Protein AF-0000000084999413 (afdb_homodimer)

Foldseek 3Di:
DDDDVVCQPPDDDDDQAWDAQQAVQWIDGLRHTLVCCLPPHFLQQLLCCRQVSDRDDPVRSVVLQLLLLVQQDDDVVLLVVLLPDALPDFLLVQLLVSLLCVCVPLPDLPPVDPVSLSNVLSNCLRHLLQSSLQSLQSSVVHGFDDFDSVDGDQQRSLCRNPVDRDDPLLSSLLRSLLSLLQDDPCDPLLVQLLLVLLVVGGNSNSLSSSSVRCPDCVHLVLLLVLVVLLVVQPALVSLVVSVVVCVVVVHDNRQKDDSRHLEENVLLVVLLVSLVVLCVVQNDDRSVSNLVSNQVVCCVPCSVVSIHGHNSNRQSSSCVSSVHDSSCSSSSSSSSHSSNSSSSSSVCVVPHDNDDDDDDDDDDDDDDDDDPVRD/DDDDVVCQPPDDDDDQAWDAQQAVQWIDGLRHTLVCCLPPHFLQQLLCCRQVSDRDDPVRSVVLQLLLLVQQDDDVVLLVVLLPDALPDFLLVQLLVSLLVVCVPLPDLPPVDPVSLSNVLSNCLRHLLQSSLQSLQSSVPHGFDDFDSVDGDQQRSLCRNPVDRDDPLLSSLLRSLLSLLQADPCDPLLVQLLLVLLVVGGNSNSLSSSSVRCPDCVHLVLLLVLVVLLVVQPALVSLVVSVVVCVVVVHDNRQKDDSRHLEENVLLVVLLVSLVVLCVVQNDDRSVSNLVSNQVVCCVVCSVVSIHGHNSNRQSSSCVSSVHDSSCSSSSSSSSHSSNSSSSSSVCVVPHDNDDDDDDDDDDDDDDDDDPVRD

Structure (mmCIF, N/CA/C/O backbone):
data_AF-0000000084999413-model_v1
#
loop_
_entity.id
_entity.type
_entity.pdbx_description
1 polymer 'Citrate synthase'
#
loop_
_atom_site.group_PDB
_atom_site.id
_atom_site.type_symbol
_atom_site.label_atom_id
_atom_site.label_alt_id
_atom_site.label_comp_id
_atom_site.label_asym_id
_atom_site.label_entity_id
_atom_site.label_seq_id
_atom_site.pdbx_PDB_ins_code
_atom_site.Cartn_x
_atom_site.Cartn_y
_atom_site.Cartn_z
_atom_site.occupancy
_atom_site.B_iso_or_equiv
_atom_site.auth_seq_id
_atom_site.auth_comp_id
_atom_site.auth_asym_id
_atom_site.auth_atom_id
_atom_site.pdbx_PDB_model_num
ATOM 1 N N . MET A 1 1 ? 4.551 -6.797 27.391 1 70.38 1 MET A N 1
ATOM 2 C CA . MET A 1 1 ? 4.578 -7.852 26.375 1 70.38 1 MET A CA 1
ATOM 3 C C . MET A 1 1 ? 5.93 -7.895 25.672 1 70.38 1 MET A C 1
ATOM 5 O O . MET A 1 1 ? 6.598 -6.863 25.531 1 70.38 1 MET A O 1
ATOM 9 N N . VAL A 1 2 ? 6.363 -9.078 25.406 1 86 2 VAL A N 1
ATOM 10 C CA . VAL A 1 2 ? 7.672 -9.305 24.812 1 86 2 VAL A CA 1
ATOM 11 C C . VAL A 1 2 ? 7.598 -9.07 23.312 1 86 2 VAL A C 1
ATOM 13 O O . VAL A 1 2 ? 6.629 -9.477 22.656 1 86 2 VAL A O 1
ATOM 16 N N . LEU A 1 3 ? 8.469 -8.25 22.797 1 93.75 3 LEU A N 1
ATOM 17 C CA . LEU A 1 3 ? 8.578 -7.977 21.375 1 93.75 3 LEU A CA 1
ATOM 18 C C . LEU A 1 3 ? 9.008 -9.227 20.609 1 93.75 3 LEU A C 1
ATOM 20 O O . LEU A 1 3 ? 9.992 -9.875 20.984 1 93.75 3 LEU A O 1
ATOM 24 N N . LYS A 1 4 ? 8.258 -9.648 19.656 1 93.88 4 LYS A N 1
ATOM 25 C CA . LYS A 1 4 ? 8.602 -10.727 18.734 1 93.88 4 LYS A CA 1
ATOM 26 C C . LYS A 1 4 ? 8.875 -10.18 17.328 1 93.88 4 LYS A C 1
ATOM 28 O O . LYS A 1 4 ? 7.953 -9.797 16.609 1 93.88 4 LYS A O 1
ATOM 33 N N . PRO A 1 5 ? 10.125 -10.203 16.891 1 93.88 5 PRO A N 1
ATOM 34 C CA . PRO A 1 5 ? 10.469 -9.633 15.586 1 93.88 5 PRO A CA 1
ATOM 35 C C . PRO A 1 5 ? 9.641 -10.227 14.453 1 93.88 5 PRO A C 1
ATOM 37 O O . PRO A 1 5 ? 9.422 -11.445 14.406 1 93.88 5 PRO A O 1
ATOM 40 N N . GLY A 1 6 ? 9.109 -9.312 13.609 1 96.25 6 GLY A N 1
ATOM 41 C CA . GLY A 1 6 ? 8.312 -9.758 12.484 1 96.25 6 GLY A CA 1
ATOM 42 C C . GLY A 1 6 ? 6.977 -10.352 12.891 1 96.25 6 GLY A C 1
ATOM 43 O O . GLY A 1 6 ? 6.254 -10.906 12.062 1 96.25 6 GLY A O 1
ATOM 44 N N . LEU A 1 7 ? 6.66 -10.297 14.211 1 96.75 7 LEU A N 1
ATOM 45 C CA . LEU A 1 7 ? 5.434 -10.836 14.789 1 96.75 7 LEU A CA 1
ATOM 46 C C . LEU A 1 7 ? 5.363 -12.352 14.609 1 96.75 7 LEU A C 1
ATOM 48 O O . LEU A 1 7 ? 4.277 -12.906 14.43 1 96.75 7 LEU A O 1
ATOM 52 N N . GLU A 1 8 ? 6.492 -12.945 14.578 1 93.38 8 GLU A N 1
ATOM 53 C CA . GLU A 1 8 ? 6.562 -14.398 14.438 1 93.38 8 GLU A CA 1
ATOM 54 C C . GLU A 1 8 ? 5.754 -15.102 15.531 1 93.38 8 GLU A C 1
ATOM 5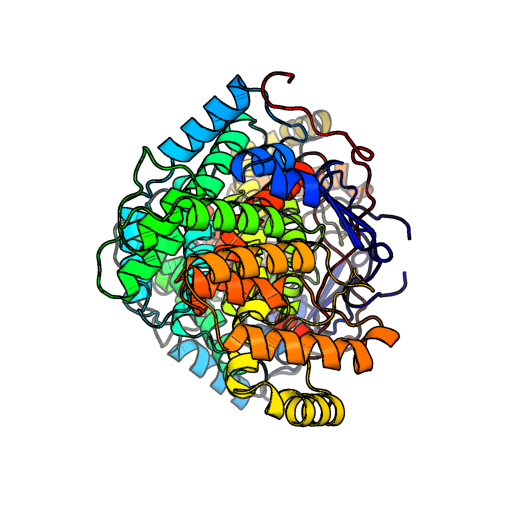6 O O . GLU A 1 8 ? 5.977 -14.867 16.719 1 93.38 8 GLU A O 1
ATOM 61 N N . GLY A 1 9 ? 4.812 -15.867 15.133 1 91.31 9 GLY A N 1
ATOM 62 C CA . GLY A 1 9 ? 4.023 -16.672 16.047 1 91.31 9 GLY A CA 1
ATOM 63 C C . GLY A 1 9 ? 2.957 -15.867 16.781 1 91.31 9 GLY A C 1
ATOM 64 O O . GLY A 1 9 ? 2.213 -16.422 17.594 1 91.31 9 GLY A O 1
ATOM 65 N N . VAL A 1 10 ? 2.826 -14.609 16.516 1 95.12 10 VAL A N 1
ATOM 66 C CA . VAL A 1 10 ? 1.852 -13.766 17.203 1 95.12 10 VAL A CA 1
ATOM 67 C C . VAL A 1 10 ? 0.54 -13.758 16.406 1 95.12 10 VAL A C 1
ATOM 69 O O . VAL A 1 10 ? 0.505 -13.344 15.25 1 95.12 10 VAL A O 1
ATOM 72 N N . PRO A 1 11 ? -0.516 -14.297 16.969 1 95.94 11 PRO A N 1
ATOM 73 C CA . PRO A 1 11 ? -1.803 -14.211 16.266 1 95.94 11 PRO A CA 1
ATOM 74 C C . PRO A 1 11 ? -2.348 -12.789 16.219 1 95.94 11 PRO A C 1
ATOM 76 O O . PRO A 1 11 ? -2.4 -12.102 17.234 1 95.94 11 PRO A O 1
ATOM 79 N N . VAL A 1 12 ? -2.805 -12.352 15.055 1 97.06 12 VAL A N 1
ATOM 80 C CA . VAL A 1 12 ? -3.225 -10.961 14.945 1 97.06 12 VAL A CA 1
ATOM 81 C C . VAL A 1 12 ? -4.695 -10.898 14.531 1 97.06 12 VAL A C 1
ATOM 83 O O . VAL A 1 12 ? -5.305 -9.82 14.555 1 97.06 12 VAL A O 1
ATOM 86 N N . THR A 1 13 ? -5.25 -12.055 14.172 1 96.81 13 THR A N 1
ATOM 87 C CA . THR A 1 13 ? -6.652 -12.102 13.773 1 96.81 13 THR A CA 1
ATOM 88 C C . THR A 1 13 ? -7.188 -13.531 13.844 1 96.81 13 THR A C 1
ATOM 90 O O . THR A 1 13 ? -6.41 -14.484 13.898 1 96.81 13 THR A O 1
ATOM 93 N N . ASN A 1 14 ? -8.453 -13.625 13.984 1 96.5 14 ASN A N 1
ATOM 94 C CA . ASN A 1 14 ? -9.156 -14.852 13.648 1 96.5 14 ASN A CA 1
ATOM 95 C C . ASN A 1 14 ? -9.492 -14.922 12.156 1 96.5 14 ASN A C 1
ATOM 97 O O . ASN A 1 14 ? -9.844 -13.906 11.555 1 96.5 14 ASN A O 1
ATOM 101 N N . SER A 1 15 ? -9.297 -16.094 11.609 1 97.69 15 SER A N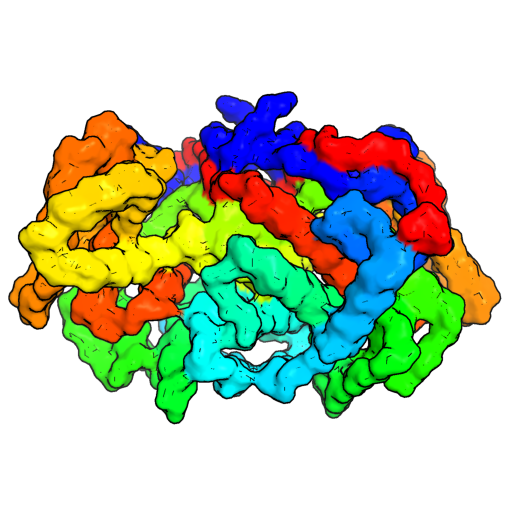 1
ATOM 102 C CA . SER A 1 15 ? -9.594 -16.203 10.18 1 97.69 15 SER A CA 1
ATOM 103 C C . SER A 1 15 ? -10.164 -17.578 9.844 1 97.69 15 SER A C 1
ATOM 105 O O . SER A 1 15 ? -9.797 -18.578 10.461 1 97.69 15 SER A O 1
ATOM 107 N N . GLY A 1 16 ? -11.086 -17.578 8.945 1 97.81 16 GLY A N 1
ATOM 108 C CA . GLY A 1 16 ? -11.641 -18.828 8.453 1 97.81 16 GLY A CA 1
ATOM 109 C C . GLY A 1 16 ? -11.25 -19.125 7.016 1 97.81 16 GLY A C 1
ATOM 110 O O . GLY A 1 16 ? -11.891 -19.938 6.348 1 97.81 16 GLY A O 1
ATOM 111 N N . ILE A 1 17 ? -10.164 -18.578 6.492 1 98.44 17 ILE A N 1
ATOM 112 C CA . ILE A 1 17 ? -9.906 -18.562 5.059 1 98.44 17 ILE A CA 1
ATOM 113 C C . ILE A 1 17 ? -8.953 -19.703 4.691 1 98.44 17 ILE A C 1
ATOM 115 O O . ILE A 1 17 ? -9.203 -20.438 3.744 1 98.44 17 ILE A O 1
ATOM 119 N N . CYS A 1 18 ? -7.875 -19.781 5.434 1 97.31 18 CYS A N 1
ATOM 120 C CA . CYS A 1 18 ? -6.801 -20.688 5.051 1 97.31 18 CYS A CA 1
ATOM 121 C C . CYS A 1 18 ? -6.168 -21.328 6.281 1 97.31 18 CYS A C 1
ATOM 123 O O . CYS A 1 18 ? -5.91 -20.656 7.277 1 97.31 18 CYS A O 1
ATOM 125 N N . GLU A 1 19 ? -5.977 -22.609 6.277 1 96.75 19 GLU A N 1
ATOM 126 C CA . GLU A 1 19 ? -5.27 -23.328 7.336 1 96.75 19 GLU A CA 1
ATOM 127 C C . GLU A 1 19 ? -4.016 -24.016 6.801 1 96.75 19 GLU A C 1
ATOM 129 O O . GLU A 1 19 ? -4.066 -24.688 5.77 1 96.75 19 GLU A O 1
ATOM 134 N N . ILE A 1 20 ? -2.926 -23.781 7.465 1 95.81 20 ILE A N 1
ATOM 135 C CA . ILE A 1 20 ? -1.643 -24.375 7.102 1 95.81 20 ILE A CA 1
ATOM 136 C C . ILE A 1 20 ? -1.142 -25.266 8.242 1 95.81 20 ILE A C 1
ATOM 138 O O . ILE A 1 20 ? -1.071 -24.828 9.391 1 95.81 20 ILE A O 1
ATOM 142 N N . ASN A 1 21 ? -0.918 -26.484 8.016 1 93.81 21 ASN A N 1
ATOM 143 C CA . ASN A 1 21 ? -0.162 -27.359 8.898 1 93.81 21 ASN A CA 1
ATOM 144 C C . ASN A 1 21 ? 1.259 -27.594 8.391 1 93.81 21 ASN A C 1
ATOM 146 O O . ASN A 1 21 ? 1.498 -28.484 7.57 1 93.81 21 ASN A O 1
ATOM 150 N N . GLY A 1 22 ? 2.145 -26.859 8.891 1 90.94 22 GLY A N 1
ATOM 151 C CA . GLY A 1 22 ? 3.512 -26.797 8.398 1 90.94 22 GLY A CA 1
ATOM 152 C C . GLY A 1 22 ? 4.293 -28.078 8.625 1 90.94 22 GLY A C 1
ATOM 153 O O . GLY A 1 22 ? 5.191 -28.406 7.855 1 90.94 22 GLY A O 1
ATOM 154 N N . THR A 1 23 ? 3.938 -28.797 9.625 1 91 23 THR A N 1
ATOM 155 C CA . THR A 1 23 ? 4.652 -30.031 9.961 1 91 23 THR A CA 1
ATOM 156 C C . THR A 1 23 ? 4.242 -31.172 9.039 1 91 23 THR A C 1
ATOM 158 O O . THR A 1 23 ? 5.074 -32 8.664 1 91 23 THR A O 1
ATOM 161 N N . GLU A 1 24 ? 2.984 -31.094 8.602 1 91.94 24 GLU A N 1
ATOM 162 C CA . GLU A 1 24 ? 2.477 -32.188 7.758 1 91.94 24 GLU A CA 1
ATOM 163 C C . GLU A 1 24 ? 2.467 -31.766 6.285 1 91.94 24 GLU A C 1
ATOM 165 O O . GLU A 1 24 ? 2.174 -32.594 5.41 1 91.94 24 GLU A O 1
ATOM 170 N N . GLY A 1 25 ? 2.738 -30.562 6.078 1 92.69 25 GLY A N 1
ATOM 171 C CA . GLY A 1 25 ? 2.701 -30.078 4.707 1 92.69 25 GLY A CA 1
ATOM 172 C C . GLY A 1 25 ? 1.302 -30.047 4.121 1 92.69 25 GLY A C 1
ATOM 173 O O . GLY A 1 25 ? 1.079 -30.531 3.01 1 92.69 25 GLY A O 1
ATOM 174 N N . ARG A 1 26 ? 0.4 -29.578 4.91 1 94.25 26 ARG A N 1
ATOM 175 C CA . ARG A 1 26 ? -0.988 -29.5 4.469 1 94.25 26 ARG A CA 1
ATOM 176 C C . ARG A 1 26 ? -1.455 -28.062 4.359 1 94.25 26 ARG A C 1
ATOM 178 O O . ARG A 1 26 ? -1.12 -27.234 5.203 1 94.25 26 ARG A O 1
ATOM 185 N N . LEU A 1 27 ? -2.158 -27.781 3.322 1 97 27 LEU A N 1
ATOM 186 C CA . LEU A 1 27 ? -2.775 -26.484 3.043 1 97 27 LEU A CA 1
ATOM 187 C C . LEU A 1 27 ? -4.234 -26.656 2.645 1 97 27 LEU A C 1
ATOM 189 O O . LEU A 1 27 ? -4.559 -27.5 1.807 1 97 27 LEU A O 1
ATOM 193 N N . SER A 1 28 ? -5.094 -25.938 3.277 1 97.75 28 SER A N 1
ATOM 194 C CA . SER A 1 28 ? -6.504 -25.984 2.908 1 97.75 28 SER A CA 1
ATOM 195 C C . SER A 1 28 ? -7.09 -24.578 2.768 1 97.75 28 SER A C 1
ATOM 197 O O . SER A 1 28 ? -6.73 -23.672 3.52 1 97.75 28 SER A O 1
ATOM 199 N N . TYR A 1 29 ? -7.895 -24.406 1.757 1 98.38 29 TYR A N 1
ATOM 200 C CA . TYR A 1 29 ? -8.734 -23.219 1.588 1 98.38 29 TYR A CA 1
ATOM 201 C C . TYR A 1 29 ? -10.156 -23.484 2.057 1 98.38 29 TYR A C 1
ATOM 203 O O . TYR A 1 29 ? -10.859 -24.328 1.487 1 98.38 29 TYR A O 1
ATOM 211 N N . ARG A 1 30 ? -10.578 -22.734 3.051 1 98.19 30 ARG A N 1
ATOM 212 C CA . ARG A 1 30 ? -11.938 -22.875 3.576 1 98.19 30 ARG A CA 1
ATOM 213 C C . ARG A 1 30 ? -12.258 -24.344 3.863 1 98.19 30 ARG A C 1
ATOM 215 O O . ARG A 1 30 ? -13.367 -24.797 3.594 1 98.19 30 ARG A O 1
ATOM 222 N N . GLY A 1 31 ? -11.25 -25.078 4.27 1 97.5 31 GLY A N 1
ATOM 223 C CA . GLY A 1 31 ? -11.469 -26.453 4.672 1 97.5 31 GLY A CA 1
ATOM 224 C C . GLY A 1 31 ? -11.227 -27.453 3.547 1 97.5 31 GLY A C 1
ATOM 225 O O . GLY A 1 31 ? -11.234 -28.656 3.77 1 97.5 31 GLY A O 1
ATOM 226 N N . TYR A 1 32 ? -11 -27.047 2.342 1 98 32 TYR A N 1
ATOM 227 C CA . TYR A 1 32 ? -10.742 -27.938 1.224 1 98 32 TYR A CA 1
ATOM 228 C C . TYR A 1 32 ? -9.25 -28.078 0.969 1 98 32 TYR A C 1
ATOM 230 O O . TYR A 1 32 ? -8.547 -27.078 0.794 1 98 32 TYR A O 1
ATOM 238 N N . PRO A 1 33 ? -8.773 -29.312 0.905 1 96.88 33 PRO A N 1
ATOM 239 C CA . PRO A 1 33 ? -7.344 -29.5 0.636 1 96.88 33 PRO A CA 1
ATOM 240 C C . PRO A 1 33 ? -6.91 -28.891 -0.698 1 96.88 33 PRO A C 1
ATOM 242 O O . PRO A 1 33 ? -7.629 -29.016 -1.695 1 96.88 33 PRO A O 1
ATOM 245 N N . ILE A 1 34 ? -5.785 -28.328 -0.708 1 96.94 34 ILE A N 1
ATOM 246 C CA . ILE A 1 34 ? -5.281 -27.625 -1.882 1 96.94 34 ILE A CA 1
ATOM 247 C C . ILE A 1 34 ? -5.137 -28.594 -3.047 1 96.94 34 ILE A C 1
ATOM 249 O O . ILE A 1 34 ? -5.336 -28.219 -4.207 1 96.94 34 ILE A O 1
ATOM 253 N N . SER A 1 35 ? -4.773 -29.844 -2.764 1 95.25 35 SER A N 1
ATOM 254 C CA . SER A 1 35 ? -4.605 -30.859 -3.805 1 95.25 35 SER A CA 1
ATOM 255 C C . SER A 1 35 ? -5.922 -31.141 -4.52 1 95.25 35 SER A C 1
ATOM 257 O O . SER A 1 35 ? -5.949 -31.297 -5.742 1 95.25 35 SER A O 1
ATOM 259 N N . GLU A 1 36 ? -6.969 -31.125 -3.762 1 96.12 36 GLU A N 1
ATOM 260 C CA . GLU A 1 36 ? -8.289 -31.375 -4.344 1 96.12 36 GLU A CA 1
ATOM 261 C C . GLU A 1 36 ? -8.742 -30.172 -5.184 1 96.12 36 GLU A C 1
ATOM 263 O O . GLU A 1 36 ? -9.312 -30.359 -6.262 1 96.12 36 GLU A O 1
ATOM 268 N N . LEU A 1 37 ? -8.531 -29.016 -4.648 1 97.25 37 LEU A N 1
ATOM 269 C CA . LEU A 1 37 ? -8.906 -27.812 -5.387 1 97.25 37 LEU A CA 1
ATOM 270 C C . LEU A 1 37 ? -8.117 -27.703 -6.688 1 97.25 37 LEU A C 1
ATOM 272 O O . LEU A 1 37 ? -8.68 -27.375 -7.734 1 97.25 37 LEU A O 1
ATOM 276 N N . ALA A 1 38 ? -6.816 -28 -6.625 1 96.44 38 ALA A N 1
ATOM 277 C CA . ALA A 1 38 ? -5.957 -27.906 -7.801 1 96.44 38 ALA A CA 1
ATOM 278 C C . ALA A 1 38 ? -6.406 -28.906 -8.875 1 96.44 38 ALA A C 1
ATOM 280 O O . ALA A 1 38 ? -6.266 -28.625 -10.07 1 96.44 38 ALA A O 1
ATOM 281 N N . GLN A 1 39 ? -6.977 -29.984 -8.469 1 94.31 39 GLN A N 1
ATOM 282 C CA . GLN A 1 39 ? -7.355 -31.047 -9.398 1 94.31 39 GLN A CA 1
ATOM 283 C C . GLN A 1 39 ? -8.766 -30.812 -9.938 1 94.31 39 GLN A C 1
ATOM 285 O O . GLN A 1 39 ? -9.047 -31.109 -11.102 1 94.31 39 GLN A O 1
ATOM 290 N N . LYS A 1 40 ? -9.641 -30.312 -9.117 1 96.12 40 LYS A N 1
ATOM 291 C CA . LYS A 1 40 ? -11.055 -30.422 -9.453 1 96.12 40 LYS A CA 1
ATOM 292 C C . LYS A 1 40 ? -11.68 -29.062 -9.68 1 96.12 40 LYS A C 1
ATOM 294 O O . LYS A 1 40 ? -12.758 -28.953 -10.273 1 96.12 40 LYS A O 1
ATOM 299 N N . SER A 1 41 ? -11.086 -28.062 -9.227 1 97.38 41 SER A N 1
ATOM 300 C CA . SER A 1 41 ? -11.688 -26.734 -9.281 1 97.38 41 SER A CA 1
ATOM 301 C C . SER A 1 41 ? -11.062 -25.891 -10.391 1 97.38 41 SER A C 1
ATOM 303 O O . SER A 1 41 ? -10.156 -26.359 -11.086 1 97.38 41 SER A O 1
ATOM 305 N N . SER A 1 42 ? -11.617 -24.734 -10.664 1 98.06 42 SER A N 1
ATOM 306 C CA . SER A 1 42 ? -11.023 -23.672 -11.461 1 98.06 42 SER A CA 1
ATOM 307 C C . SER A 1 42 ? -10.609 -22.5 -10.57 1 98.06 42 SER A C 1
ATOM 309 O O . SER A 1 42 ? -11 -22.422 -9.406 1 98.06 42 SER A O 1
ATOM 311 N N . PHE A 1 43 ? -9.852 -21.641 -11.117 1 98.81 43 PHE A N 1
ATOM 312 C CA . PHE A 1 43 ? -9.398 -20.5 -10.328 1 98.81 43 PHE A CA 1
ATOM 313 C C . PHE A 1 43 ? -10.578 -19.656 -9.875 1 98.81 43 PHE A C 1
ATOM 315 O O . PHE A 1 43 ? -10.656 -19.266 -8.711 1 98.81 43 PHE A O 1
ATOM 322 N N . LEU A 1 44 ? -11.516 -19.312 -10.758 1 98.88 44 LEU A N 1
ATOM 323 C CA . LEU A 1 44 ? -12.625 -18.453 -10.391 1 98.88 44 LEU A CA 1
ATOM 324 C C . LEU A 1 44 ? -13.516 -19.125 -9.352 1 98.88 44 LEU A C 1
ATOM 326 O O . LEU A 1 44 ? -14.039 -18.469 -8.453 1 98.88 44 LEU A O 1
ATOM 330 N N . GLU A 1 45 ? -13.695 -20.453 -9.508 1 98.75 45 GLU A N 1
ATOM 331 C CA . GLU A 1 45 ? -14.445 -21.188 -8.492 1 98.75 45 GLU A CA 1
ATOM 332 C C . GLU A 1 45 ? -13.75 -21.141 -7.141 1 98.75 45 GLU A C 1
ATOM 334 O O . GLU A 1 45 ? -14.391 -20.938 -6.109 1 98.75 45 GLU A O 1
ATOM 339 N N . THR A 1 46 ? -12.469 -21.344 -7.129 1 98.75 46 THR A N 1
ATOM 340 C CA . THR A 1 46 ? -11.664 -21.281 -5.914 1 98.75 46 THR A CA 1
ATOM 341 C C . THR A 1 46 ? -11.68 -19.859 -5.336 1 98.75 46 THR A C 1
ATOM 343 O O . THR A 1 46 ? -11.766 -19.688 -4.117 1 98.75 46 THR A O 1
ATOM 346 N N . ALA A 1 47 ? -11.57 -18.812 -6.234 1 98.94 47 ALA A N 1
ATOM 347 C CA . ALA A 1 47 ? -11.641 -17.438 -5.781 1 98.94 47 ALA A CA 1
ATOM 348 C C . ALA A 1 47 ? -12.969 -17.141 -5.09 1 98.94 47 ALA A C 1
ATOM 350 O O . ALA A 1 47 ? -13 -16.5 -4.031 1 98.94 47 ALA A O 1
ATOM 351 N N . PHE A 1 48 ? -14.031 -17.609 -5.691 1 98.88 48 PHE A N 1
ATOM 352 C CA . PHE A 1 48 ? -15.352 -17.453 -5.09 1 98.88 48 PHE A CA 1
ATOM 353 C C . PHE A 1 48 ? -15.398 -18.094 -3.711 1 98.88 48 PHE A C 1
ATOM 355 O O . PHE A 1 48 ? -15.898 -17.5 -2.756 1 98.88 48 PHE A O 1
ATOM 362 N N . LEU A 1 49 ? -14.898 -19.328 -3.639 1 98.69 49 LEU A N 1
ATOM 363 C CA . LEU A 1 49 ? -14.828 -20.062 -2.377 1 98.69 49 LEU A CA 1
ATOM 364 C C . LEU A 1 49 ? -14.078 -19.25 -1.321 1 98.69 49 LEU A C 1
ATOM 366 O O . LEU A 1 49 ? -14.555 -19.094 -0.197 1 98.69 49 LEU A O 1
ATOM 370 N N . LEU A 1 50 ? -12.938 -18.75 -1.685 1 98.81 50 LEU A N 1
ATOM 371 C CA . LEU A 1 50 ? -12.109 -17.984 -0.751 1 98.81 50 LEU A CA 1
ATOM 372 C C . LEU A 1 50 ? -12.852 -16.75 -0.259 1 98.81 50 LEU A C 1
ATOM 374 O O . LEU A 1 50 ? -12.891 -16.484 0.944 1 98.81 50 LEU A O 1
ATOM 378 N N . ILE A 1 51 ? -13.453 -16 -1.139 1 98.75 51 ILE A N 1
ATOM 379 C CA . ILE A 1 51 ? -13.969 -14.672 -0.854 1 98.75 51 ILE A CA 1
ATOM 380 C C . ILE A 1 51 ? -15.32 -14.781 -0.146 1 98.75 51 ILE A C 1
ATOM 382 O O . ILE A 1 51 ? -15.609 -14.016 0.771 1 98.75 51 ILE A O 1
ATOM 386 N N . TRP A 1 52 ? -16.109 -15.797 -0.52 1 98.06 52 TRP A N 1
ATOM 387 C CA . TRP A 1 52 ? -17.469 -15.836 0.009 1 98.06 52 TRP A CA 1
ATOM 388 C C . TRP A 1 52 ? -17.641 -17 0.982 1 98.06 52 TRP A C 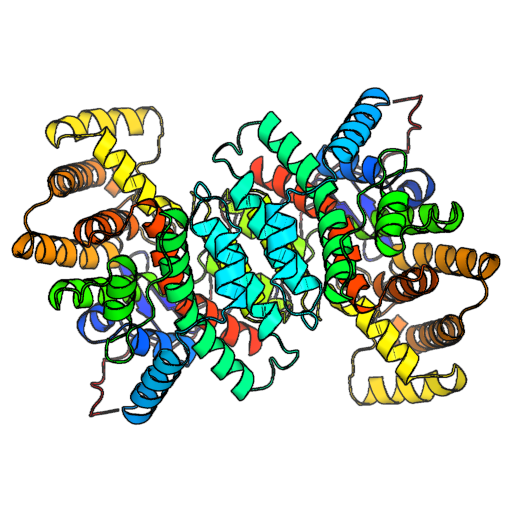1
ATOM 390 O O . TRP A 1 52 ? -18.688 -17.125 1.627 1 98.06 52 TRP A O 1
ATOM 400 N N . GLY A 1 53 ? -16.672 -17.938 1.048 1 97.31 53 GLY A N 1
ATOM 401 C CA . GLY A 1 53 ? -16.641 -18.875 2.15 1 97.31 53 GLY A CA 1
ATOM 402 C C . GLY A 1 53 ? -17.203 -20.234 1.78 1 97.31 53 GLY A C 1
ATOM 403 O O . GLY A 1 53 ? -16.938 -21.234 2.473 1 97.31 53 GLY A O 1
ATOM 404 N N . GLU A 1 54 ? -17.953 -20.297 0.686 1 97.25 54 GLU A N 1
ATOM 405 C CA . GLU A 1 54 ? -18.578 -21.547 0.243 1 97.25 54 GLU A CA 1
ATOM 406 C C . GLU A 1 54 ? -18.344 -21.781 -1.248 1 97.25 54 GLU A C 1
ATOM 408 O O . GLU A 1 54 ? -18.188 -20.828 -2.014 1 97.25 54 GLU A O 1
ATOM 413 N N . LEU A 1 55 ? -18.297 -23.078 -1.608 1 97.75 55 LEU A N 1
ATOM 414 C CA . LEU A 1 55 ? -18.297 -23.375 -3.037 1 97.75 55 LEU A CA 1
ATOM 415 C C . LEU A 1 55 ? -19.578 -22.844 -3.693 1 97.75 55 LEU A C 1
ATOM 417 O O . LEU A 1 55 ? -20.672 -23 -3.146 1 97.75 55 LEU A O 1
ATOM 421 N N . PRO A 1 56 ? -19.453 -22.188 -4.793 1 98.19 56 PRO A N 1
ATOM 422 C CA . PRO A 1 56 ? -20.656 -21.656 -5.453 1 98.19 56 PRO A CA 1
ATOM 423 C C . PRO A 1 56 ? -21.547 -22.75 -6.027 1 98.19 56 PRO A C 1
ATOM 425 O O . PRO A 1 56 ? -21.047 -23.812 -6.418 1 98.19 56 PRO A O 1
ATOM 428 N N . THR A 1 57 ? -22.812 -22.453 -6.055 1 97.81 57 THR A N 1
ATOM 429 C CA . THR A 1 57 ? -23.734 -23.25 -6.879 1 97.81 57 THR A CA 1
ATOM 430 C C . THR A 1 57 ? -23.438 -23.031 -8.359 1 97.81 57 THR A C 1
ATOM 432 O O . THR A 1 57 ? -22.656 -22.141 -8.719 1 97.81 57 THR A O 1
ATOM 435 N N . GLU A 1 58 ? -24.062 -23.875 -9.148 1 97.38 58 GLU A N 1
ATOM 436 C CA . GLU A 1 58 ? -23.891 -23.734 -10.594 1 97.38 58 GLU A CA 1
ATOM 437 C C . GLU A 1 58 ? -24.266 -22.344 -11.062 1 97.38 58 GLU A C 1
ATOM 439 O O . GLU A 1 58 ? -23.531 -21.719 -11.836 1 97.38 58 GLU A O 1
ATOM 444 N N . ASN A 1 59 ? -25.391 -21.844 -10.555 1 97.88 59 ASN A N 1
ATOM 445 C CA . ASN A 1 59 ? -25.859 -20.516 -10.945 1 97.88 59 ASN A CA 1
ATOM 446 C C . ASN A 1 59 ? -24.938 -19.406 -10.438 1 97.88 59 ASN A C 1
ATOM 448 O O . ASN A 1 59 ? -24.688 -18.438 -11.141 1 97.88 59 ASN A O 1
ATOM 452 N N . GLU A 1 60 ? -24.5 -19.562 -9.203 1 98.19 60 GLU A N 1
ATOM 453 C CA . GLU A 1 60 ? -23.594 -18.578 -8.625 1 98.19 60 GLU A CA 1
ATOM 454 C C . GLU A 1 60 ? -22.281 -18.516 -9.406 1 98.19 60 GLU A C 1
ATOM 456 O O . GLU A 1 60 ? -21.75 -17.438 -9.672 1 98.19 60 GLU A O 1
ATOM 461 N N . LEU A 1 61 ? -21.75 -19.672 -9.75 1 98.31 61 LEU A N 1
ATOM 462 C CA . LEU A 1 61 ? -20.5 -19.734 -10.484 1 98.31 61 LEU A CA 1
ATOM 463 C C . LEU A 1 61 ? -20.656 -19.141 -11.883 1 98.31 61 LEU A C 1
ATOM 465 O O . LEU A 1 61 ? -19.797 -18.375 -12.336 1 98.31 61 LEU A O 1
ATOM 469 N N . GLU A 1 62 ? -21.734 -19.531 -12.539 1 98 62 GLU A N 1
ATOM 470 C CA . GLU A 1 62 ? -22 -19 -13.867 1 98 62 GLU A CA 1
ATOM 471 C C . GLU A 1 62 ? -22.109 -17.484 -13.844 1 98 62 GLU A C 1
ATOM 473 O O . GLU A 1 62 ? -21.547 -16.797 -14.703 1 98 62 GLU A O 1
ATOM 478 N N . LYS A 1 63 ? -22.859 -16.984 -12.875 1 98.5 63 LYS A N 1
ATOM 479 C CA . LYS A 1 63 ? -23.016 -15.531 -12.734 1 98.5 63 LYS A CA 1
ATOM 480 C C . LYS A 1 63 ? -21.672 -14.852 -12.453 1 98.5 63 LYS A C 1
ATOM 482 O O . LYS A 1 63 ? -21.375 -13.812 -13.039 1 98.5 63 LYS A O 1
ATOM 487 N N . PHE A 1 64 ? -20.953 -15.398 -11.562 1 98.56 64 PHE A N 1
ATOM 488 C CA . PHE A 1 64 ? -19.656 -14.828 -11.195 1 98.56 64 PHE A CA 1
ATOM 489 C C . PHE A 1 64 ? -18.719 -14.82 -12.391 1 98.56 64 PHE A C 1
ATOM 491 O O . PHE A 1 64 ? -18.062 -13.805 -12.664 1 98.56 64 PHE A O 1
ATOM 498 N N . GLU A 1 65 ? -18.609 -15.93 -13.109 1 98.5 65 GLU A N 1
ATOM 499 C CA . GLU A 1 65 ? -17.766 -16.016 -14.297 1 98.5 65 GLU A CA 1
ATOM 500 C C . GLU A 1 65 ? -18.188 -15 -15.352 1 98.5 65 GLU A C 1
ATOM 502 O O . GLU A 1 65 ? -17.328 -14.344 -15.961 1 98.5 65 GLU A O 1
ATOM 507 N N . LYS A 1 66 ? -19.484 -14.875 -15.547 1 98.38 66 LYS A N 1
ATOM 508 C CA . LYS A 1 66 ? -20 -13.914 -16.516 1 98.38 66 LYS A CA 1
ATOM 509 C C . LYS A 1 66 ? -19.672 -12.484 -16.094 1 98.38 66 LYS A C 1
ATOM 511 O O . LYS A 1 66 ? -19.266 -11.664 -16.922 1 98.38 66 LYS A O 1
ATOM 516 N N . ASP A 1 67 ? -19.906 -12.188 -14.812 1 98.56 67 ASP A N 1
ATOM 517 C CA . ASP A 1 67 ? -19.609 -10.852 -14.305 1 98.56 67 ASP A CA 1
ATOM 518 C C . ASP A 1 67 ? -18.125 -10.508 -14.461 1 98.56 67 ASP A C 1
ATOM 520 O O . ASP A 1 67 ? -17.781 -9.398 -14.875 1 98.56 67 ASP A O 1
ATOM 524 N N . VAL A 1 68 ? -17.219 -11.445 -14.141 1 98.62 68 VAL A N 1
ATOM 525 C CA . VAL A 1 68 ? -15.789 -11.219 -14.297 1 98.62 68 VAL A CA 1
ATOM 526 C C . VAL A 1 68 ? -15.461 -11.016 -15.773 1 98.62 68 VAL A C 1
ATOM 528 O O . VAL A 1 68 ? -14.727 -10.086 -16.125 1 98.62 68 VAL A O 1
ATOM 531 N N . GLN A 1 69 ? -16.016 -11.875 -16.609 1 97.88 69 GLN A N 1
ATOM 532 C CA . GLN A 1 69 ? -15.781 -11.797 -18.047 1 97.88 69 GLN A CA 1
ATOM 533 C C . GLN A 1 69 ? -16.172 -10.43 -18.594 1 97.88 69 GLN A C 1
ATOM 535 O O . GLN A 1 69 ? -15.453 -9.844 -19.391 1 97.88 69 GLN A O 1
ATOM 540 N N . MET A 1 70 ? -17.281 -9.875 -18.156 1 97.06 70 MET A N 1
ATOM 541 C CA . MET A 1 70 ? -17.844 -8.641 -18.688 1 97.06 70 MET A CA 1
ATOM 542 C C . MET A 1 70 ? -17.109 -7.422 -18.141 1 97.06 70 MET A C 1
ATOM 544 O O . MET A 1 70 ? -17.281 -6.309 -18.641 1 97.06 70 MET A O 1
ATOM 548 N N . HIS A 1 71 ? -16.234 -7.641 -17.172 1 97.69 71 HIS A N 1
ATOM 549 C CA . HIS A 1 71 ? -15.555 -6.512 -16.562 1 97.69 71 HIS A CA 1
ATOM 550 C C . HIS A 1 71 ? -14.055 -6.551 -16.844 1 97.69 71 HIS A C 1
ATOM 552 O O . HIS A 1 71 ? -13.281 -5.797 -16.25 1 97.69 71 HIS A O 1
ATOM 558 N N . ARG A 1 72 ? -13.617 -7.383 -17.781 1 98 72 ARG A N 1
ATOM 559 C CA . ARG A 1 72 ? -12.203 -7.582 -18.047 1 98 72 ARG A CA 1
ATOM 560 C C . ARG A 1 72 ? -11.602 -6.363 -18.75 1 98 72 ARG A C 1
ATOM 562 O O . ARG A 1 72 ? -10.414 -6.062 -18.578 1 98 72 ARG A O 1
ATOM 569 N N . ARG A 1 73 ? -12.359 -5.641 -19.516 1 96.19 73 ARG A N 1
ATOM 570 C CA . ARG A 1 73 ? -11.844 -4.492 -20.25 1 96.19 73 ARG A CA 1
ATOM 571 C C . ARG A 1 73 ? -11.57 -3.322 -19.312 1 96.19 73 ARG A C 1
ATOM 573 O O . ARG A 1 73 ? -12.281 -3.127 -18.328 1 96.19 73 ARG A O 1
ATOM 580 N N . VAL A 1 74 ? -10.547 -2.584 -19.562 1 94.94 74 VAL A N 1
ATOM 581 C CA . VAL A 1 74 ? -10.211 -1.396 -18.797 1 94.94 74 VAL A CA 1
ATOM 582 C C . VAL A 1 74 ? -10.555 -0.141 -19.594 1 94.94 74 VAL A C 1
ATOM 584 O O . VAL A 1 74 ? -10.609 -0.179 -20.828 1 94.94 74 VAL A O 1
ATOM 587 N N . SER A 1 75 ? -10.805 0.93 -18.922 1 94.25 75 SER A N 1
ATOM 588 C CA . SER A 1 75 ? -11.102 2.211 -19.562 1 94.25 75 SER A CA 1
ATOM 589 C C . SER A 1 75 ? -9.93 2.682 -20.422 1 94.25 75 SER A C 1
ATOM 591 O O . SER A 1 75 ? -8.781 2.332 -20.156 1 94.25 75 SER A O 1
ATOM 593 N N . PHE A 1 76 ? -10.242 3.477 -21.453 1 95.5 76 PHE A N 1
ATOM 594 C CA . PHE A 1 76 ? -9.188 4.031 -22.297 1 95.5 76 PHE A CA 1
ATOM 595 C C . PHE A 1 76 ? -8.273 4.938 -21.484 1 95.5 76 PHE A C 1
ATOM 597 O O . PHE A 1 76 ? -7.082 5.059 -21.781 1 95.5 76 PHE A O 1
ATOM 604 N N . ARG A 1 77 ? -8.766 5.559 -20.391 1 96.44 77 ARG A N 1
ATOM 605 C CA . ARG A 1 77 ? -7.945 6.41 -19.547 1 96.44 77 ARG A CA 1
ATOM 606 C C . ARG A 1 77 ? -6.859 5.602 -18.844 1 96.44 77 ARG A C 1
ATOM 608 O O . ARG A 1 77 ? -5.734 6.078 -18.672 1 96.44 77 ARG A O 1
ATOM 615 N N . ILE A 1 78 ? -7.234 4.422 -18.406 1 95.69 78 ILE A N 1
ATOM 616 C CA . ILE A 1 78 ? -6.262 3.541 -17.766 1 95.69 78 ILE A CA 1
ATOM 617 C C . ILE A 1 78 ? -5.219 3.102 -18.797 1 95.69 78 ILE A C 1
ATOM 619 O O . ILE A 1 78 ? -4.02 3.092 -18.5 1 95.69 78 ILE A O 1
ATOM 623 N N . ARG A 1 79 ? -5.684 2.707 -19.984 1 96.81 79 ARG A N 1
ATOM 624 C CA . ARG A 1 79 ? -4.762 2.344 -21.047 1 96.81 79 ARG A CA 1
ATOM 625 C C . ARG A 1 79 ? -3.801 3.486 -21.359 1 96.81 79 ARG A C 1
ATOM 627 O O . ARG A 1 79 ? -2.598 3.268 -21.516 1 96.81 79 ARG A O 1
ATOM 634 N N . ASP A 1 80 ? -4.297 4.703 -21.453 1 97.5 80 ASP A N 1
ATOM 635 C CA . ASP A 1 80 ? -3.477 5.871 -21.75 1 97.5 80 ASP A CA 1
ATOM 636 C C . ASP A 1 80 ? -2.484 6.152 -20.625 1 97.5 80 ASP A C 1
ATOM 638 O O . ASP A 1 80 ? -1.357 6.582 -20.875 1 97.5 80 ASP A O 1
ATOM 642 N N . MET A 1 81 ? -2.943 5.98 -19.422 1 98.06 81 MET A N 1
ATOM 643 C CA . MET A 1 81 ? -2.037 6.098 -18.281 1 98.06 81 MET A CA 1
ATOM 644 C C . MET A 1 81 ? -0.873 5.121 -18.406 1 98.06 81 MET A C 1
ATOM 646 O O . MET A 1 81 ? 0.285 5.5 -18.219 1 98.06 81 MET A O 1
ATOM 650 N N . LEU A 1 82 ? -1.17 3.867 -18.75 1 98.19 82 LEU A N 1
ATOM 651 C CA . LEU A 1 82 ? -0.147 2.834 -18.891 1 98.19 82 LEU A CA 1
ATOM 652 C C . LEU A 1 82 ? 0.866 3.209 -19.969 1 98.19 82 LEU A C 1
ATOM 654 O O . LEU A 1 82 ? 2.053 2.893 -19.844 1 98.19 82 LEU A O 1
ATOM 658 N N . LYS A 1 83 ? 0.455 3.877 -21 1 97.94 83 LYS A N 1
ATOM 659 C CA . LYS A 1 83 ? 1.33 4.293 -22.094 1 97.94 83 LYS A CA 1
ATOM 660 C C . LYS A 1 83 ? 2.344 5.328 -21.625 1 97.94 83 LYS A C 1
ATOM 662 O O . LYS A 1 83 ? 3.367 5.547 -22.266 1 97.94 83 LYS A O 1
ATOM 667 N N . CYS A 1 84 ? 2.043 5.984 -20.469 1 97.75 84 CYS A N 1
ATOM 668 C CA . CYS A 1 84 ? 2.943 7.004 -19.938 1 97.75 84 CYS A CA 1
ATOM 669 C C . CYS A 1 84 ? 4.07 6.367 -19.141 1 97.75 84 CYS A C 1
ATOM 671 O O . CYS A 1 84 ? 5.066 7.027 -18.844 1 97.75 84 CYS A O 1
ATOM 673 N N . PHE A 1 85 ? 3.939 5.078 -18.766 1 97.88 85 PHE A N 1
ATOM 674 C CA . PHE A 1 85 ? 4.98 4.379 -18.016 1 97.88 85 PHE A CA 1
ATOM 675 C C . PHE A 1 85 ? 6.195 4.117 -18.906 1 97.88 85 PHE A C 1
ATOM 677 O O . PHE A 1 85 ? 6.055 3.852 -20.094 1 97.88 85 PHE A O 1
ATOM 684 N N . PRO A 1 86 ? 7.395 4.273 -18.328 1 97.19 86 PRO A N 1
ATOM 685 C CA . PRO A 1 86 ? 8.578 3.941 -19.125 1 97.19 86 PRO A CA 1
ATOM 686 C C . PRO A 1 86 ? 8.656 2.457 -19.469 1 97.19 86 PRO A C 1
ATOM 688 O O . PRO A 1 86 ? 8.266 1.609 -18.672 1 97.19 86 PRO A O 1
ATOM 691 N N . GLU A 1 87 ? 9.242 2.127 -20.609 1 95.94 87 GLU A N 1
ATOM 692 C CA . GLU A 1 87 ? 9.375 0.753 -21.078 1 95.94 87 GLU A CA 1
ATOM 693 C C . GLU A 1 87 ? 10.219 -0.081 -20.125 1 95.94 87 GLU A C 1
ATOM 695 O O . GLU A 1 87 ? 10.016 -1.288 -19.984 1 95.94 87 GLU A O 1
ATOM 700 N N . SER A 1 88 ? 11.094 0.56 -19.469 1 95.31 88 SER A N 1
ATOM 701 C CA . SER A 1 88 ? 12.039 -0.13 -18.594 1 95.31 88 SER A CA 1
ATOM 702 C C . SER A 1 88 ? 11.438 -0.378 -17.219 1 95.31 88 SER A C 1
ATOM 704 O O . SER A 1 88 ? 12.039 -1.064 -16.391 1 95.31 88 SER A O 1
ATOM 706 N N . GLY A 1 89 ? 10.297 0.19 -16.953 1 95.69 89 GLY A N 1
ATOM 707 C CA . GLY A 1 89 ? 9.688 0.026 -15.641 1 95.69 89 GLY A CA 1
ATOM 708 C C . GLY A 1 89 ? 9.352 -1.418 -15.32 1 95.69 89 GLY A C 1
ATOM 709 O O . GLY A 1 89 ? 8.93 -2.176 -16.188 1 95.69 89 GLY A O 1
ATOM 710 N N . HIS A 1 90 ? 9.594 -1.826 -14.07 1 96.19 90 HIS A N 1
ATOM 711 C CA . HIS A 1 90 ? 9.258 -3.188 -13.672 1 96.19 90 HIS A CA 1
ATOM 712 C C . HIS A 1 90 ? 7.746 -3.387 -13.625 1 96.19 90 HIS A C 1
ATOM 714 O O . HIS A 1 90 ? 7.016 -2.518 -13.141 1 96.19 90 HIS A O 1
ATOM 720 N N . PRO A 1 91 ? 7.238 -4.543 -14.016 1 97.69 91 PRO A N 1
ATOM 721 C CA . PRO A 1 91 ? 5.797 -4.785 -14.102 1 97.69 91 PRO A CA 1
ATOM 722 C C . PRO A 1 91 ? 5.102 -4.691 -12.75 1 97.69 91 PRO A C 1
ATOM 724 O O . PRO A 1 91 ? 3.924 -4.328 -12.68 1 97.69 91 PRO A O 1
ATOM 727 N N . MET A 1 92 ? 5.816 -4.965 -11.672 1 98.06 92 MET A N 1
ATOM 728 C CA . MET A 1 92 ? 5.18 -4.883 -10.359 1 98.06 92 MET A CA 1
ATOM 729 C C . MET A 1 92 ? 4.891 -3.434 -9.984 1 98.06 92 MET A C 1
ATOM 731 O O . MET A 1 92 ? 3.891 -3.146 -9.32 1 98.06 92 MET A O 1
ATOM 735 N N . ASP A 1 93 ? 5.816 -2.504 -10.352 1 98.12 93 ASP A N 1
ATOM 736 C CA . ASP A 1 93 ? 5.562 -1.085 -10.125 1 98.12 93 ASP A CA 1
ATOM 737 C C . ASP A 1 93 ? 4.379 -0.602 -10.961 1 98.12 93 ASP A C 1
ATOM 739 O O . ASP A 1 93 ? 3.541 0.164 -10.477 1 98.12 93 ASP A O 1
ATOM 743 N N . ALA A 1 94 ? 4.375 -1.064 -12.211 1 98.69 94 ALA A N 1
ATOM 744 C CA . ALA A 1 94 ? 3.256 -0.726 -13.086 1 98.69 94 ALA A CA 1
ATOM 745 C C . ALA A 1 94 ? 1.935 -1.227 -12.508 1 98.69 94 ALA A C 1
ATOM 747 O O . ALA A 1 94 ? 0.929 -0.514 -12.531 1 98.69 94 ALA A O 1
ATOM 748 N N . LEU A 1 95 ? 1.992 -2.424 -12 1 98.81 95 LEU A N 1
ATOM 749 C CA . LEU A 1 95 ? 0.778 -3.027 -11.461 1 98.81 95 LEU A CA 1
ATOM 750 C C . LEU A 1 95 ? 0.312 -2.287 -10.211 1 98.81 95 LEU A C 1
ATOM 752 O O . LEU A 1 95 ? -0.887 -2.068 -10.031 1 98.81 95 LEU A O 1
ATOM 756 N N . GLN A 1 96 ? 1.226 -1.934 -9.312 1 98.81 96 GLN A N 1
ATOM 757 C CA . GLN A 1 96 ? 0.833 -1.205 -8.109 1 98.81 96 GLN A CA 1
ATOM 758 C C . GLN A 1 96 ? 0.176 0.126 -8.461 1 98.81 96 GLN A C 1
ATOM 760 O O . GLN A 1 96 ? -0.877 0.468 -7.918 1 98.81 96 GLN A O 1
ATOM 765 N N . ALA A 1 97 ? 0.813 0.873 -9.383 1 98.69 97 ALA A N 1
ATOM 766 C CA . ALA A 1 97 ? 0.266 2.154 -9.82 1 98.69 97 ALA A CA 1
ATOM 767 C C . ALA A 1 97 ? -1.104 1.976 -10.469 1 98.69 97 ALA A C 1
ATOM 769 O O . ALA A 1 97 ? -2.029 2.748 -10.203 1 98.69 97 ALA A O 1
ATOM 770 N N . SER A 1 98 ? -1.251 0.958 -11.25 1 98.44 98 SER A N 1
ATOM 771 C CA . SER A 1 98 ? -2.498 0.712 -11.969 1 98.44 98 SER A CA 1
ATOM 772 C C . SER A 1 98 ? -3.613 0.303 -11.016 1 98.44 98 SER A C 1
ATOM 774 O O . SER A 1 98 ? -4.75 0.766 -11.141 1 98.44 98 SER A O 1
ATOM 776 N N . ALA A 1 99 ? -3.26 -0.597 -10.125 1 98.62 99 ALA A N 1
ATOM 777 C CA . ALA A 1 99 ? -4.254 -1.014 -9.141 1 98.62 99 ALA A CA 1
ATOM 778 C C . ALA A 1 99 ? -4.754 0.177 -8.328 1 98.62 99 ALA A C 1
ATOM 780 O O . ALA A 1 99 ? -5.957 0.326 -8.109 1 98.62 99 ALA A O 1
ATOM 781 N N . ALA A 1 100 ? -3.844 1.035 -7.875 1 98.5 100 ALA A N 1
ATOM 782 C CA . ALA A 1 100 ? -4.207 2.236 -7.125 1 98.5 100 ALA A CA 1
ATOM 783 C C . ALA A 1 100 ? -5.094 3.154 -7.957 1 98.5 100 ALA A C 1
ATOM 785 O O . ALA A 1 100 ? -6.031 3.762 -7.438 1 98.5 100 ALA A O 1
ATOM 786 N N . SER A 1 101 ? -4.84 3.258 -9.234 1 98.31 101 SER A N 1
ATOM 787 C CA . SER A 1 101 ? -5.559 4.176 -10.117 1 98.31 101 SER A CA 1
ATOM 788 C C . SER A 1 101 ? -7.02 3.766 -10.266 1 98.31 101 SER A C 1
ATOM 790 O O . SER A 1 101 ? -7.875 4.598 -10.57 1 98.31 101 SER A O 1
ATOM 792 N N . LEU A 1 102 ? -7.344 2.465 -10.086 1 98.25 102 LEU A N 1
ATOM 793 C CA . LEU A 1 102 ? -8.727 2.016 -10.172 1 98.25 102 LEU A CA 1
ATOM 794 C C . LEU A 1 102 ? -9.602 2.758 -9.164 1 98.25 102 LEU A C 1
ATOM 796 O O . LEU A 1 102 ? -10.789 2.99 -9.422 1 98.25 102 LEU A O 1
ATOM 800 N N . GLY A 1 103 ? -8.977 3.152 -8.031 1 97.19 103 GLY A N 1
ATOM 801 C CA . GLY A 1 103 ? -9.711 3.893 -7.02 1 97.19 103 GLY A CA 1
ATOM 802 C C . GLY A 1 103 ? -10.25 5.219 -7.527 1 97.19 103 GLY A C 1
ATOM 803 O O . GLY A 1 103 ? -11.297 5.68 -7.078 1 97.19 103 GLY A O 1
ATOM 804 N N . LEU A 1 104 ? -9.602 5.828 -8.484 1 97.38 104 LEU A N 1
ATOM 805 C CA . LEU A 1 104 ? -10 7.113 -9.039 1 97.38 104 LEU A CA 1
ATOM 806 C C . LEU A 1 104 ? -11.32 6.988 -9.797 1 97.38 104 LEU A C 1
ATOM 808 O O . LEU A 1 104 ? -12.055 7.969 -9.938 1 97.38 104 LEU A O 1
ATOM 812 N N . PHE A 1 105 ? -11.594 5.805 -10.227 1 95.44 105 PHE A N 1
ATOM 813 C CA . PHE A 1 105 ? -12.75 5.59 -11.086 1 95.44 105 PHE A CA 1
ATOM 814 C C . PHE A 1 105 ? -13.883 4.938 -10.312 1 95.44 105 PHE A C 1
ATOM 816 O O . PHE A 1 105 ? -15.062 5.16 -10.617 1 95.44 105 PHE A O 1
ATOM 823 N N . TYR A 1 106 ? -13.539 4.145 -9.281 1 94.88 106 TYR A N 1
ATOM 824 C CA . TYR A 1 106 ? -14.57 3.227 -8.805 1 94.88 106 TYR A CA 1
ATOM 825 C C . TYR A 1 106 ? -14.734 3.334 -7.293 1 94.88 106 TYR A C 1
ATOM 827 O O . TYR A 1 106 ? -15.68 2.775 -6.727 1 94.88 106 TYR A O 1
ATOM 835 N N . SER A 1 107 ? -13.766 4.074 -6.672 1 93.62 107 SER A N 1
ATOM 836 C CA . SER A 1 107 ? -13.836 4.152 -5.215 1 93.62 107 SER A CA 1
ATOM 837 C C . SER A 1 107 ? -15.086 4.906 -4.766 1 93.62 107 SER A C 1
ATOM 839 O O . SER A 1 107 ? -15.484 5.895 -5.391 1 93.62 107 SER A O 1
ATOM 841 N N . ARG A 1 108 ? -15.727 4.398 -3.732 1 87.06 108 ARG A N 1
ATOM 842 C CA . ARG A 1 108 ? -16.859 5.016 -3.037 1 87.06 108 ARG A CA 1
ATOM 843 C C . ARG A 1 108 ? -16.766 4.781 -1.532 1 87.06 108 ARG A C 1
ATOM 845 O O . ARG A 1 108 ? -16.156 3.805 -1.088 1 87.06 108 ARG A O 1
ATOM 852 N N . ARG A 1 109 ? -17.312 5.738 -0.777 1 84.81 109 ARG A N 1
ATOM 853 C CA . ARG A 1 109 ? -17.453 5.531 0.66 1 84.81 109 ARG A CA 1
ATOM 854 C C . ARG A 1 109 ? -18.672 4.672 0.968 1 84.81 109 ARG A C 1
ATOM 856 O O . ARG A 1 109 ? -19.641 5.152 1.557 1 84.81 109 ARG A O 1
ATOM 863 N N . ALA A 1 110 ? -18.625 3.375 0.573 1 86.44 110 ALA A N 1
ATOM 864 C CA . ALA A 1 110 ? -19.781 2.492 0.667 1 86.44 110 ALA A CA 1
ATOM 865 C C . ALA A 1 110 ? -19.359 1.062 0.984 1 86.44 110 ALA A C 1
ATOM 867 O O . ALA A 1 110 ? -19.875 0.108 0.399 1 86.44 110 ALA A O 1
ATOM 868 N N . ILE A 1 111 ? -18.406 0.964 1.899 1 90.38 111 ILE A N 1
ATOM 869 C CA . ILE A 1 111 ? -17.859 -0.365 2.154 1 90.38 111 ILE A CA 1
ATOM 870 C C . ILE A 1 111 ? -18.828 -1.163 3.023 1 90.38 111 ILE A C 1
ATOM 872 O O . ILE A 1 111 ? -18.594 -2.338 3.309 1 90.38 111 ILE A O 1
ATOM 876 N N . ASP A 1 112 ? -19.969 -0.573 3.32 1 90.94 112 ASP A N 1
ATOM 877 C CA . ASP A 1 112 ? -21.031 -1.285 4.023 1 90.94 112 ASP A CA 1
ATOM 878 C C . ASP A 1 112 ? -22.094 -1.782 3.045 1 90.94 112 ASP A C 1
ATOM 880 O O . ASP A 1 112 ? -23 -2.52 3.434 1 90.94 112 ASP A O 1
ATOM 884 N N . ASP A 1 113 ? -21.938 -1.471 1.795 1 95.12 113 ASP A N 1
ATOM 885 C CA . ASP A 1 113 ? -22.859 -1.877 0.751 1 95.12 113 ASP A CA 1
ATOM 886 C C . ASP A 1 113 ? -22.422 -3.182 0.092 1 95.12 113 ASP A C 1
ATOM 888 O O . ASP A 1 113 ? -21.422 -3.209 -0.625 1 95.12 113 ASP A O 1
ATOM 892 N N . PRO A 1 114 ? -23.219 -4.242 0.266 1 96.44 114 PRO A N 1
ATOM 893 C CA . PRO A 1 114 ? -22.844 -5.535 -0.315 1 96.44 114 PRO A CA 1
ATOM 894 C C . PRO A 1 114 ? -22.688 -5.473 -1.832 1 96.44 114 PRO A C 1
ATOM 896 O O . PRO A 1 114 ? -21.844 -6.191 -2.396 1 96.44 114 PRO A O 1
ATOM 899 N N . LYS A 1 115 ? -23.5 -4.672 -2.455 1 97.56 115 LYS A N 1
ATOM 900 C CA . LYS A 1 115 ? -23.375 -4.547 -3.904 1 97.56 115 LYS A CA 1
ATOM 901 C C . LYS A 1 115 ? -22.047 -3.906 -4.289 1 97.56 115 LYS A C 1
ATOM 903 O O . LYS A 1 115 ? -21.391 -4.344 -5.238 1 97.56 115 LYS A O 1
ATOM 908 N N . TYR A 1 116 ? -21.641 -2.881 -3.582 1 97.38 116 TYR A N 1
ATOM 909 C CA . TYR A 1 116 ? -20.359 -2.246 -3.828 1 97.38 116 TYR A CA 1
ATOM 910 C C . TYR A 1 116 ? -19.219 -3.23 -3.611 1 97.38 116 TYR A C 1
ATOM 912 O O . TYR A 1 116 ? -18.266 -3.283 -4.406 1 97.38 116 TYR A O 1
ATOM 920 N N . ILE A 1 117 ? -19.359 -4.008 -2.564 1 97.88 117 ILE A N 1
ATOM 921 C CA . ILE A 1 117 ? -18.328 -4.992 -2.234 1 97.88 117 ILE A CA 1
ATOM 922 C C . ILE A 1 117 ? -18.219 -6.016 -3.361 1 97.88 117 ILE A C 1
ATOM 924 O O . ILE A 1 117 ? -17.125 -6.312 -3.834 1 97.88 117 ILE A O 1
ATOM 928 N N . TYR A 1 118 ? -19.312 -6.531 -3.818 1 98.38 118 TYR A N 1
ATOM 929 C CA . TYR A 1 118 ? -19.328 -7.512 -4.898 1 98.38 118 TYR A CA 1
ATOM 930 C C . TYR A 1 118 ? -18.734 -6.93 -6.172 1 98.38 118 TYR A C 1
ATOM 932 O O . TYR A 1 118 ? -17.906 -7.57 -6.828 1 98.38 118 TYR A O 1
ATOM 940 N N . ASP A 1 119 ? -19.141 -5.742 -6.504 1 98.31 119 ASP A N 1
ATOM 941 C CA . ASP A 1 119 ? -18.672 -5.102 -7.723 1 98.31 119 ASP A CA 1
ATOM 942 C C . ASP A 1 119 ? -17.156 -4.871 -7.668 1 98.31 119 ASP A C 1
ATOM 944 O O . ASP A 1 119 ? -16.469 -5.012 -8.68 1 98.31 119 ASP A O 1
ATOM 948 N N . ALA A 1 120 ? -16.703 -4.48 -6.504 1 98.44 120 ALA A N 1
ATOM 949 C CA . ALA A 1 120 ? -15.258 -4.262 -6.344 1 98.44 120 ALA A CA 1
ATOM 950 C C . ALA A 1 120 ? -14.484 -5.559 -6.527 1 98.44 120 ALA A C 1
ATOM 952 O O . ALA A 1 120 ? -13.43 -5.574 -7.168 1 98.44 120 ALA A O 1
ATOM 953 N N . VAL A 1 121 ? -14.977 -6.656 -5.961 1 98.75 121 VAL A N 1
ATOM 954 C CA . VAL A 1 121 ? -14.352 -7.965 -6.105 1 98.75 121 VAL A CA 1
ATOM 955 C C . VAL A 1 121 ? -14.281 -8.344 -7.586 1 98.75 121 VAL A C 1
ATOM 957 O O . VAL A 1 121 ? -13.219 -8.703 -8.086 1 98.75 121 VAL A O 1
ATOM 960 N N . VAL A 1 122 ? -15.383 -8.203 -8.258 1 98.81 122 VAL A N 1
ATOM 961 C CA . VAL A 1 122 ? -15.477 -8.57 -9.664 1 98.81 122 VAL A CA 1
ATOM 962 C C . VAL A 1 122 ? -14.5 -7.73 -10.484 1 98.81 122 VAL A C 1
ATOM 964 O O . VAL A 1 122 ? -13.766 -8.266 -11.32 1 98.81 122 VAL A O 1
ATOM 967 N N . ARG A 1 123 ? -14.438 -6.473 -10.258 1 98.62 123 ARG A N 1
ATOM 968 C CA . ARG A 1 123 ? -13.586 -5.562 -11.016 1 98.62 123 ARG A CA 1
ATOM 969 C C . ARG A 1 123 ? -12.109 -5.902 -10.812 1 98.62 123 ARG A C 1
ATOM 971 O O . ARG A 1 123 ? -11.344 -5.953 -11.781 1 98.62 123 ARG A O 1
ATOM 978 N N . LEU A 1 124 ? -11.734 -6.109 -9.586 1 98.88 124 LEU A N 1
ATOM 979 C CA . LEU A 1 124 ? -10.336 -6.355 -9.281 1 98.88 124 LEU A CA 1
ATOM 980 C C . LEU A 1 124 ? -9.883 -7.699 -9.844 1 98.88 124 LEU A C 1
ATOM 982 O O . LEU A 1 124 ? -8.805 -7.797 -10.445 1 98.88 124 LEU A O 1
ATOM 986 N N . ILE A 1 125 ? -10.688 -8.727 -9.672 1 98.88 125 ILE A N 1
ATOM 987 C CA . ILE A 1 125 ? -10.359 -10.039 -10.219 1 98.88 125 ILE A CA 1
ATOM 988 C C . ILE A 1 125 ? -10.266 -9.961 -11.742 1 98.88 125 ILE A C 1
ATOM 990 O O . ILE A 1 125 ? -9.398 -10.586 -12.352 1 98.88 125 ILE A O 1
ATOM 994 N N . ALA A 1 126 ? -11.102 -9.188 -12.344 1 98.75 126 ALA A N 1
ATOM 995 C CA . ALA A 1 126 ? -11.219 -9.117 -13.797 1 98.75 126 ALA A CA 1
ATOM 996 C C . ALA A 1 126 ? -10.117 -8.258 -14.398 1 98.75 126 ALA A C 1
ATOM 998 O O . ALA A 1 126 ? -9.531 -8.609 -15.422 1 98.75 126 ALA A O 1
ATOM 999 N N . LYS A 1 127 ? -9.82 -7.148 -13.773 1 98.69 127 LYS A N 1
ATOM 1000 C CA . LYS A 1 127 ? -9.055 -6.109 -14.445 1 98.69 127 LYS A CA 1
ATOM 1001 C C . LYS A 1 127 ? -7.559 -6.27 -14.18 1 98.69 127 LYS A C 1
ATOM 1003 O O . LYS A 1 127 ? -6.73 -5.836 -14.984 1 98.69 127 LYS A O 1
ATOM 1008 N N . ILE A 1 128 ? -7.152 -6.867 -13.078 1 98.75 128 ILE A N 1
ATOM 1009 C CA . ILE A 1 128 ? -5.746 -6.984 -12.711 1 98.75 128 ILE A CA 1
ATOM 1010 C C . ILE A 1 128 ? -4.988 -7.738 -13.805 1 98.75 128 ILE A C 1
ATOM 1012 O O . ILE A 1 128 ? -3.957 -7.273 -14.289 1 98.75 128 ILE A O 1
ATOM 1016 N N . PRO A 1 129 ? -5.5 -8.906 -14.273 1 98.75 129 PRO A N 1
ATOM 1017 C CA . PRO A 1 129 ? -4.785 -9.578 -15.352 1 98.75 129 PRO A CA 1
ATOM 1018 C C . PRO A 1 129 ? -4.703 -8.742 -16.625 1 98.75 129 PRO A C 1
ATOM 1020 O O . PRO A 1 129 ? -3.682 -8.75 -17.312 1 98.75 129 PRO A O 1
ATOM 1023 N N . THR A 1 130 ? -5.762 -8.047 -16.938 1 98.69 130 THR A N 1
ATOM 1024 C CA . THR A 1 130 ? -5.793 -7.207 -18.125 1 98.69 130 THR A CA 1
ATOM 1025 C C . THR A 1 130 ? -4.738 -6.105 -18.047 1 98.69 130 THR A C 1
ATOM 1027 O O . THR A 1 130 ? -4.066 -5.809 -19.031 1 98.69 130 THR A O 1
ATOM 1030 N N . MET A 1 131 ? -4.59 -5.547 -16.891 1 98.69 131 MET A N 1
ATOM 1031 C CA . MET A 1 131 ? -3.611 -4.48 -16.703 1 98.69 131 MET A CA 1
ATOM 1032 C C . MET A 1 131 ? -2.191 -5.012 -16.844 1 98.69 131 MET A C 1
ATOM 1034 O O . MET A 1 131 ? -1.339 -4.352 -17.453 1 98.69 131 MET A O 1
ATOM 1038 N N . VAL A 1 132 ? -1.94 -6.195 -16.297 1 98.75 132 VAL A N 1
ATOM 1039 C CA . VAL A 1 132 ? -0.623 -6.812 -16.406 1 98.75 132 VAL A CA 1
ATOM 1040 C C . VAL A 1 132 ? -0.298 -7.094 -17.875 1 98.75 132 VAL A C 1
ATOM 1042 O O . VAL A 1 132 ? 0.776 -6.727 -18.359 1 98.75 132 VAL A O 1
ATOM 1045 N N . ALA A 1 133 ? -1.222 -7.715 -18.578 1 98.81 133 ALA A N 1
ATOM 1046 C CA . ALA A 1 133 ? -1.01 -8.047 -19.984 1 98.81 133 ALA A CA 1
ATOM 1047 C C . ALA A 1 133 ? -0.871 -6.789 -20.844 1 98.81 133 ALA A C 1
ATOM 1049 O O . ALA A 1 133 ? -0.053 -6.742 -21.766 1 98.81 133 ALA A O 1
ATOM 1050 N N . ALA A 1 134 ? -1.668 -5.766 -20.562 1 98.75 134 ALA A N 1
ATOM 1051 C CA . ALA A 1 134 ? -1.621 -4.512 -21.312 1 98.75 134 ALA A CA 1
ATOM 1052 C C . ALA A 1 134 ? -0.25 -3.852 -21.188 1 98.75 134 ALA A C 1
ATOM 1054 O O . ALA A 1 134 ? 0.322 -3.406 -22.188 1 98.75 134 ALA A O 1
ATOM 1055 N N . PHE A 1 135 ? 0.24 -3.75 -19.984 1 98.62 135 PHE A N 1
ATOM 1056 C CA . PHE A 1 135 ? 1.548 -3.131 -19.812 1 98.62 135 PHE A CA 1
ATOM 1057 C C . PHE A 1 135 ? 2.625 -3.918 -20.547 1 98.62 135 PHE A C 1
ATOM 1059 O O . PHE A 1 135 ? 3.547 -3.332 -21.109 1 98.62 135 PHE A O 1
ATOM 1066 N N . GLU A 1 136 ? 2.521 -5.273 -20.484 1 98.5 136 GLU A N 1
ATOM 1067 C CA . GLU A 1 136 ? 3.477 -6.109 -21.203 1 98.5 136 GLU A CA 1
ATOM 1068 C C . GLU A 1 136 ? 3.498 -5.762 -22.688 1 98.5 136 GLU A C 1
ATOM 1070 O O . GLU A 1 136 ? 4.57 -5.668 -23.297 1 98.5 136 GLU A O 1
ATOM 1075 N N . GLN A 1 137 ? 2.342 -5.551 -23.297 1 98.44 137 GLN A N 1
ATOM 1076 C CA . GLN A 1 137 ? 2.264 -5.184 -24.703 1 98.44 137 GLN A CA 1
ATOM 1077 C C . GLN A 1 137 ? 2.795 -3.77 -24.938 1 98.44 137 GLN A C 1
ATOM 1079 O O . GLN A 1 137 ? 3.588 -3.543 -25.859 1 98.44 137 GLN A O 1
ATOM 1084 N N . ILE A 1 138 ? 2.438 -2.859 -24.109 1 98.12 138 ILE A N 1
ATOM 1085 C CA . ILE A 1 138 ? 2.754 -1.445 -24.281 1 98.12 138 ILE A CA 1
ATOM 1086 C C . ILE A 1 138 ? 4.262 -1.238 -24.172 1 98.12 138 ILE A C 1
ATOM 1088 O O . ILE A 1 138 ? 4.852 -0.502 -24.969 1 98.12 138 ILE A O 1
ATOM 1092 N N . ARG A 1 139 ? 4.871 -1.851 -23.188 1 97.38 139 ARG A N 1
ATOM 1093 C CA . ARG A 1 139 ? 6.301 -1.62 -22.984 1 97.38 139 ARG A CA 1
ATOM 1094 C C . ARG A 1 139 ? 7.113 -2.223 -24.125 1 97.38 139 ARG A C 1
ATOM 1096 O O . ARG A 1 139 ? 8.305 -1.924 -24.281 1 97.38 139 ARG A O 1
ATOM 1103 N N . LYS A 1 140 ? 6.48 -3.035 -24.969 1 96.62 140 LYS A N 1
ATOM 1104 C CA . LYS A 1 140 ? 7.102 -3.572 -26.188 1 96.62 140 LYS A CA 1
ATOM 1105 C C . LYS A 1 140 ? 6.789 -2.703 -27.391 1 96.62 140 LYS A C 1
ATOM 1107 O O . LYS A 1 140 ? 7.254 -2.98 -28.5 1 96.62 140 LYS A O 1
ATOM 1112 N N . GLY A 1 141 ? 6.004 -1.705 -27.234 1 96.38 141 GLY A N 1
ATOM 1113 C CA . GLY A 1 141 ? 5.66 -0.789 -28.297 1 96.38 141 GLY A CA 1
ATOM 1114 C C . GLY A 1 141 ? 4.371 -1.156 -29.016 1 96.38 141 GLY A C 1
ATOM 1115 O O . GLY A 1 141 ? 4.055 -0.595 -30.062 1 96.38 141 GLY A O 1
ATOM 1116 N N . ASP A 1 142 ? 3.609 -2.057 -28.438 1 97.12 142 ASP A N 1
ATOM 1117 C CA . ASP A 1 142 ? 2.387 -2.541 -29.062 1 97.12 142 ASP A CA 1
ATOM 1118 C C . ASP A 1 142 ? 1.148 -2.018 -28.344 1 97.12 142 ASP A C 1
ATOM 1120 O O . ASP A 1 142 ? 1.231 -1.605 -27.188 1 97.12 142 ASP A O 1
ATOM 1124 N N . ASP A 1 143 ? 0 -1.984 -29.016 1 96.75 143 ASP A N 1
ATOM 1125 C CA . ASP A 1 143 ? -1.28 -1.779 -28.344 1 96.75 143 ASP A CA 1
ATOM 1126 C C . ASP A 1 143 ? -1.681 -3.012 -27.531 1 96.75 143 ASP A C 1
ATOM 1128 O O . ASP A 1 143 ? -1.395 -4.141 -27.938 1 96.75 143 ASP A O 1
ATOM 1132 N N . PRO A 1 144 ? -2.344 -2.781 -26.406 1 97.56 144 PRO A N 1
ATOM 1133 C CA . PRO A 1 144 ? -2.818 -3.936 -25.641 1 97.56 144 PRO A CA 1
ATOM 1134 C C . PRO A 1 144 ? -3.764 -4.828 -26.438 1 97.56 144 PRO A C 1
ATOM 1136 O O . PRO A 1 144 ? -4.559 -4.328 -27.234 1 97.56 144 PRO A O 1
ATOM 1139 N N . ILE A 1 145 ? -3.676 -6.094 -26.25 1 97.62 145 ILE A N 1
ATOM 1140 C CA . ILE A 1 145 ? -4.605 -7.062 -26.828 1 97.62 145 ILE A CA 1
ATOM 1141 C C . ILE A 1 145 ? -5.898 -7.074 -26.016 1 97.62 145 ILE A C 1
ATOM 1143 O O . ILE A 1 145 ? -5.875 -7.246 -24.797 1 97.62 145 ILE A O 1
ATOM 1147 N N . GLN A 1 146 ? -6.996 -6.895 -26.625 1 96.5 146 GLN A N 1
ATOM 1148 C CA . GLN A 1 146 ? -8.289 -6.891 -25.953 1 96.5 146 GLN A CA 1
ATOM 1149 C C . GLN A 1 146 ? -8.648 -8.281 -25.438 1 96.5 146 GLN A C 1
ATOM 1151 O O . GLN A 1 146 ? -8.383 -9.281 -26.109 1 96.5 146 GLN A O 1
ATOM 1156 N N . PRO A 1 147 ? -9.211 -8.352 -24.203 1 97.69 147 PRO A N 1
ATOM 1157 C CA . PRO A 1 147 ? -9.695 -9.656 -23.75 1 97.69 147 PRO A CA 1
ATOM 1158 C C . PRO A 1 147 ? -10.664 -10.305 -24.75 1 97.69 147 PRO A C 1
ATOM 1160 O O . PRO A 1 147 ? -11.453 -9.602 -25.391 1 97.69 147 PRO A O 1
ATOM 1163 N N . GLN A 1 148 ? -10.547 -11.555 -24.844 1 96.56 148 GLN A N 1
ATOM 1164 C CA . GLN A 1 148 ? -11.492 -12.32 -25.656 1 96.56 148 GLN A CA 1
ATOM 1165 C C . GLN A 1 148 ? -12.617 -12.891 -24.797 1 96.56 148 GLN A C 1
ATOM 1167 O O . GLN A 1 148 ? -12.375 -13.742 -23.938 1 96.56 148 GLN A O 1
ATOM 1172 N N . ASP A 1 149 ? -13.852 -12.594 -25.016 1 90.81 149 ASP A N 1
ATOM 1173 C CA . ASP A 1 149 ? -15 -12.852 -24.141 1 90.81 149 ASP A CA 1
ATOM 1174 C C . ASP A 1 149 ? -15.312 -14.344 -24.078 1 90.81 149 ASP A C 1
ATOM 1176 O O . ASP A 1 149 ? -15.875 -14.812 -23.078 1 90.81 149 ASP A O 1
ATOM 1180 N N . ASP A 1 150 ? -14.953 -15.086 -25.047 1 92.56 150 ASP A N 1
ATOM 1181 C CA . ASP A 1 150 ? -15.336 -16.484 -25.109 1 92.56 150 ASP A CA 1
ATOM 1182 C C . ASP A 1 150 ? -14.289 -17.375 -24.438 1 92.56 150 ASP A C 1
ATOM 1184 O O . ASP A 1 150 ? -14.477 -18.594 -24.312 1 92.56 150 ASP A O 1
ATOM 1188 N N . LEU A 1 151 ? -13.18 -16.828 -23.984 1 96.81 151 LEU A N 1
ATOM 1189 C CA . LEU A 1 151 ? -12.133 -17.609 -23.344 1 96.81 151 LEU A CA 1
ATOM 1190 C C . LEU A 1 151 ? -12.297 -17.609 -21.828 1 96.81 151 LEU A C 1
ATOM 1192 O O . LEU A 1 151 ? -12.672 -16.594 -21.234 1 96.81 151 LEU A O 1
ATOM 1196 N N . PRO A 1 152 ? -12.039 -18.75 -21.203 1 97.31 152 PRO A N 1
ATOM 1197 C CA . PRO A 1 152 ? -12.008 -18.797 -19.734 1 97.31 152 PRO A CA 1
ATOM 1198 C C . PRO A 1 152 ? -10.914 -17.906 -19.141 1 97.31 152 PRO A C 1
ATOM 1200 O O . PRO A 1 152 ? -10.031 -17.438 -19.875 1 97.31 152 PRO A O 1
ATOM 1203 N N . TYR A 1 153 ? -10.961 -17.688 -17.906 1 98.31 153 TYR A N 1
ATOM 1204 C CA . TYR A 1 153 ? -10.141 -16.734 -17.188 1 98.31 153 TYR A CA 1
ATOM 1205 C C . TYR A 1 153 ? -8.664 -16.938 -17.484 1 98.31 153 TYR A C 1
ATOM 1207 O O . TYR A 1 153 ? -7.988 -16.016 -17.953 1 98.31 153 TYR A O 1
ATOM 1215 N N . SER A 1 154 ? -8.141 -18.141 -17.219 1 98.12 154 SER A N 1
ATOM 1216 C CA . SER A 1 154 ? -6.723 -18.438 -17.391 1 98.12 154 SER A CA 1
ATOM 1217 C C . SER A 1 154 ? -6.32 -18.406 -18.859 1 98.12 154 SER A C 1
ATOM 1219 O O . SER A 1 154 ? -5.254 -17.891 -19.219 1 98.12 154 SER A O 1
ATOM 1221 N N . SER A 1 155 ? -7.188 -18.969 -19.766 1 98.19 155 SER A N 1
ATOM 1222 C CA . SER A 1 155 ? -6.941 -18.938 -21.203 1 98.19 155 SER A CA 1
ATOM 1223 C C . SER A 1 155 ? -6.848 -17.5 -21.719 1 98.19 155 SER A C 1
ATOM 1225 O O . SER A 1 155 ? -5.996 -17.203 -22.547 1 98.19 155 SER A O 1
ATOM 1227 N N . ASN A 1 156 ? -7.719 -16.688 -21.203 1 98.62 156 ASN A N 1
ATOM 1228 C CA . ASN A 1 156 ? -7.777 -15.312 -21.672 1 98.62 156 ASN A CA 1
ATOM 1229 C C . ASN A 1 156 ? -6.504 -14.547 -21.328 1 98.62 156 ASN A C 1
ATOM 1231 O O . ASN A 1 156 ? -6.027 -13.727 -22.125 1 98.62 156 ASN A O 1
ATOM 1235 N N . PHE A 1 157 ? -5.969 -14.75 -20.172 1 98.75 157 PHE A N 1
ATOM 1236 C CA . PHE A 1 157 ? -4.738 -14.055 -19.812 1 98.75 157 PHE A CA 1
ATOM 1237 C C . PHE A 1 157 ? -3.604 -14.445 -20.75 1 98.75 157 PHE A C 1
ATOM 1239 O O . PHE A 1 157 ? -2.891 -13.578 -21.266 1 98.75 157 PHE A O 1
ATOM 1246 N N . LEU A 1 158 ? -3.436 -15.758 -20.922 1 98.5 158 LEU A N 1
ATOM 1247 C CA . LEU A 1 158 ? -2.393 -16.219 -21.828 1 98.5 158 LEU A CA 1
ATOM 1248 C C . LEU A 1 158 ? -2.605 -15.68 -23.234 1 98.5 158 LEU A C 1
ATOM 1250 O O . LEU A 1 158 ? -1.645 -15.32 -23.906 1 98.5 158 LEU A O 1
ATOM 1254 N N . TYR A 1 159 ? -3.84 -15.609 -23.656 1 98.56 159 TYR A N 1
ATOM 1255 C CA . TYR A 1 159 ? -4.188 -15.039 -24.938 1 98.56 159 TYR A CA 1
ATOM 1256 C C . TYR A 1 159 ? -3.736 -13.586 -25.031 1 98.56 159 TYR A C 1
ATOM 1258 O O . TYR A 1 159 ? -3.156 -13.164 -26.047 1 98.56 159 TYR A O 1
ATOM 1266 N N . MET A 1 160 ? -3.934 -12.797 -23.969 1 98.56 160 MET A N 1
ATOM 1267 C CA . MET A 1 160 ? -3.641 -11.367 -23.969 1 98.56 160 MET A CA 1
ATOM 1268 C C . MET A 1 160 ? -2.137 -11.117 -24.016 1 98.56 160 MET A C 1
ATOM 1270 O O . MET A 1 160 ? -1.692 -10.016 -24.344 1 98.56 160 MET A O 1
ATOM 1274 N N . LEU A 1 161 ? -1.358 -12.141 -23.703 1 98.06 161 LEU A N 1
ATOM 1275 C CA . LEU A 1 161 ? 0.092 -12 -23.766 1 98.06 161 LEU A CA 1
ATOM 1276 C C . LEU A 1 161 ? 0.603 -12.203 -25.188 1 98.06 161 LEU A C 1
ATOM 1278 O O . LEU A 1 161 ? 1.646 -11.656 -25.562 1 98.06 161 LEU A O 1
ATOM 1282 N N . THR A 1 162 ? -0.144 -13.016 -26.062 1 96.5 162 THR A N 1
ATOM 1283 C CA . THR A 1 162 ? 0.446 -13.43 -27.328 1 96.5 162 THR A CA 1
ATOM 1284 C C . THR A 1 162 ? -0.551 -13.258 -28.484 1 96.5 162 THR A C 1
ATOM 1286 O O . THR A 1 162 ? -0.183 -13.359 -29.656 1 96.5 162 THR A O 1
ATOM 1289 N N . GLU A 1 163 ? -1.77 -13.016 -28.109 1 97.06 163 GLU A N 1
ATOM 1290 C CA . GLU A 1 163 ? -2.873 -12.938 -29.062 1 97.06 163 GLU A CA 1
ATOM 1291 C C . GLU A 1 163 ? -3.092 -14.281 -29.766 1 97.06 163 GLU A C 1
ATOM 1293 O O . GLU A 1 163 ? -3.555 -14.32 -30.906 1 97.06 163 GLU A O 1
ATOM 1298 N N . ARG A 1 164 ? -2.658 -15.344 -29.188 1 97.12 164 ARG A N 1
ATOM 1299 C CA . ARG A 1 164 ? -2.898 -16.703 -29.641 1 97.12 164 ARG A CA 1
ATOM 1300 C C . ARG A 1 164 ? -3.645 -17.516 -28.578 1 97.12 164 ARG A C 1
ATOM 1302 O O . ARG A 1 164 ? -3.301 -17.453 -27.391 1 97.12 164 ARG A O 1
ATOM 1309 N N . GLU A 1 165 ? -4.648 -18.203 -29.031 1 97.25 165 GLU A N 1
ATOM 1310 C CA . GLU A 1 165 ? -5.344 -19.078 -28.094 1 97.25 165 GLU A CA 1
ATOM 1311 C C . GLU A 1 165 ? -4.414 -20.156 -27.547 1 97.25 165 GLU A C 1
ATOM 1313 O O . GLU A 1 165 ? -3.758 -20.859 -28.312 1 97.25 165 GLU A O 1
ATOM 1318 N N . PRO A 1 166 ? -4.32 -20.312 -26.297 1 97 166 PRO A N 1
ATOM 1319 C CA . PRO A 1 166 ? -3.375 -21.266 -25.734 1 97 166 PRO A CA 1
ATOM 1320 C C . PRO A 1 166 ? -3.83 -22.719 -25.922 1 97 166 PRO A C 1
ATOM 1322 O O . PRO A 1 166 ? -5.023 -22.984 -26.078 1 97 166 PRO A O 1
ATOM 1325 N N . ASN A 1 167 ? -2.82 -23.578 -25.906 1 96.62 167 ASN A N 1
ATOM 1326 C CA . ASN A 1 167 ? -3.117 -25 -25.797 1 96.62 167 ASN A CA 1
ATOM 1327 C C . ASN A 1 167 ? -3.943 -25.297 -24.547 1 96.62 167 ASN A C 1
ATOM 1329 O O . ASN A 1 167 ? -3.697 -24.734 -23.484 1 96.62 167 ASN A O 1
ATOM 1333 N N . PRO A 1 168 ? -4.949 -26.188 -24.656 1 96.75 168 PRO A N 1
ATOM 1334 C CA . PRO A 1 168 ? -5.828 -26.469 -23.531 1 96.75 168 PRO A CA 1
ATOM 1335 C C . PRO A 1 168 ? -5.059 -26.953 -22.297 1 96.75 168 PRO A C 1
ATOM 1337 O O . PRO A 1 168 ? -5.422 -26.625 -21.172 1 96.75 168 PRO A O 1
ATOM 1340 N N . LEU A 1 169 ? -4.031 -27.75 -22.531 1 96.94 169 LEU A N 1
ATOM 1341 C CA . LEU A 1 169 ? -3.227 -28.234 -21.406 1 96.94 169 LEU A CA 1
ATOM 1342 C C . LEU A 1 169 ? -2.502 -27.062 -20.734 1 96.94 169 LEU A C 1
ATOM 1344 O O . LEU A 1 169 ? -2.457 -27 -19.5 1 96.94 169 LEU A O 1
ATOM 1348 N N . ALA A 1 170 ? -1.901 -26.188 -21.547 1 96.94 170 ALA A N 1
ATOM 1349 C CA . ALA A 1 170 ? -1.205 -25.016 -21.031 1 96.94 170 ALA A CA 1
ATOM 1350 C C . ALA A 1 170 ? -2.141 -24.156 -20.188 1 96.94 170 ALA A C 1
ATOM 1352 O O . ALA A 1 170 ? -1.774 -23.703 -19.109 1 96.94 170 ALA A O 1
ATOM 1353 N N . ALA A 1 171 ? -3.367 -23.938 -20.719 1 97.75 171 ALA A N 1
ATOM 1354 C CA . ALA A 1 171 ? -4.355 -23.125 -20.016 1 97.75 171 ALA A CA 1
ATOM 1355 C C . ALA A 1 171 ? -4.766 -23.781 -18.703 1 97.75 171 ALA A C 1
ATOM 1357 O O . ALA A 1 171 ? -4.93 -23.094 -17.688 1 97.75 171 ALA A O 1
ATOM 1358 N N . ARG A 1 172 ? -4.953 -25.031 -18.766 1 97.44 172 ARG A N 1
ATOM 1359 C CA . ARG A 1 172 ? -5.355 -25.766 -17.578 1 97.44 172 ARG A CA 1
ATOM 1360 C C . ARG A 1 172 ? -4.266 -25.703 -16.5 1 97.44 172 ARG A C 1
ATOM 1362 O O . ARG A 1 172 ? -4.559 -25.5 -15.328 1 97.44 172 ARG A O 1
ATOM 1369 N N . VAL A 1 173 ? -3.035 -25.953 -16.906 1 97.62 173 VAL A N 1
ATOM 1370 C CA . VAL A 1 173 ? -1.914 -25.906 -15.969 1 97.62 173 VAL A CA 1
ATOM 1371 C C . VAL A 1 173 ? -1.79 -24.516 -15.367 1 97.62 173 VAL A C 1
ATOM 1373 O O . VAL A 1 173 ? -1.577 -24.375 -14.156 1 97.62 173 VAL A O 1
ATOM 1376 N N . PHE A 1 174 ? -1.914 -23.516 -16.203 1 98.31 174 PHE A N 1
ATOM 1377 C CA . PHE A 1 174 ? -1.844 -22.141 -15.711 1 98.31 174 PHE A CA 1
ATOM 1378 C C . PHE A 1 174 ? -2.945 -21.875 -14.695 1 98.31 174 PHE A C 1
ATOM 1380 O O . PHE A 1 174 ? -2.705 -21.25 -13.664 1 98.31 174 PHE A O 1
ATOM 1387 N N . ASP A 1 175 ? -4.141 -22.344 -14.969 1 98.56 175 ASP A N 1
ATOM 1388 C CA . ASP A 1 175 ? -5.27 -22.188 -14.055 1 98.56 175 ASP A CA 1
ATOM 1389 C C . ASP A 1 175 ? -4.973 -22.812 -12.695 1 98.56 175 ASP A C 1
ATOM 1391 O O . ASP A 1 175 ? -5.297 -22.234 -11.656 1 98.56 175 ASP A O 1
ATOM 1395 N N . ARG A 1 176 ? -4.359 -23.938 -12.727 1 97.69 176 ARG A N 1
ATOM 1396 C CA . ARG A 1 176 ? -3.992 -24.625 -11.492 1 97.69 176 ARG A CA 1
ATOM 1397 C C . ARG A 1 176 ? -2.908 -23.859 -10.742 1 97.69 176 ARG A C 1
ATOM 1399 O O . ARG A 1 176 ? -2.908 -23.828 -9.508 1 97.69 176 ARG A O 1
ATOM 1406 N N . CYS A 1 177 ? -1.985 -23.281 -11.477 1 97.75 177 CYS A N 1
ATOM 1407 C CA . CYS A 1 177 ? -0.967 -22.438 -10.859 1 97.75 177 CYS A CA 1
ATOM 1408 C C . CYS A 1 177 ? -1.604 -21.281 -10.109 1 97.75 177 CYS A C 1
ATOM 1410 O O . CYS A 1 177 ? -1.183 -20.938 -9 1 97.75 177 CYS A O 1
ATOM 1412 N N . LEU A 1 178 ? -2.631 -20.688 -10.727 1 98.62 178 LEU A N 1
ATOM 1413 C CA . LEU A 1 178 ? -3.328 -19.578 -10.078 1 98.62 178 LEU A CA 1
ATOM 1414 C C . LEU A 1 178 ? -3.994 -20.031 -8.789 1 98.62 178 LEU A C 1
ATOM 1416 O O . LEU A 1 178 ? -3.982 -19.312 -7.789 1 98.62 178 LEU A O 1
ATOM 1420 N N . ILE A 1 179 ? -4.551 -21.25 -8.789 1 98.69 179 ILE A N 1
ATOM 1421 C CA . ILE A 1 179 ? -5.191 -21.781 -7.594 1 98.69 179 ILE A CA 1
ATOM 1422 C C . ILE A 1 179 ? -4.16 -21.938 -6.477 1 98.69 179 ILE A C 1
ATOM 1424 O O . ILE A 1 179 ? -4.414 -21.547 -5.336 1 98.69 179 ILE A O 1
ATOM 1428 N N . LEU A 1 180 ? -2.988 -22.406 -6.797 1 98.25 180 LEU A N 1
ATOM 1429 C CA . LEU A 1 180 ? -1.954 -22.75 -5.824 1 98.25 180 LEU A CA 1
ATOM 1430 C C . LEU A 1 180 ? -1.394 -21.484 -5.172 1 98.25 180 LEU A C 1
ATOM 1432 O O . LEU A 1 180 ? -0.884 -21.531 -4.047 1 98.25 180 LEU A O 1
ATOM 1436 N N . HIS A 1 181 ? -1.506 -20.344 -5.832 1 98 181 HIS A N 1
ATOM 1437 C CA . HIS A 1 181 ? -0.936 -19.109 -5.324 1 98 181 HIS A CA 1
ATOM 1438 C C . HIS A 1 181 ? -2.018 -18.188 -4.766 1 98 181 HIS A C 1
ATOM 1440 O O . HIS A 1 181 ? -1.726 -17.078 -4.305 1 98 181 HIS A O 1
ATOM 1446 N N . ALA A 1 182 ? -3.256 -18.594 -4.703 1 98.69 182 ALA A N 1
ATOM 1447 C CA . ALA A 1 182 ? -4.395 -17.719 -4.441 1 98.69 182 ALA A CA 1
ATOM 1448 C C . ALA A 1 182 ? -4.406 -17.25 -2.988 1 98.69 182 ALA A C 1
ATOM 1450 O O . ALA A 1 182 ? -4.91 -16.172 -2.68 1 98.69 182 ALA A O 1
ATOM 1451 N N . GLU A 1 183 ? -3.855 -18.078 -2.133 1 98.44 183 GLU A N 1
ATOM 1452 C CA . GLU A 1 183 ? -3.943 -17.781 -0.707 1 98.44 183 GLU A CA 1
ATOM 1453 C C . GLU A 1 183 ? -2.887 -18.547 0.085 1 98.44 183 GLU A C 1
ATOM 1455 O O . GLU A 1 183 ? -2.469 -19.641 -0.318 1 98.44 183 GLU A O 1
ATOM 1460 N N . HIS A 1 184 ? -2.424 -17.922 1.104 1 97.62 184 HIS A N 1
ATOM 1461 C CA . HIS A 1 184 ? -1.443 -18.578 1.956 1 97.62 184 HIS A CA 1
ATOM 1462 C C . HIS A 1 184 ? -1.385 -17.938 3.336 1 97.62 184 HIS A C 1
ATOM 1464 O O . HIS A 1 184 ? -0.31 -17.547 3.801 1 97.62 184 HIS A O 1
ATOM 1470 N N . SER A 1 185 ? -2.533 -17.766 3.924 1 97.19 185 SER A N 1
ATOM 1471 C CA . SER A 1 185 ? -2.684 -17.219 5.27 1 97.19 185 SER A CA 1
ATOM 1472 C C . SER A 1 185 ? -2.1 -15.82 5.375 1 97.19 185 SER A C 1
ATOM 1474 O O . SER A 1 185 ? -2.256 -15.008 4.461 1 97.19 185 SER A O 1
ATOM 1476 N N . LEU A 1 186 ? -1.515 -15.492 6.555 1 97.56 186 LEU A N 1
ATOM 1477 C CA . LEU A 1 186 ? -1.121 -14.109 6.809 1 97.56 186 LEU A CA 1
ATOM 1478 C C . LEU A 1 186 ? 0.309 -13.859 6.344 1 97.56 186 LEU A C 1
ATOM 1480 O O . LEU A 1 186 ? 1.138 -13.367 7.113 1 97.56 186 LEU A O 1
ATOM 1484 N N . ASN A 1 187 ? 0.548 -14.234 5.062 1 97.31 187 ASN A N 1
ATOM 1485 C CA . ASN A 1 187 ? 1.803 -13.789 4.465 1 97.31 187 ASN A CA 1
ATOM 1486 C C . ASN A 1 187 ? 1.915 -12.266 4.465 1 97.31 187 ASN A C 1
ATOM 1488 O O . ASN A 1 187 ? 0.95 -11.57 4.781 1 97.31 187 ASN A O 1
ATOM 1492 N N . ALA A 1 188 ? 3.037 -11.734 4.094 1 98.06 188 ALA A N 1
ATOM 1493 C CA . ALA A 1 188 ? 3.342 -10.32 4.266 1 98.06 188 ALA A CA 1
ATOM 1494 C C . ALA A 1 188 ? 2.367 -9.445 3.479 1 98.06 188 ALA A C 1
ATOM 1496 O O . ALA A 1 188 ? 1.887 -8.43 3.982 1 98.06 188 ALA A O 1
ATOM 1497 N N . SER A 1 189 ? 2.098 -9.766 2.203 1 98.75 189 SER A N 1
ATOM 1498 C CA . SER A 1 189 ? 1.206 -8.938 1.398 1 98.75 189 SER A CA 1
ATOM 1499 C C . SER A 1 189 ? -0.232 -9.031 1.896 1 98.75 189 SER A C 1
ATOM 1501 O O . SER A 1 189 ? -0.972 -8.047 1.859 1 98.75 189 SER A O 1
ATOM 1503 N N . THR A 1 190 ? -0.664 -10.195 2.379 1 98.81 190 THR A N 1
ATOM 1504 C CA . THR A 1 190 ? -1.989 -10.328 2.975 1 98.81 190 THR A CA 1
ATOM 1505 C C . THR A 1 190 ? -2.088 -9.5 4.254 1 98.81 190 THR A C 1
ATOM 1507 O O . THR A 1 190 ? -3.105 -8.844 4.496 1 98.81 190 THR A O 1
ATOM 1510 N N . PHE A 1 191 ? -1.055 -9.578 5.047 1 98.81 191 PHE A N 1
ATOM 1511 C CA . PHE A 1 191 ? -1.048 -8.797 6.277 1 98.81 191 PHE A CA 1
ATOM 1512 C C . PHE A 1 191 ? -1.098 -7.305 5.969 1 98.81 191 PHE A C 1
ATOM 1514 O O . PHE A 1 191 ? -1.831 -6.555 6.617 1 98.81 191 PHE A O 1
ATOM 1521 N N . SER A 1 192 ? -0.307 -6.871 5.02 1 98.81 192 SER A N 1
ATOM 1522 C CA . SER A 1 192 ? -0.373 -5.484 4.578 1 98.81 192 SER A CA 1
ATOM 1523 C C . SER A 1 192 ? -1.782 -5.113 4.129 1 98.81 192 SER A C 1
ATOM 1525 O O . SER A 1 192 ? -2.268 -4.02 4.43 1 98.81 192 SER A O 1
ATOM 1527 N N . ALA A 1 193 ? -2.428 -5.996 3.365 1 98.81 193 ALA A N 1
ATOM 1528 C CA . ALA A 1 193 ? -3.807 -5.77 2.938 1 98.81 193 ALA A CA 1
ATOM 1529 C C . ALA A 1 193 ? -4.73 -5.578 4.137 1 98.81 193 ALA A C 1
ATOM 1531 O O . ALA A 1 193 ? -5.578 -4.684 4.137 1 98.81 193 ALA A O 1
ATOM 1532 N N . ARG A 1 194 ? -4.559 -6.398 5.133 1 98.69 194 ARG A N 1
ATOM 1533 C CA . ARG A 1 194 ? -5.414 -6.316 6.316 1 98.69 194 ARG A CA 1
ATOM 1534 C C . ARG A 1 194 ? -5.16 -5.023 7.086 1 98.69 194 ARG A C 1
ATOM 1536 O O . ARG A 1 194 ? -6.098 -4.379 7.555 1 98.69 194 ARG A O 1
ATOM 1543 N N . VAL A 1 195 ? -3.885 -4.648 7.258 1 98.75 195 VAL A N 1
ATOM 1544 C CA . VAL A 1 195 ? -3.545 -3.402 7.938 1 98.75 195 VAL A CA 1
ATOM 1545 C C . VAL A 1 195 ? -4.184 -2.227 7.203 1 98.75 195 VAL A C 1
ATOM 1547 O O . VAL A 1 195 ? -4.828 -1.375 7.824 1 98.75 195 VAL A O 1
ATOM 1550 N N . THR A 1 196 ? -4.059 -2.164 5.895 1 98.75 196 THR A N 1
ATOM 1551 C CA . THR A 1 196 ? -4.637 -1.096 5.086 1 98.75 196 THR A CA 1
ATOM 1552 C C . THR A 1 196 ? -6.16 -1.123 5.164 1 98.75 196 THR A C 1
ATOM 1554 O O . THR A 1 196 ? -6.797 -0.084 5.359 1 98.75 196 THR A O 1
ATOM 1557 N N . ALA A 1 197 ? -6.707 -2.293 5.082 1 98.56 197 ALA A N 1
ATOM 1558 C CA . ALA A 1 197 ? -8.156 -2.465 5.117 1 98.56 197 ALA A CA 1
ATOM 1559 C C . ALA A 1 197 ? -8.727 -2.018 6.461 1 98.56 197 ALA A C 1
ATOM 1561 O O . ALA A 1 197 ? -9.859 -1.541 6.535 1 98.56 197 ALA A O 1
ATOM 1562 N N . SER A 1 198 ? -7.938 -2.145 7.496 1 98.25 198 SER A N 1
ATOM 1563 C CA . SER A 1 198 ? -8.414 -1.852 8.844 1 98.25 198 SER A CA 1
ATOM 1564 C C . SER A 1 198 ? -8.75 -0.372 9 1 98.25 198 SER A C 1
ATOM 1566 O O . SER A 1 198 ? -9.438 0.017 9.953 1 98.25 198 SER A O 1
ATOM 1568 N N . THR A 1 199 ? -8.273 0.449 8.102 1 97.25 199 THR A N 1
ATOM 1569 C CA . THR A 1 199 ? -8.594 1.871 8.148 1 97.25 199 THR A CA 1
ATOM 1570 C C . THR A 1 199 ? -9.883 2.162 7.379 1 97.25 199 THR A C 1
ATOM 1572 O O . THR A 1 199 ? -10.32 3.314 7.301 1 97.25 199 THR A O 1
ATOM 1575 N N . LEU A 1 200 ? -10.43 1.17 6.762 1 96.75 200 LEU A N 1
ATOM 1576 C CA . LEU A 1 200 ? -11.664 1.196 5.984 1 96.75 200 LEU A CA 1
ATOM 1577 C C . LEU A 1 200 ? -11.484 1.992 4.695 1 96.75 200 LEU A C 1
ATOM 1579 O O . LEU A 1 200 ? -12.422 2.629 4.215 1 96.75 200 LEU A O 1
ATOM 1583 N N . THR A 1 201 ? -10.266 2.051 4.215 1 97 201 THR A N 1
ATOM 1584 C CA . THR A 1 201 ? -10.039 2.592 2.883 1 97 201 THR A CA 1
ATOM 1585 C C . THR A 1 201 ? -10.672 1.699 1.819 1 97 201 THR A C 1
ATOM 1587 O O . THR A 1 201 ? -11.188 0.625 2.131 1 97 201 THR A O 1
ATOM 1590 N N . ASP A 1 202 ? -10.758 2.162 0.589 1 97 202 ASP A N 1
ATOM 1591 C CA . ASP A 1 202 ? -11.406 1.425 -0.492 1 97 202 ASP A CA 1
ATOM 1592 C C . ASP A 1 202 ? -10.578 0.209 -0.901 1 97 202 ASP A C 1
ATOM 1594 O O . ASP A 1 202 ? -9.375 0.163 -0.657 1 97 202 ASP A O 1
ATOM 1598 N N . PRO A 1 203 ? -11.18 -0.813 -1.513 1 98.44 203 PRO A N 1
ATOM 1599 C CA . PRO A 1 203 ? -10.5 -2.074 -1.82 1 98.44 203 PRO A CA 1
ATOM 1600 C C . PRO A 1 203 ? -9.398 -1.909 -2.865 1 98.44 203 PRO A C 1
ATOM 1602 O O . PRO A 1 203 ? -8.484 -2.736 -2.939 1 98.44 203 PRO A O 1
ATOM 1605 N N . TYR A 1 204 ? -9.445 -0.927 -3.725 1 98.75 204 TYR A N 1
ATOM 1606 C CA . TYR A 1 204 ? -8.406 -0.692 -4.727 1 98.75 204 TYR A CA 1
ATOM 1607 C C . TYR A 1 204 ? -7.102 -0.266 -4.066 1 98.75 204 TYR A C 1
ATOM 1609 O O . TYR A 1 204 ? -6.027 -0.74 -4.445 1 98.75 204 TYR A O 1
ATOM 1617 N N . ALA A 1 205 ? -7.254 0.608 -3.029 1 98.69 205 ALA A N 1
ATOM 1618 C CA . ALA A 1 205 ? -6.09 0.999 -2.238 1 98.69 205 ALA A CA 1
ATOM 1619 C C . ALA A 1 205 ? -5.52 -0.192 -1.473 1 98.69 205 ALA A C 1
ATOM 1621 O O . ALA A 1 205 ? -4.305 -0.323 -1.331 1 98.69 205 ALA A O 1
ATOM 1622 N N . VAL A 1 206 ? -6.398 -1.062 -0.999 1 98.88 206 VAL A N 1
ATOM 1623 C CA . VAL A 1 206 ? -6 -2.256 -0.257 1 98.88 206 VAL A CA 1
ATOM 1624 C C . VAL A 1 206 ? -5.176 -3.172 -1.156 1 98.88 206 VAL A C 1
ATOM 1626 O O . VAL A 1 206 ? -4.086 -3.605 -0.777 1 98.88 206 VAL A O 1
ATOM 1629 N N . VAL A 1 207 ? -5.648 -3.408 -2.348 1 98.94 207 VAL A N 1
ATOM 1630 C CA . VAL A 1 207 ? -4.965 -4.297 -3.281 1 98.94 207 VAL A CA 1
ATOM 1631 C C . VAL A 1 207 ? -3.645 -3.668 -3.723 1 98.94 207 VAL A C 1
ATOM 1633 O O . VAL A 1 207 ? -2.629 -4.355 -3.84 1 98.94 207 VAL A O 1
ATOM 1636 N N . ALA A 1 208 ? -3.637 -2.346 -3.965 1 98.94 208 ALA A N 1
ATOM 1637 C CA . ALA A 1 208 ? -2.4 -1.663 -4.332 1 98.94 208 ALA A CA 1
ATOM 1638 C C . ALA A 1 208 ? -1.343 -1.816 -3.242 1 98.94 208 ALA A C 1
ATOM 1640 O O . ALA A 1 208 ? -0.162 -2.016 -3.537 1 98.94 208 ALA A O 1
ATOM 1641 N N . SER A 1 209 ? -1.773 -1.694 -1.977 1 98.88 209 SER A N 1
ATOM 1642 C CA . SER A 1 209 ? -0.851 -1.882 -0.862 1 98.88 209 SER A CA 1
ATOM 1643 C C . SER A 1 209 ? -0.281 -3.297 -0.849 1 98.88 209 SER A C 1
ATOM 1645 O O . SER A 1 209 ? 0.923 -3.484 -0.66 1 98.88 209 SER A O 1
ATOM 1647 N N . ALA A 1 210 ? -1.121 -4.262 -1.08 1 98.94 210 ALA A N 1
ATOM 1648 C CA . ALA A 1 210 ? -0.699 -5.66 -1.116 1 98.94 210 ALA A CA 1
ATOM 1649 C C . ALA A 1 210 ? 0.276 -5.91 -2.264 1 98.94 210 ALA A C 1
ATOM 1651 O O . ALA A 1 210 ? 1.274 -6.613 -2.096 1 98.94 210 ALA A O 1
ATOM 1652 N N . VAL A 1 211 ? 0.016 -5.32 -3.414 1 98.88 211 VAL A N 1
ATOM 1653 C CA . VAL A 1 211 ? 0.874 -5.465 -4.586 1 98.88 211 VAL A CA 1
ATOM 1654 C C . VAL A 1 211 ? 2.268 -4.922 -4.277 1 98.88 211 VAL A C 1
ATOM 1656 O O . VAL A 1 211 ? 3.273 -5.57 -4.574 1 98.88 211 VAL A O 1
ATOM 1659 N N . GLY A 1 212 ? 2.309 -3.738 -3.658 1 98.62 212 GLY A N 1
ATOM 1660 C CA . GLY A 1 212 ? 3.592 -3.156 -3.303 1 98.62 212 GLY A CA 1
ATOM 1661 C C . GLY A 1 212 ? 4.395 -4.016 -2.346 1 98.62 212 GLY A C 1
ATOM 1662 O O . GLY A 1 212 ? 5.621 -4.094 -2.449 1 98.62 212 GLY A O 1
ATOM 1663 N N . THR A 1 213 ? 3.723 -4.676 -1.465 1 98.75 213 THR A N 1
ATOM 1664 C CA . THR A 1 213 ? 4.363 -5.535 -0.478 1 98.75 213 THR A CA 1
ATOM 1665 C C . THR A 1 213 ? 4.863 -6.824 -1.126 1 98.75 213 THR A C 1
ATOM 1667 O O . THR A 1 213 ? 5.961 -7.297 -0.816 1 98.75 213 THR A O 1
ATOM 1670 N N . LEU A 1 214 ? 4.098 -7.324 -2.029 1 98.38 214 LEU A N 1
ATOM 1671 C CA . LEU A 1 214 ? 4.445 -8.555 -2.74 1 98.38 214 LEU A CA 1
ATOM 1672 C C . LEU A 1 214 ? 5.691 -8.352 -3.598 1 98.38 214 LEU A C 1
ATOM 1674 O O . LEU A 1 214 ? 6.465 -9.281 -3.807 1 98.38 214 LEU A O 1
ATOM 1678 N N . ALA A 1 215 ? 5.953 -7.148 -4.012 1 96.75 215 ALA A N 1
ATOM 1679 C CA . ALA A 1 215 ? 7.02 -6.824 -4.957 1 96.75 215 ALA A CA 1
ATOM 1680 C C . ALA A 1 215 ? 8.391 -6.996 -4.316 1 96.75 215 ALA A C 1
ATOM 1682 O O . ALA A 1 215 ? 9.406 -7.062 -5.016 1 96.75 215 ALA A O 1
ATOM 1683 N N . GLY A 1 216 ? 8.461 -7.09 -2.994 1 95.56 216 GLY A N 1
ATOM 1684 C CA . GLY A 1 216 ? 9.734 -7.195 -2.311 1 95.56 216 GLY A CA 1
ATOM 1685 C C . GLY A 1 216 ? 10.438 -8.523 -2.547 1 95.56 216 GLY A C 1
ATOM 1686 O O . GLY A 1 216 ? 9.789 -9.562 -2.629 1 95.56 216 GLY A O 1
ATOM 1687 N N . PRO A 1 217 ? 11.703 -8.508 -2.607 1 92.5 217 PRO A N 1
ATOM 1688 C CA . PRO A 1 217 ? 12.469 -9.727 -2.906 1 92.5 217 PRO A CA 1
ATOM 1689 C C . PRO A 1 217 ? 12.305 -10.797 -1.835 1 92.5 217 PRO A C 1
ATOM 1691 O O . PRO A 1 217 ? 12.484 -11.984 -2.115 1 92.5 217 PRO A O 1
ATOM 1694 N N . LEU A 1 218 ? 11.891 -10.484 -0.61 1 92.56 218 LEU A N 1
ATOM 1695 C CA . LEU A 1 218 ? 11.742 -11.461 0.46 1 92.56 218 LEU A CA 1
ATOM 1696 C C . LEU A 1 218 ? 10.352 -12.094 0.428 1 92.56 218 LEU A C 1
ATOM 1698 O O . LEU A 1 218 ? 10.039 -12.969 1.236 1 92.56 218 LEU A O 1
ATOM 1702 N N . HIS A 1 219 ? 9.547 -11.672 -0.511 1 93.06 219 HIS A N 1
ATOM 1703 C CA . HIS A 1 219 ? 8.172 -12.148 -0.57 1 93.06 219 HIS A CA 1
ATOM 1704 C C . HIS A 1 219 ? 7.832 -12.688 -1.957 1 93.06 219 HIS A C 1
ATOM 1706 O O . HIS A 1 219 ? 8.188 -13.812 -2.293 1 93.06 219 HIS A O 1
ATOM 1712 N N . GLY A 1 220 ? 7.586 -11.883 -2.949 1 87.31 220 GLY A N 1
ATOM 1713 C CA . GLY A 1 220 ? 7.137 -12.352 -4.25 1 87.31 220 GLY A CA 1
ATOM 1714 C C . GLY A 1 220 ? 8.258 -12.445 -5.27 1 87.31 220 GLY A C 1
ATOM 1715 O O . GLY A 1 220 ? 8.07 -12.984 -6.359 1 87.31 220 GLY A O 1
ATOM 1716 N N . GLY A 1 221 ? 9.422 -12.07 -4.945 1 83.44 221 GLY A N 1
ATOM 1717 C CA . GLY A 1 221 ? 10.508 -12.016 -5.91 1 83.44 221 GLY A CA 1
ATOM 1718 C C . GLY A 1 221 ? 11.281 -13.32 -6.008 1 83.44 221 GLY A C 1
ATOM 1719 O O . GLY A 1 221 ? 12.102 -13.492 -6.91 1 83.44 221 GLY A O 1
ATOM 1720 N N . ALA A 1 222 ? 10.922 -14.281 -5.285 1 87 222 ALA A N 1
ATOM 1721 C CA . ALA A 1 222 ? 11.703 -15.508 -5.188 1 87 222 ALA A CA 1
ATOM 1722 C C . ALA A 1 222 ? 11.617 -16.328 -6.473 1 87 222 ALA A C 1
ATOM 1724 O O . ALA A 1 222 ? 12.586 -16.969 -6.875 1 87 222 ALA A O 1
ATOM 1725 N N . ASN A 1 223 ? 10.5 -16.328 -7.105 1 89.88 223 ASN A N 1
ATOM 1726 C CA . ASN A 1 223 ? 10.328 -17.141 -8.305 1 89.88 223 ASN A CA 1
ATOM 1727 C C . ASN A 1 223 ? 11.203 -16.641 -9.453 1 89.88 223 ASN A C 1
ATOM 1729 O O . ASN A 1 223 ? 11.812 -17.438 -10.164 1 89.88 223 ASN A O 1
ATOM 1733 N N . GLU A 1 224 ? 11.336 -15.336 -9.609 1 91.5 224 GLU A N 1
ATOM 1734 C CA . GLU A 1 224 ? 12.266 -14.773 -10.586 1 91.5 224 GLU A CA 1
ATOM 1735 C C . GLU A 1 224 ? 13.703 -15.133 -10.242 1 91.5 224 GLU A C 1
ATOM 1737 O O . GLU A 1 224 ? 14.484 -15.492 -11.125 1 91.5 224 GLU A O 1
ATOM 1742 N N . ASP A 1 225 ? 14 -15.133 -9.023 1 92.38 225 ASP A N 1
ATOM 1743 C CA . ASP A 1 225 ? 15.359 -15.367 -8.547 1 92.38 225 ASP A CA 1
ATOM 1744 C C . ASP A 1 225 ? 15.758 -16.828 -8.711 1 92.38 225 ASP A C 1
ATOM 1746 O O . ASP A 1 225 ? 16.938 -17.141 -8.906 1 92.38 225 ASP A O 1
ATOM 1750 N N . VAL A 1 226 ? 14.812 -17.719 -8.664 1 94.94 226 VAL A N 1
ATOM 1751 C CA . VAL A 1 226 ? 15.07 -19.156 -8.852 1 94.94 226 VAL A CA 1
ATOM 1752 C C . VAL A 1 226 ? 15.594 -19.391 -10.266 1 94.94 226 VAL A C 1
ATOM 1754 O O . VAL A 1 226 ? 16.594 -20.094 -10.453 1 94.94 226 VAL A O 1
ATOM 1757 N N . ILE A 1 227 ? 14.922 -18.781 -11.234 1 94.62 227 ILE A N 1
ATOM 1758 C CA . ILE A 1 227 ? 15.328 -18.969 -12.617 1 94.62 227 ILE A CA 1
ATOM 1759 C C . ILE A 1 227 ? 16.734 -18.406 -12.82 1 94.62 227 ILE A C 1
ATOM 1761 O O . ILE A 1 227 ? 17.578 -19.031 -13.477 1 94.62 227 ILE A O 1
ATOM 1765 N N . ALA A 1 228 ? 16.984 -17.234 -12.234 1 94.12 228 ALA A N 1
ATOM 1766 C CA . ALA A 1 228 ? 18.312 -16.641 -12.32 1 94.12 228 ALA A CA 1
ATOM 1767 C C . ALA A 1 228 ? 19.359 -17.562 -11.695 1 94.12 228 ALA A C 1
ATOM 1769 O O . ALA A 1 228 ? 20.453 -17.719 -12.234 1 94.12 228 ALA A O 1
ATOM 1770 N N . MET A 1 229 ? 19.047 -18.125 -10.602 1 96 229 MET A N 1
ATOM 1771 C CA . MET A 1 229 ? 19.938 -19.047 -9.898 1 96 229 MET A CA 1
ATOM 1772 C C . MET A 1 229 ? 20.203 -20.297 -10.734 1 96 229 MET A C 1
ATOM 1774 O O . MET A 1 229 ? 21.344 -20.734 -10.867 1 96 229 MET A O 1
ATOM 1778 N N . LEU A 1 230 ? 19.203 -20.859 -11.367 1 96.62 230 LEU A N 1
ATOM 1779 C CA . LEU A 1 230 ? 19.344 -22.047 -12.188 1 96.62 230 LEU A CA 1
ATOM 1780 C C . LEU A 1 230 ? 20.188 -21.75 -13.43 1 96.62 230 LEU A C 1
ATOM 1782 O O . LEU A 1 230 ? 21 -22.578 -13.836 1 96.62 230 LEU A O 1
ATOM 1786 N N . GLU A 1 231 ? 19.953 -20.578 -13.945 1 95.94 231 GLU A N 1
ATOM 1787 C CA . GLU A 1 231 ? 20.766 -20.141 -15.078 1 95.94 231 GLU A CA 1
ATOM 1788 C C . GLU A 1 231 ? 22.234 -19.969 -14.68 1 95.94 231 GLU A C 1
ATOM 1790 O O . GLU A 1 231 ? 23.125 -20.297 -15.453 1 95.94 231 GLU A O 1
ATOM 1795 N N . GLU A 1 232 ? 22.406 -19.453 -13.531 1 96.62 232 GLU A N 1
ATOM 1796 C CA . GLU A 1 232 ? 23.766 -19.297 -13.016 1 96.62 232 GLU A CA 1
ATOM 1797 C C . GLU A 1 232 ? 24.438 -20.656 -12.836 1 96.62 232 GLU A C 1
ATOM 1799 O O . GLU A 1 232 ? 25.625 -20.812 -13.148 1 96.62 232 GLU A O 1
ATOM 1804 N N . ILE A 1 233 ? 23.766 -21.609 -12.359 1 97.5 233 ILE A N 1
ATOM 1805 C CA . ILE A 1 233 ? 24.297 -22.953 -12.172 1 97.5 233 ILE A CA 1
ATOM 1806 C C . ILE A 1 233 ? 24.625 -23.578 -13.523 1 97.5 233 ILE A C 1
ATOM 1808 O O . ILE A 1 233 ? 25.703 -24.141 -13.711 1 97.5 233 ILE A O 1
ATOM 1812 N N . GLY A 1 234 ? 23.672 -23.531 -14.422 1 95.81 234 GLY A N 1
ATOM 1813 C CA . GLY A 1 234 ? 23.875 -23.891 -15.812 1 95.81 234 GLY A CA 1
ATOM 1814 C C . GLY A 1 234 ? 23.609 -25.359 -16.094 1 95.81 234 GLY A C 1
ATOM 1815 O O . GLY A 1 234 ? 22.75 -25.703 -16.906 1 95.81 234 GLY A O 1
ATOM 1816 N N . ARG A 1 235 ? 24.422 -26.297 -15.422 1 96.38 235 ARG A N 1
ATOM 1817 C CA . ARG A 1 235 ? 24.312 -27.719 -15.688 1 96.38 235 ARG A CA 1
ATOM 1818 C C . ARG A 1 235 ? 24.188 -28.516 -14.383 1 96.38 235 ARG A C 1
ATOM 1820 O O . ARG A 1 235 ? 24.672 -28.078 -13.336 1 96.38 235 ARG A O 1
ATOM 1827 N N . PRO A 1 236 ? 23.531 -29.688 -14.492 1 96.88 236 PRO A N 1
ATOM 1828 C CA . PRO A 1 236 ? 23.328 -30.5 -13.297 1 96.88 236 PRO A CA 1
ATOM 1829 C C . PRO A 1 236 ? 24.625 -30.844 -12.578 1 96.88 236 PRO A C 1
ATOM 1831 O O . PRO A 1 236 ? 24.641 -30.953 -11.344 1 96.88 236 PRO A O 1
ATOM 1834 N N . ASP A 1 237 ? 25.688 -30.969 -13.344 1 97 237 ASP A N 1
ATOM 1835 C CA . ASP A 1 237 ? 26.953 -31.391 -12.742 1 97 237 ASP A CA 1
ATOM 1836 C C . ASP A 1 237 ? 27.609 -30.234 -11.992 1 97 237 ASP A C 1
ATOM 1838 O O . ASP A 1 237 ? 28.578 -30.438 -11.258 1 97 237 ASP A O 1
ATOM 1842 N N . GLU A 1 238 ? 27.078 -29.047 -12.078 1 97.88 238 GLU A N 1
ATOM 1843 C CA . GLU A 1 238 ? 27.609 -27.875 -11.398 1 97.88 238 GLU A CA 1
ATOM 1844 C C . GLU A 1 238 ? 26.859 -27.594 -10.102 1 97.88 238 GLU A C 1
ATOM 1846 O O . GLU A 1 238 ? 27.266 -26.734 -9.32 1 97.88 238 GLU A O 1
ATOM 1851 N N . VAL A 1 239 ? 25.859 -28.297 -9.781 1 98.06 239 VAL A N 1
ATOM 1852 C CA . VAL A 1 239 ? 24.953 -28.062 -8.664 1 98.06 239 VAL A CA 1
ATOM 1853 C C . VAL A 1 239 ? 25.719 -28.203 -7.344 1 98.06 239 VAL A C 1
ATOM 1855 O O . VAL A 1 239 ? 25.594 -27.344 -6.461 1 98.06 239 VAL A O 1
ATOM 1858 N N . SER A 1 240 ? 26.531 -29.203 -7.289 1 97.62 240 SER A N 1
ATOM 1859 C CA . SER A 1 240 ? 27.234 -29.484 -6.043 1 97.62 240 SER A CA 1
ATOM 1860 C C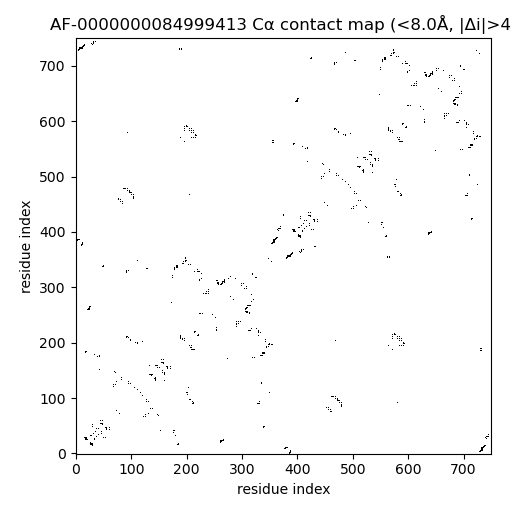 . SER A 1 240 ? 28.172 -28.328 -5.684 1 97.62 240 SER A C 1
ATOM 1862 O O . SER A 1 240 ? 28.219 -27.906 -4.531 1 97.62 240 SER A O 1
ATOM 1864 N N . SER A 1 241 ? 28.906 -27.953 -6.633 1 97.75 241 SER A N 1
ATOM 1865 C CA . SER A 1 241 ? 29.844 -26.859 -6.418 1 97.75 241 SER A CA 1
ATOM 1866 C C . SER A 1 241 ? 29.125 -25.578 -6.023 1 97.75 241 SER A C 1
ATOM 1868 O O . SER A 1 241 ? 29.531 -24.875 -5.09 1 97.75 241 SER A O 1
ATOM 1870 N N . PHE A 1 242 ? 28.094 -25.312 -6.742 1 97.81 242 PHE A N 1
ATOM 1871 C CA . PHE A 1 242 ? 27.297 -24.125 -6.457 1 97.81 242 PHE A CA 1
ATOM 1872 C C . PHE A 1 242 ? 26.75 -24.156 -5.039 1 97.81 242 PHE A C 1
ATOM 1874 O O . PHE A 1 242 ? 26.859 -23.188 -4.289 1 97.81 242 PHE A O 1
ATOM 1881 N N . LEU A 1 243 ? 26.125 -25.266 -4.672 1 97.62 243 LEU A N 1
ATOM 1882 C CA . LEU A 1 243 ? 25.469 -25.422 -3.387 1 97.62 243 LEU A CA 1
ATOM 1883 C C . LEU A 1 243 ? 26.469 -25.328 -2.238 1 97.62 243 LEU A C 1
ATOM 1885 O O . LEU A 1 243 ? 26.188 -24.672 -1.228 1 97.62 243 LEU A O 1
ATOM 1889 N N . ASN A 1 244 ? 27.609 -25.969 -2.404 1 97.31 244 ASN A N 1
ATOM 1890 C CA . ASN A 1 244 ? 28.641 -25.891 -1.381 1 97.31 244 ASN A CA 1
ATOM 1891 C C . ASN A 1 244 ? 29.125 -24.469 -1.167 1 97.31 244 ASN A C 1
ATOM 1893 O O . ASN A 1 244 ? 29.328 -24.047 -0.029 1 97.31 244 ASN A O 1
ATOM 1897 N N . ASP A 1 245 ? 29.297 -23.844 -2.264 1 97.62 245 ASP A N 1
ATOM 1898 C CA . ASP A 1 245 ? 29.734 -22.453 -2.195 1 97.62 245 ASP A CA 1
ATOM 1899 C C . ASP A 1 245 ? 28.688 -21.578 -1.513 1 97.62 245 ASP A C 1
ATOM 1901 O O . ASP A 1 245 ? 29.016 -20.75 -0.673 1 97.62 245 ASP A O 1
ATOM 1905 N N . ALA A 1 246 ? 27.422 -21.781 -1.905 1 96.31 246 ALA A N 1
ATOM 1906 C CA . ALA A 1 246 ? 26.312 -21 -1.336 1 96.31 246 ALA A CA 1
ATOM 1907 C C . ALA A 1 246 ? 26.203 -21.234 0.167 1 96.31 246 ALA A C 1
ATOM 1909 O O . ALA A 1 246 ? 26.031 -20.281 0.939 1 96.31 246 ALA A O 1
ATOM 1910 N N . ILE A 1 247 ? 26.328 -22.453 0.561 1 95.31 247 ILE A N 1
ATOM 1911 C CA . ILE A 1 247 ? 26.219 -22.812 1.972 1 95.31 247 ILE A CA 1
ATOM 1912 C C . ILE A 1 247 ? 27.391 -22.219 2.744 1 95.31 247 ILE A C 1
ATOM 1914 O O . ILE A 1 247 ? 27.203 -21.656 3.83 1 95.31 247 ILE A O 1
ATOM 1918 N N . ALA A 1 248 ? 28.594 -22.281 2.193 1 96.06 248 ALA A N 1
ATOM 1919 C CA . ALA A 1 248 ? 29.781 -21.75 2.83 1 96.06 248 ALA A CA 1
ATOM 1920 C C . ALA A 1 248 ? 29.688 -20.234 3.031 1 96.06 248 ALA A C 1
ATOM 1922 O O . ALA A 1 248 ? 30.156 -19.703 4.031 1 96.06 248 ALA A O 1
ATOM 1923 N N . LYS A 1 249 ? 29.125 -19.609 2.125 1 95.81 249 LYS A N 1
ATOM 1924 C CA . LYS A 1 249 ? 29.016 -18.156 2.154 1 95.81 249 LYS A CA 1
ATOM 1925 C C . LYS A 1 249 ? 27.703 -17.719 2.812 1 95.81 249 LYS A C 1
ATOM 1927 O O . LYS A 1 249 ? 27.391 -16.531 2.83 1 95.81 249 LYS A O 1
ATOM 1932 N N . LYS A 1 250 ? 26.906 -18.656 3.207 1 91.75 250 LYS A N 1
ATOM 1933 C CA . LYS A 1 250 ? 25.641 -18.406 3.875 1 91.75 250 LYS A CA 1
ATOM 1934 C C . LYS A 1 250 ? 24.672 -17.672 2.957 1 91.75 250 LYS A C 1
ATOM 1936 O O . LYS A 1 250 ? 23.938 -16.781 3.404 1 91.75 250 LYS A O 1
ATOM 1941 N N . ARG A 1 251 ? 24.781 -17.984 1.631 1 91.88 251 ARG A N 1
ATOM 1942 C CA . ARG A 1 251 ? 23.844 -17.438 0.646 1 91.88 251 ARG A CA 1
ATOM 1943 C C . ARG A 1 251 ? 22.547 -18.219 0.625 1 91.88 251 ARG A C 1
ATOM 1945 O O . ARG A 1 251 ? 22.547 -19.438 0.756 1 91.88 251 ARG A O 1
ATOM 1952 N N . LYS A 1 252 ? 21.562 -17.531 0.428 1 88.88 252 LYS A N 1
ATOM 1953 C CA . LYS A 1 252 ? 20.25 -18.172 0.353 1 88.88 252 LYS A CA 1
ATOM 1954 C C . LYS A 1 252 ? 20.109 -18.984 -0.93 1 88.88 252 LYS A C 1
ATOM 1956 O O . LYS A 1 252 ? 20.594 -18.578 -1.988 1 88.88 252 LYS A O 1
ATOM 1961 N N . ILE A 1 253 ? 19.547 -20.141 -0.786 1 94.12 253 ILE A N 1
ATOM 1962 C CA . ILE A 1 253 ? 19.156 -20.938 -1.943 1 94.12 253 ILE A CA 1
ATOM 1963 C C . ILE A 1 253 ? 17.734 -20.562 -2.357 1 94.12 253 ILE A C 1
ATOM 1965 O O . ILE A 1 253 ? 16.766 -20.906 -1.665 1 94.12 253 ILE A O 1
ATOM 1969 N N . MET A 1 254 ? 17.594 -19.938 -3.506 1 93.94 254 MET A N 1
ATOM 1970 C CA . MET A 1 254 ? 16.312 -19.375 -3.926 1 93.94 254 MET A CA 1
ATOM 1971 C C . MET A 1 254 ? 15.281 -20.484 -4.117 1 93.94 254 MET A C 1
ATOM 1973 O O . MET A 1 254 ? 15.562 -21.5 -4.754 1 93.94 254 MET A O 1
ATOM 1977 N N . GLY A 1 255 ? 14.156 -20.266 -3.57 1 94.12 255 GLY A N 1
ATOM 1978 C CA . GLY A 1 255 ? 13.078 -21.234 -3.693 1 94.12 255 GLY A CA 1
ATOM 1979 C C . GLY A 1 255 ? 13.094 -22.297 -2.609 1 94.12 255 GLY A C 1
ATOM 1980 O O . GLY A 1 255 ? 12.273 -23.203 -2.617 1 94.12 255 GLY A O 1
ATOM 1981 N N . PHE A 1 256 ? 14.07 -22.203 -1.674 1 95 256 PHE A N 1
ATOM 1982 C CA . PHE A 1 256 ? 14.141 -23.125 -0.551 1 95 256 PHE A CA 1
ATOM 1983 C C . PHE A 1 256 ? 13.852 -22.406 0.763 1 95 256 PHE A C 1
ATOM 1985 O O . PHE A 1 256 ? 14.273 -21.266 0.953 1 95 256 PHE A O 1
ATOM 1992 N N . GLY A 1 257 ? 13.172 -23.188 1.623 1 90.38 257 GLY A N 1
ATOM 1993 C CA . GLY A 1 257 ? 12.852 -22.641 2.932 1 90.38 257 GLY A CA 1
ATOM 1994 C C . GLY A 1 257 ? 11.469 -22.016 2.992 1 90.38 257 GLY A C 1
ATOM 1995 O O . GLY A 1 257 ? 10.977 -21.484 1.989 1 90.38 257 GLY A O 1
ATOM 1996 N N . HIS A 1 258 ? 10.852 -22.047 4.129 1 87.94 258 HIS A N 1
ATOM 1997 C CA . HIS A 1 258 ? 9.539 -21.469 4.359 1 87.94 258 HIS A CA 1
ATOM 1998 C C . HIS A 1 258 ? 9.297 -21.219 5.844 1 87.94 258 HIS A C 1
ATOM 2000 O O . HIS A 1 258 ? 9.695 -22.031 6.688 1 87.94 258 HIS A O 1
ATOM 2006 N N . ARG A 1 259 ? 8.602 -20.203 6.133 1 84.12 259 ARG A N 1
ATOM 2007 C CA . ARG A 1 259 ? 8.312 -19.859 7.523 1 84.12 259 ARG A CA 1
ATOM 2008 C C . ARG A 1 259 ? 7.395 -20.906 8.156 1 84.12 259 ARG A C 1
ATOM 2010 O O . ARG A 1 259 ? 7.516 -21.203 9.352 1 84.12 259 ARG A O 1
ATOM 2017 N N . GLU A 1 260 ? 6.508 -21.438 7.352 1 86.5 260 GLU A N 1
ATOM 2018 C CA . GLU A 1 260 ? 5.449 -22.297 7.879 1 86.5 260 GLU A CA 1
ATOM 2019 C C . GLU A 1 260 ? 5.793 -23.766 7.699 1 86.5 260 GLU A C 1
ATOM 2021 O O . GLU A 1 260 ? 5.434 -24.609 8.531 1 86.5 260 GLU A O 1
ATOM 2026 N N . TYR A 1 261 ? 6.418 -24.078 6.613 1 91.19 261 TYR A N 1
ATOM 2027 C CA . TYR A 1 261 ? 6.633 -25.484 6.281 1 91.19 261 TYR A CA 1
ATOM 2028 C C . TYR A 1 261 ? 7.996 -25.953 6.77 1 91.19 261 TYR A C 1
ATOM 2030 O O . TYR A 1 261 ? 9 -25.266 6.598 1 91.19 261 TYR A O 1
ATOM 2038 N N . ARG A 1 262 ? 8.031 -27.156 7.324 1 91.69 262 ARG A N 1
ATOM 2039 C CA . ARG A 1 262 ? 9.266 -27.844 7.699 1 91.69 262 ARG A CA 1
ATOM 2040 C C . ARG A 1 262 ? 9.5 -29.078 6.832 1 91.69 262 ARG A C 1
ATOM 2042 O O . ARG A 1 262 ? 10.406 -29.859 7.098 1 91.69 262 ARG A O 1
ATOM 2049 N N . VAL A 1 263 ? 8.617 -29.234 5.887 1 94.06 263 VAL A N 1
ATOM 2050 C CA . VAL A 1 263 ? 8.68 -30.234 4.824 1 94.06 263 VAL A CA 1
ATOM 2051 C C . VAL A 1 263 ? 8.477 -29.547 3.469 1 94.06 263 VAL A C 1
ATOM 2053 O O . VAL A 1 263 ? 8.344 -28.328 3.395 1 94.06 263 VAL A O 1
ATOM 2056 N N . LYS A 1 264 ? 8.57 -30.391 2.426 1 93.94 264 LYS A N 1
ATOM 2057 C CA . LYS A 1 264 ? 8.344 -29.828 1.098 1 93.94 264 LYS A CA 1
ATOM 2058 C C . LYS A 1 264 ? 6.945 -29.234 0.991 1 93.94 264 LYS A C 1
ATOM 2060 O O . LYS A 1 264 ? 5.957 -29.859 1.372 1 93.94 264 LYS A O 1
ATOM 2065 N N . ASP A 1 265 ? 6.867 -27.984 0.57 1 95.69 265 ASP A N 1
ATOM 2066 C CA . ASP A 1 265 ? 5.613 -27.281 0.288 1 95.69 265 ASP A CA 1
ATOM 2067 C C . ASP A 1 265 ? 4.715 -28.109 -0.622 1 95.69 265 ASP A C 1
ATOM 2069 O O . ASP A 1 265 ? 5.121 -28.516 -1.717 1 95.69 265 ASP A O 1
ATOM 2073 N N . PRO A 1 266 ? 3.514 -28.484 -0.106 1 95.38 266 PRO A N 1
ATOM 2074 C CA . PRO A 1 266 ? 2.637 -29.297 -0.95 1 95.38 266 PRO A CA 1
ATOM 2075 C C . PRO A 1 266 ? 2.381 -28.672 -2.316 1 95.38 266 PRO A C 1
ATOM 2077 O O . PRO A 1 266 ? 2.166 -29.391 -3.299 1 95.38 266 PRO A O 1
ATOM 2080 N N . ARG A 1 267 ? 2.34 -27.5 -2.418 1 97.38 267 ARG A N 1
ATOM 2081 C CA . ARG A 1 267 ? 2.143 -26.797 -3.686 1 97.38 267 ARG A CA 1
ATOM 2082 C C . ARG A 1 267 ? 3.305 -27.062 -4.641 1 97.38 267 ARG A C 1
ATOM 2084 O O . ARG A 1 267 ? 3.111 -27.156 -5.855 1 97.38 267 ARG A O 1
ATOM 2091 N N . ALA A 1 268 ? 4.527 -27.047 -4.078 1 96.12 268 ALA A N 1
ATOM 2092 C CA . ALA A 1 268 ? 5.695 -27.375 -4.895 1 96.12 268 ALA A CA 1
ATOM 2093 C C . ALA A 1 268 ? 5.582 -28.766 -5.492 1 96.12 268 ALA A C 1
ATOM 2095 O O . ALA A 1 268 ? 5.957 -29 -6.645 1 96.12 268 ALA A O 1
ATOM 2096 N N . THR A 1 269 ? 5.09 -29.688 -4.727 1 95.56 269 THR A N 1
ATOM 2097 C CA . THR A 1 269 ? 4.883 -31.047 -5.207 1 95.56 269 THR A CA 1
ATOM 2098 C C . THR A 1 269 ? 3.902 -31.062 -6.375 1 95.56 269 THR A C 1
ATOM 2100 O O . THR A 1 269 ? 4.152 -31.719 -7.391 1 95.56 269 THR A O 1
ATOM 2103 N N . ILE A 1 270 ? 2.857 -30.359 -6.184 1 96.12 270 ILE A N 1
ATOM 2104 C CA . ILE A 1 270 ? 1.821 -30.297 -7.211 1 96.12 270 ILE A CA 1
ATOM 2105 C C . ILE A 1 270 ? 2.369 -29.609 -8.461 1 96.12 270 ILE A C 1
ATOM 2107 O O . ILE A 1 270 ? 2.152 -30.094 -9.578 1 96.12 270 ILE A O 1
ATOM 2111 N N . LEU A 1 271 ? 3.102 -28.547 -8.297 1 96.06 271 LEU A N 1
ATOM 2112 C CA . LEU A 1 271 ? 3.646 -27.781 -9.414 1 96.06 271 LEU A CA 1
ATOM 2113 C C . LEU A 1 271 ? 4.68 -28.609 -10.18 1 96.06 271 LEU A C 1
ATOM 2115 O O . LEU A 1 271 ? 4.801 -28.484 -11.398 1 96.06 271 LEU A O 1
ATOM 2119 N N . GLN A 1 272 ? 5.453 -29.406 -9.445 1 95.69 272 GLN A N 1
ATOM 2120 C CA . GLN A 1 272 ? 6.426 -30.281 -10.094 1 95.69 272 GLN A CA 1
ATOM 2121 C C . GLN A 1 272 ? 5.738 -31.25 -11.047 1 95.69 272 GLN A C 1
ATOM 2123 O O . GLN A 1 272 ? 6.207 -31.453 -12.164 1 95.69 272 GLN A O 1
ATOM 2128 N N . ALA A 1 273 ? 4.66 -31.781 -10.617 1 95.38 273 ALA A N 1
ATOM 2129 C CA . ALA A 1 273 ? 3.904 -32.719 -11.469 1 95.38 273 ALA A CA 1
ATOM 2130 C C . ALA A 1 273 ? 3.385 -32 -12.719 1 95.38 273 ALA A C 1
ATOM 2132 O O . ALA A 1 273 ? 3.416 -32.562 -13.812 1 95.38 273 ALA A O 1
ATOM 2133 N N . PHE A 1 274 ? 2.896 -30.781 -12.562 1 93.25 274 PHE A N 1
ATOM 2134 C CA . PHE A 1 274 ? 2.4 -30.016 -13.703 1 93.25 274 PHE A CA 1
ATOM 2135 C C . PHE A 1 274 ? 3.539 -29.656 -14.648 1 93.25 274 PHE A C 1
ATOM 2137 O O . PHE A 1 274 ? 3.359 -29.656 -15.867 1 93.25 274 PHE A O 1
ATOM 2144 N N . ALA A 1 275 ? 4.719 -29.328 -14.062 1 94.12 275 ALA A N 1
ATOM 2145 C CA . ALA A 1 275 ? 5.895 -29.078 -14.891 1 94.12 275 ALA A CA 1
ATOM 2146 C C . ALA A 1 275 ? 6.23 -30.281 -15.758 1 94.12 275 ALA A C 1
ATOM 2148 O O . ALA A 1 275 ? 6.465 -30.156 -16.953 1 94.12 275 ALA A O 1
ATOM 2149 N N . GLU A 1 276 ? 6.195 -31.406 -15.156 1 95.5 276 GLU A N 1
ATOM 2150 C CA . GLU A 1 276 ? 6.508 -32.625 -15.875 1 95.5 276 GLU A CA 1
ATOM 2151 C C . GLU A 1 276 ? 5.477 -32.906 -16.969 1 95.5 276 GLU A C 1
ATOM 2153 O O . GLU A 1 276 ? 5.824 -33.375 -18.062 1 95.5 276 GLU A O 1
ATOM 2158 N N . GLU A 1 277 ? 4.238 -32.656 -16.641 1 94.88 277 GLU A N 1
ATOM 2159 C CA . GLU A 1 277 ? 3.191 -32.781 -17.656 1 94.88 277 GLU A CA 1
ATOM 2160 C C . GLU A 1 277 ? 3.449 -31.875 -18.844 1 94.88 277 GLU A C 1
ATOM 2162 O O . GLU A 1 277 ? 3.303 -32.281 -20 1 94.88 277 GLU A O 1
ATOM 2167 N N . LEU A 1 278 ? 3.824 -30.656 -18.594 1 95.25 278 LEU A N 1
ATOM 2168 C CA . LEU A 1 278 ? 4.105 -29.688 -19.641 1 95.25 278 LEU A CA 1
ATOM 2169 C C . LEU A 1 278 ? 5.312 -30.109 -20.469 1 95.25 278 LEU A C 1
ATOM 2171 O O . LEU A 1 278 ? 5.312 -29.984 -21.703 1 95.25 278 LEU A O 1
ATOM 2175 N N . PHE A 1 279 ? 6.301 -30.625 -19.75 1 94.5 279 PHE A N 1
ATOM 2176 C CA . PHE A 1 279 ? 7.516 -31.047 -20.438 1 94.5 279 PHE A CA 1
ATOM 2177 C C . PHE A 1 279 ? 7.242 -32.25 -21.328 1 94.5 279 PHE A C 1
ATOM 2179 O O . PHE A 1 279 ? 7.836 -32.375 -22.406 1 94.5 279 PHE A O 1
ATOM 2186 N N . SER A 1 280 ? 6.418 -33.094 -20.859 1 94.31 280 SER A N 1
ATOM 2187 C CA . SER A 1 280 ? 6.043 -34.25 -21.672 1 94.31 280 SER A CA 1
ATOM 2188 C C . SER A 1 280 ? 5.336 -33.844 -22.953 1 94.31 280 SER A C 1
ATOM 2190 O O . SER A 1 280 ? 5.535 -34.438 -24.016 1 94.31 280 SER A O 1
ATOM 2192 N N . GLU A 1 281 ? 4.555 -32.812 -22.891 1 93.88 281 GLU A N 1
ATOM 2193 C CA . GLU A 1 281 ? 3.756 -32.344 -24.016 1 93.88 281 GLU A CA 1
ATOM 2194 C C . GLU A 1 281 ? 4.547 -31.391 -24.891 1 93.88 281 GLU A C 1
ATOM 2196 O O . GLU A 1 281 ? 4.453 -31.438 -26.125 1 93.88 281 GLU A O 1
ATOM 2201 N N . PHE A 1 282 ? 5.324 -30.516 -24.281 1 93.75 282 PHE A N 1
ATOM 2202 C CA . PHE A 1 282 ? 5.902 -29.406 -25.031 1 93.75 282 PHE A CA 1
ATOM 2203 C C . PHE A 1 282 ? 7.418 -29.531 -25.109 1 93.75 282 PHE A C 1
ATOM 2205 O O . PHE A 1 282 ? 8.094 -28.672 -25.672 1 93.75 282 PHE A O 1
ATOM 2212 N N . GLY A 1 283 ? 7.973 -30.547 -24.578 1 92.19 283 GLY A N 1
ATOM 2213 C CA . GLY A 1 283 ? 9.406 -30.781 -24.625 1 92.19 283 GLY A CA 1
ATOM 2214 C C . GLY A 1 283 ? 10.102 -30.5 -23.297 1 92.19 283 GLY A C 1
ATOM 2215 O O . GLY A 1 283 ? 9.664 -29.625 -22.547 1 92.19 283 GLY A O 1
ATOM 2216 N N . LYS A 1 284 ? 11.141 -31.156 -23.141 1 88.75 284 LYS A N 1
ATOM 2217 C CA . LYS A 1 284 ? 11.914 -31.062 -21.906 1 88.75 284 LYS A CA 1
ATOM 2218 C C . LYS A 1 284 ? 12.57 -29.688 -21.766 1 88.75 284 LYS A C 1
ATOM 2220 O O . LYS A 1 284 ? 12.727 -28.969 -22.75 1 88.75 284 LYS A O 1
ATOM 2225 N N . ASP A 1 285 ? 12.836 -29.391 -20.516 1 88.88 285 ASP A N 1
ATOM 2226 C CA . ASP A 1 285 ? 13.531 -28.156 -20.188 1 88.88 285 ASP A CA 1
ATOM 2227 C C . ASP A 1 285 ? 14.852 -28.438 -19.469 1 88.88 285 ASP A C 1
ATOM 2229 O O . ASP A 1 285 ? 14.867 -29.094 -18.422 1 88.88 285 A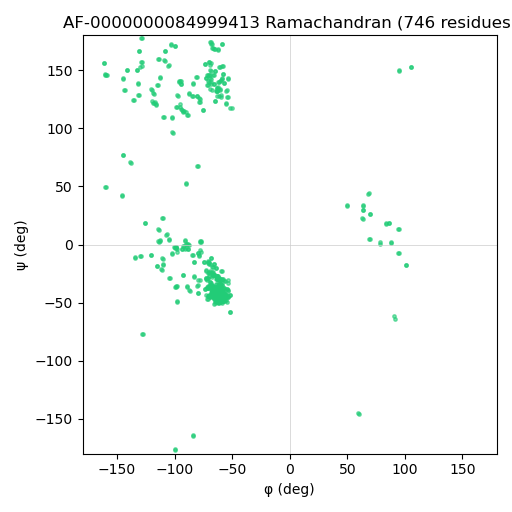SP A O 1
ATOM 2233 N N . GLU A 1 286 ? 15.914 -27.938 -20.031 1 88.94 286 GLU A N 1
ATOM 2234 C CA . GLU A 1 286 ? 17.234 -28.188 -19.469 1 88.94 286 GLU A CA 1
ATOM 2235 C C . GLU A 1 286 ? 17.328 -27.656 -18.031 1 88.94 286 GLU A C 1
ATOM 2237 O O . GLU A 1 286 ? 18.031 -28.234 -17.203 1 88.94 286 GLU A O 1
ATOM 2242 N N . MET A 1 287 ? 16.609 -26.672 -17.812 1 92.25 287 MET A N 1
ATOM 2243 C CA . MET A 1 287 ? 16.656 -26.078 -16.484 1 92.25 287 MET A CA 1
ATOM 2244 C C . MET A 1 287 ? 15.984 -26.984 -15.461 1 92.25 287 MET A C 1
ATOM 2246 O O . MET A 1 287 ? 16.312 -26.938 -14.273 1 92.25 287 MET A O 1
ATOM 2250 N N . TYR A 1 288 ? 15.094 -27.797 -15.922 1 94.69 288 TYR A N 1
ATOM 2251 C CA . TYR A 1 2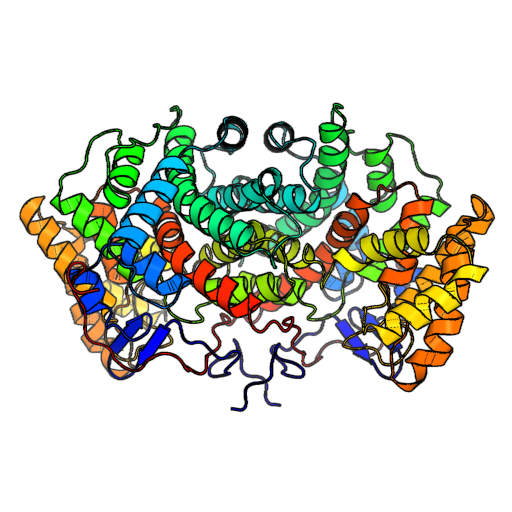88 ? 14.414 -28.719 -15.023 1 94.69 288 TYR A CA 1
ATOM 2252 C C . TYR A 1 288 ? 15.383 -29.766 -14.477 1 94.69 288 TYR A C 1
ATOM 2254 O O . TYR A 1 288 ? 15.289 -30.156 -13.32 1 94.69 288 TYR A O 1
ATOM 2262 N N . GLU A 1 289 ? 16.297 -30.172 -15.297 1 95.12 289 GLU A N 1
ATOM 2263 C CA . GLU A 1 289 ? 17.281 -31.141 -14.852 1 95.12 289 GLU A CA 1
ATOM 2264 C C . GLU A 1 289 ? 18.203 -30.531 -13.781 1 95.12 289 GLU A C 1
ATOM 2266 O O . GLU A 1 289 ? 18.578 -31.219 -12.828 1 95.12 289 GLU A O 1
ATOM 2271 N N . VAL A 1 290 ? 18.547 -29.297 -14.016 1 97.25 290 VAL A N 1
ATOM 2272 C CA . VAL A 1 290 ? 19.344 -28.594 -13.031 1 97.25 290 VAL A CA 1
ATOM 2273 C C . VAL A 1 290 ? 18.547 -28.453 -11.727 1 97.25 290 VAL A C 1
ATOM 2275 O O . VAL A 1 290 ? 19.094 -28.672 -10.641 1 97.25 290 VAL A O 1
ATOM 2278 N N . ALA A 1 291 ? 17.281 -28.109 -11.859 1 96.94 291 ALA A N 1
ATOM 2279 C CA . ALA A 1 291 ? 16.406 -27.922 -10.703 1 96.94 291 ALA A CA 1
ATOM 2280 C C . ALA A 1 291 ? 16.266 -29.219 -9.906 1 96.94 291 ALA A C 1
ATOM 2282 O O . ALA A 1 291 ? 16.312 -29.219 -8.68 1 96.94 291 ALA A O 1
ATOM 2283 N N . LYS A 1 292 ? 16.141 -30.328 -10.594 1 96.38 292 LYS A N 1
ATOM 2284 C CA . LYS A 1 292 ? 16 -31.625 -9.945 1 96.38 292 LYS A CA 1
ATOM 2285 C C . LYS A 1 292 ? 17.266 -31.984 -9.18 1 96.38 292 LYS A C 1
ATOM 2287 O O . LYS A 1 292 ? 17.188 -32.469 -8.047 1 96.38 292 LYS A O 1
ATOM 2292 N N . ALA A 1 293 ? 18.391 -31.766 -9.812 1 97.5 293 ALA A N 1
ATOM 2293 C CA . ALA A 1 293 ? 19.656 -32.062 -9.164 1 97.5 293 ALA A CA 1
ATOM 2294 C C . ALA A 1 293 ? 19.844 -31.172 -7.922 1 97.5 293 ALA A C 1
ATOM 2296 O O . ALA A 1 293 ? 20.312 -31.656 -6.887 1 97.5 293 ALA A O 1
ATOM 2297 N N . LEU A 1 294 ? 19.516 -29.938 -8.094 1 97.88 294 LEU A N 1
ATOM 2298 C CA . LEU A 1 294 ? 19.641 -29 -6.98 1 97.88 294 LEU A CA 1
ATOM 2299 C C . LEU A 1 294 ? 18.734 -29.422 -5.828 1 97.88 294 LEU A C 1
ATOM 2301 O O . LEU A 1 294 ? 19.141 -29.406 -4.668 1 97.88 294 LEU A O 1
ATOM 2305 N N . GLU A 1 295 ? 17.469 -29.75 -6.168 1 97.56 295 GLU A N 1
ATOM 2306 C CA . GLU A 1 295 ? 16.531 -30.172 -5.141 1 97.56 295 GLU A CA 1
ATOM 2307 C C . GLU A 1 295 ? 17.047 -31.375 -4.371 1 97.56 295 GLU A C 1
ATOM 2309 O O . GLU A 1 295 ? 17.031 -31.391 -3.137 1 97.56 295 GLU A O 1
ATOM 2314 N N . GLU A 1 296 ? 17.484 -32.312 -5.074 1 97.31 296 GLU A N 1
ATOM 2315 C CA . GLU A 1 296 ? 17.969 -33.562 -4.465 1 97.31 296 GLU A CA 1
ATOM 2316 C C . GLU A 1 296 ? 19.141 -33.281 -3.516 1 97.31 296 GLU A C 1
ATOM 2318 O O . GLU A 1 296 ? 19.125 -33.719 -2.365 1 97.31 296 GLU A O 1
ATOM 2323 N N . GLU A 1 297 ? 20.062 -32.562 -3.938 1 97.69 297 GLU A N 1
ATOM 2324 C CA . GLU A 1 297 ? 21.25 -32.281 -3.127 1 97.69 297 GLU A CA 1
ATOM 2325 C C . GLU A 1 297 ? 20.922 -31.359 -1.963 1 97.69 297 GLU A C 1
ATOM 2327 O O . GLU A 1 297 ? 21.438 -31.547 -0.857 1 97.69 297 GLU A O 1
ATOM 2332 N N . ALA A 1 298 ? 20.172 -30.359 -2.283 1 97.31 298 ALA A N 1
ATOM 2333 C CA . ALA A 1 298 ? 19.812 -29.391 -1.242 1 97.31 298 ALA A CA 1
ATOM 2334 C C . ALA A 1 298 ? 19.016 -30.062 -0.125 1 97.31 298 ALA A C 1
ATOM 2336 O O . ALA A 1 298 ? 19.219 -29.75 1.054 1 97.31 298 ALA A O 1
ATOM 2337 N N . ILE A 1 299 ? 18.125 -30.969 -0.517 1 96.75 299 ILE A N 1
ATOM 2338 C CA . ILE A 1 299 ? 17.344 -31.672 0.492 1 96.75 299 ILE A CA 1
ATOM 2339 C C . ILE A 1 299 ? 18.266 -32.531 1.35 1 96.75 299 ILE A C 1
ATOM 2341 O O . ILE A 1 299 ? 18.078 -32.625 2.568 1 96.75 299 ILE A O 1
ATOM 2345 N N . SER A 1 300 ? 19.203 -33.156 0.729 1 96.56 300 SER A N 1
ATOM 2346 C CA . SER A 1 300 ? 20.156 -34 1.46 1 96.56 300 SER A CA 1
ATOM 2347 C C . SER A 1 300 ? 20.938 -33.188 2.477 1 96.56 300 SER A C 1
ATOM 2349 O O . SER A 1 300 ? 21.188 -33.625 3.594 1 96.56 300 SER A O 1
ATOM 2351 N N . LYS A 1 301 ? 21.234 -31.938 2.227 1 96.06 301 LYS A N 1
ATOM 2352 C CA . LYS A 1 301 ? 22.109 -31.125 3.049 1 96.06 301 LYS A CA 1
ATOM 2353 C C . LYS A 1 301 ? 21.312 -30.234 3.996 1 96.06 301 LYS A C 1
ATOM 2355 O O . LYS A 1 301 ? 21.734 -29.984 5.129 1 96.06 301 LYS A O 1
ATOM 2360 N N . LEU A 1 302 ? 20.219 -29.781 3.504 1 95.94 302 LEU A N 1
ATOM 2361 C CA . LEU A 1 302 ? 19.5 -28.75 4.242 1 95.94 302 LEU A CA 1
ATOM 2362 C C . LEU A 1 302 ? 18.203 -29.312 4.824 1 95.94 302 LEU A C 1
ATOM 2364 O O . LEU A 1 302 ? 17.625 -28.703 5.727 1 95.94 302 LEU A O 1
ATOM 2368 N N . GLY A 1 303 ? 17.75 -30.453 4.32 1 94.81 303 GLY A N 1
ATOM 2369 C CA . GLY A 1 303 ? 16.516 -31.078 4.766 1 94.81 303 GLY A CA 1
ATOM 2370 C C . GLY A 1 303 ? 16.469 -31.297 6.266 1 94.81 303 GLY A C 1
ATOM 2371 O O . GLY A 1 303 ? 15.453 -31 6.906 1 94.81 303 GLY A O 1
ATOM 2372 N N . PRO A 1 304 ? 17.5 -31.797 6.887 1 94.62 304 PRO A N 1
ATOM 2373 C CA . PRO A 1 304 ? 17.516 -32 8.336 1 94.62 304 PRO A CA 1
ATOM 2374 C C . PRO A 1 304 ? 17.297 -30.719 9.125 1 94.62 304 PRO A C 1
ATOM 2376 O O . PRO A 1 304 ? 16.859 -30.766 10.281 1 94.62 304 PRO A O 1
ATOM 2379 N N . LYS A 1 305 ? 17.578 -29.625 8.5 1 93.19 305 LYS A N 1
ATOM 2380 C CA . LYS A 1 305 ? 17.344 -28.328 9.141 1 93.19 305 LYS A CA 1
ATOM 2381 C C . LYS A 1 305 ? 15.945 -27.797 8.812 1 93.19 305 LYS A C 1
ATOM 2383 O O . LYS A 1 305 ? 15.625 -26.641 9.133 1 93.19 305 LYS A O 1
ATOM 2388 N N . GLY A 1 306 ? 15.164 -28.594 8.094 1 93.25 306 GLY A N 1
ATOM 2389 C CA . GLY A 1 306 ? 13.805 -28.203 7.77 1 93.25 306 GLY A CA 1
ATOM 2390 C C . GLY A 1 306 ? 13.719 -27.312 6.547 1 93.25 306 GLY A C 1
ATOM 2391 O O . GLY A 1 306 ? 12.742 -26.578 6.379 1 93.25 306 GLY A O 1
ATOM 2392 N N . ILE A 1 307 ? 14.695 -27.25 5.723 1 94.81 307 ILE A N 1
ATOM 2393 C CA . ILE A 1 307 ? 14.734 -26.391 4.543 1 94.81 307 ILE A CA 1
ATOM 2394 C C . ILE A 1 307 ? 14.438 -27.219 3.293 1 94.81 307 ILE A C 1
ATOM 2396 O O . ILE A 1 307 ? 15.234 -28.078 2.904 1 94.81 307 ILE A O 1
ATOM 2400 N N . PHE A 1 308 ? 13.289 -27 2.719 1 96.06 308 PHE A N 1
ATOM 2401 C CA . PHE A 1 308 ? 12.789 -27.734 1.567 1 96.06 308 PHE A CA 1
ATOM 2402 C C . PHE A 1 308 ? 12.281 -26.781 0.493 1 96.06 308 PHE A C 1
ATOM 2404 O O . PHE A 1 308 ? 12.148 -25.578 0.733 1 96.06 308 PHE A O 1
ATOM 2411 N N . PRO A 1 309 ? 12.047 -27.266 -0.702 1 95.69 309 PRO A N 1
ATOM 2412 C CA . PRO A 1 309 ? 11.516 -26.406 -1.757 1 95.69 309 PRO A CA 1
ATOM 2413 C C . PRO A 1 309 ? 10.125 -25.859 -1.431 1 95.69 309 PRO A C 1
ATOM 2415 O O . PRO A 1 309 ? 9.289 -26.578 -0.885 1 95.69 309 PRO A O 1
ATOM 2418 N N . ASN A 1 310 ? 9.992 -24.594 -1.67 1 94.81 310 ASN A N 1
ATOM 2419 C CA . ASN A 1 310 ? 8.672 -23.984 -1.584 1 94.81 310 ASN A CA 1
ATOM 2420 C C . ASN A 1 310 ? 8.039 -23.812 -2.963 1 94.81 310 ASN A C 1
ATOM 2422 O O . ASN A 1 310 ? 8.562 -24.328 -3.955 1 94.81 310 ASN A O 1
ATOM 2426 N N . VAL A 1 311 ? 6.887 -23.203 -3.021 1 94.56 311 VAL A N 1
ATOM 2427 C CA . VAL A 1 311 ? 6.082 -23.125 -4.234 1 94.56 311 VAL A CA 1
ATOM 2428 C C . VAL A 1 311 ? 6.855 -22.375 -5.316 1 94.56 311 VAL A C 1
ATOM 2430 O O . VAL A 1 311 ? 6.73 -22.672 -6.504 1 94.56 311 VAL A O 1
ATOM 2433 N N . ASP A 1 312 ? 7.723 -21.453 -4.973 1 94.31 312 ASP A N 1
ATOM 2434 C CA . ASP A 1 312 ? 8.43 -20.594 -5.918 1 94.31 312 ASP A CA 1
ATOM 2435 C C . ASP A 1 312 ? 9.5 -21.375 -6.676 1 94.31 312 ASP A C 1
ATOM 2437 O O . ASP A 1 312 ? 9.922 -20.969 -7.762 1 94.31 312 ASP A O 1
ATOM 2441 N N . PHE A 1 313 ? 9.953 -22.469 -6.125 1 94.81 313 PHE A N 1
ATOM 2442 C CA . PHE A 1 313 ? 11.023 -23.25 -6.723 1 94.81 313 PHE A CA 1
ATOM 2443 C C . PHE A 1 313 ? 10.602 -23.812 -8.078 1 94.81 313 PHE A C 1
ATOM 2445 O O . PHE A 1 313 ? 11.406 -23.859 -9.008 1 94.81 313 PHE A O 1
ATOM 2452 N N . TYR A 1 314 ? 9.328 -24.156 -8.211 1 94.75 314 TYR A N 1
ATOM 2453 C CA . TYR A 1 314 ? 8.906 -24.812 -9.438 1 94.75 314 TYR A CA 1
ATOM 2454 C C . TYR A 1 314 ? 8 -23.891 -10.266 1 94.75 314 TYR A C 1
ATOM 2456 O O . TYR A 1 314 ? 7.797 -24.125 -11.453 1 94.75 314 TYR A O 1
ATOM 2464 N N . SER A 1 315 ? 7.367 -22.891 -9.641 1 95.38 315 SER A N 1
ATOM 2465 C CA . SER A 1 315 ? 6.43 -22.031 -10.367 1 95.38 315 SER A CA 1
ATOM 2466 C C . SER A 1 315 ? 7.117 -21.328 -11.539 1 95.38 315 SER A C 1
ATOM 2468 O O . SER A 1 315 ? 6.551 -21.234 -12.625 1 95.38 315 SER A O 1
ATOM 2470 N N . GLY A 1 316 ? 8.352 -20.906 -11.328 1 92.81 316 GLY A N 1
ATOM 2471 C CA . GLY A 1 316 ? 9.094 -20.25 -12.398 1 92.81 316 GLY A CA 1
ATOM 2472 C C . GLY A 1 316 ? 9.32 -21.141 -13.602 1 92.81 316 GLY A C 1
ATOM 2473 O O . GLY A 1 316 ? 9.266 -20.672 -14.742 1 92.81 316 GLY A O 1
ATOM 2474 N N . LEU A 1 317 ? 9.57 -22.406 -13.367 1 93.62 317 LEU A N 1
ATOM 2475 C CA . LEU A 1 317 ? 9.805 -23.359 -14.445 1 93.62 317 LEU A CA 1
ATOM 2476 C C . LEU A 1 317 ? 8.531 -23.578 -15.258 1 93.62 317 LEU A C 1
ATOM 2478 O O . LEU A 1 317 ? 8.586 -23.688 -16.484 1 93.62 317 LEU A O 1
ATOM 2482 N N . VAL A 1 318 ? 7.441 -23.641 -14.555 1 95.69 318 VAL A N 1
ATOM 2483 C CA . VAL A 1 318 ? 6.152 -23.812 -15.219 1 95.69 318 VAL A CA 1
ATOM 2484 C C . VAL A 1 318 ? 5.859 -22.578 -16.078 1 95.69 318 VAL A C 1
ATOM 2486 O O . VAL A 1 318 ? 5.527 -22.703 -17.25 1 95.69 318 VAL A O 1
ATOM 2489 N N . TYR A 1 319 ? 6.02 -21.375 -15.484 1 96.19 319 TYR A N 1
ATOM 2490 C CA . TYR A 1 319 ? 5.723 -20.141 -16.188 1 96.19 319 TYR A CA 1
ATOM 2491 C C . TYR A 1 319 ? 6.633 -19.953 -17.391 1 96.19 319 TYR A C 1
ATOM 2493 O O . TYR A 1 319 ? 6.188 -19.516 -18.453 1 96.19 319 TYR A O 1
ATOM 2501 N N . ARG A 1 320 ? 7.852 -20.328 -17.219 1 94.06 320 ARG A N 1
ATOM 2502 C CA . ARG A 1 320 ? 8.797 -20.266 -18.328 1 94.06 320 ARG A CA 1
ATOM 2503 C C . ARG A 1 320 ? 8.344 -21.156 -19.484 1 94.06 320 ARG A C 1
ATOM 2505 O O . ARG A 1 320 ? 8.375 -20.734 -20.641 1 94.06 320 ARG A O 1
ATOM 2512 N N . LYS A 1 321 ? 7.965 -22.359 -19.172 1 94.56 321 LYS A N 1
ATOM 2513 C CA . LYS A 1 321 ? 7.508 -23.297 -20.188 1 94.56 321 LYS A CA 1
ATOM 2514 C C . LYS A 1 321 ? 6.25 -22.781 -20.891 1 94.56 321 LYS A C 1
ATOM 2516 O O . LYS A 1 321 ? 6.031 -23.062 -22.078 1 94.56 321 LYS A O 1
ATOM 2521 N N . LEU A 1 322 ? 5.477 -22.031 -20.172 1 96 322 LEU A N 1
ATOM 2522 C CA . LEU A 1 322 ? 4.25 -21.469 -20.719 1 96 322 LEU A CA 1
ATOM 2523 C C . LEU A 1 322 ? 4.551 -20.234 -21.578 1 96 322 LEU A C 1
ATOM 2525 O O . LEU A 1 322 ? 3.645 -19.656 -22.172 1 96 322 LEU A O 1
ATOM 2529 N N . GLY A 1 323 ? 5.812 -19.797 -21.562 1 94.19 323 GLY A N 1
ATOM 2530 C CA . GLY A 1 323 ? 6.211 -18.656 -22.375 1 94.19 323 GLY A CA 1
ATOM 2531 C C . GLY A 1 323 ? 5.973 -17.328 -21.688 1 94.19 323 GLY A C 1
ATOM 2532 O O . GLY A 1 323 ? 5.941 -16.281 -22.344 1 94.19 323 GLY A O 1
ATOM 2533 N N . ILE A 1 324 ? 5.805 -17.312 -20.391 1 97 324 ILE A N 1
ATOM 2534 C CA . ILE A 1 324 ? 5.605 -16.078 -19.641 1 97 324 ILE A CA 1
ATOM 2535 C C . ILE A 1 324 ? 6.961 -15.453 -19.312 1 97 324 ILE A C 1
ATOM 2537 O O . ILE A 1 324 ? 7.848 -16.109 -18.766 1 97 324 ILE A O 1
ATOM 2541 N N . PRO A 1 325 ? 7.098 -14.164 -19.656 1 96.62 325 PRO A N 1
ATOM 2542 C CA . PRO A 1 325 ? 8.359 -13.5 -19.328 1 96.62 325 PRO A CA 1
ATOM 2543 C C . PRO A 1 325 ? 8.688 -13.531 -17.844 1 96.62 325 PRO A C 1
ATOM 2545 O O . PRO A 1 325 ? 7.789 -13.391 -17.016 1 96.62 325 PRO A O 1
ATOM 2548 N N . ARG A 1 326 ? 9.945 -13.609 -17.562 1 95.5 326 ARG A N 1
ATOM 2549 C CA . ARG A 1 326 ? 10.422 -13.805 -16.188 1 95.5 326 ARG A CA 1
ATOM 2550 C C . ARG A 1 326 ? 9.938 -12.68 -15.281 1 95.5 326 ARG A C 1
ATOM 2552 O O . ARG A 1 326 ? 9.523 -12.922 -14.148 1 95.5 326 ARG A O 1
ATOM 2559 N N . ASP A 1 327 ? 9.984 -11.453 -15.758 1 95.81 327 ASP A N 1
ATOM 2560 C CA . ASP A 1 327 ? 9.633 -10.328 -14.906 1 95.81 327 ASP A CA 1
ATOM 2561 C C . ASP A 1 327 ? 8.117 -10.203 -14.75 1 95.81 327 ASP A C 1
ATOM 2563 O O . ASP A 1 327 ? 7.629 -9.305 -14.062 1 95.81 327 ASP A O 1
ATOM 2567 N N . LEU A 1 328 ? 7.34 -11.156 -15.352 1 97.88 328 LEU A N 1
ATOM 2568 C CA . LEU A 1 328 ? 5.898 -11.211 -15.141 1 97.88 328 LEU A CA 1
ATOM 2569 C C . LEU A 1 328 ? 5.543 -12.297 -14.125 1 97.88 328 LEU A C 1
ATOM 2571 O O . LEU A 1 328 ? 4.375 -12.445 -13.75 1 97.88 328 LEU A O 1
ATOM 2575 N N . PHE A 1 329 ? 6.551 -13.047 -13.625 1 97.69 329 PHE A N 1
ATOM 2576 C CA . PHE A 1 329 ? 6.262 -14.125 -12.688 1 97.69 329 PHE A CA 1
ATOM 2577 C C . PHE A 1 329 ? 5.566 -13.586 -11.438 1 97.69 329 PHE A C 1
ATOM 2579 O O . PHE A 1 329 ? 4.531 -14.109 -11.023 1 97.69 329 PHE A O 1
ATOM 2586 N N . THR A 1 330 ? 6.094 -12.516 -10.867 1 97.19 330 THR A N 1
ATOM 2587 C CA . THR A 1 330 ? 5.527 -11.969 -9.641 1 97.19 330 THR A CA 1
ATOM 2588 C C . THR A 1 330 ? 4.184 -11.297 -9.914 1 97.19 330 THR A C 1
ATOM 2590 O O . THR A 1 330 ? 3.26 -11.391 -9.109 1 97.19 330 THR A O 1
ATOM 2593 N N . PRO A 1 331 ? 4.012 -10.594 -11.078 1 98.44 331 PRO A N 1
ATOM 2594 C CA . PRO A 1 331 ? 2.68 -10.102 -11.438 1 98.44 331 PRO A CA 1
ATOM 2595 C C . PRO A 1 331 ? 1.651 -11.227 -11.555 1 98.44 331 PRO A C 1
ATOM 2597 O O . PRO A 1 331 ? 0.496 -11.055 -11.164 1 98.44 331 PRO A O 1
ATOM 2600 N N . VAL A 1 332 ? 2.074 -12.352 -12.117 1 98.44 332 VAL A N 1
ATOM 2601 C CA . VAL A 1 332 ? 1.184 -13.5 -12.195 1 98.44 332 VAL A CA 1
ATOM 2602 C C . VAL A 1 332 ? 0.81 -13.961 -10.789 1 98.44 332 VAL A C 1
ATOM 2604 O O . VAL A 1 332 ? -0.35 -14.289 -10.523 1 98.44 332 VAL A O 1
ATOM 2607 N N . PHE A 1 333 ? 1.805 -13.977 -9.93 1 97.94 333 PHE A N 1
ATOM 2608 C CA . PHE A 1 333 ? 1.557 -14.258 -8.516 1 97.94 333 PHE A CA 1
ATOM 2609 C C . PHE A 1 333 ? 0.498 -13.32 -7.957 1 97.94 333 PHE A C 1
ATOM 2611 O O . PHE A 1 333 ? -0.421 -13.758 -7.258 1 97.94 333 PHE A O 1
ATOM 2618 N N . ALA A 1 334 ? 0.578 -12.062 -8.273 1 98.69 334 ALA A N 1
ATOM 2619 C CA . ALA A 1 334 ? -0.379 -11.062 -7.805 1 98.69 334 ALA A CA 1
ATOM 2620 C C . ALA A 1 334 ? -1.773 -11.336 -8.359 1 98.69 334 ALA A C 1
ATOM 2622 O O . ALA A 1 334 ? -2.77 -11.219 -7.645 1 98.69 334 ALA A O 1
ATOM 2623 N N . ILE A 1 335 ? -1.837 -11.672 -9.656 1 98.81 335 ILE A N 1
ATOM 2624 C CA . ILE A 1 335 ? -3.113 -11.992 -10.281 1 98.81 335 ILE A CA 1
ATOM 2625 C C . ILE A 1 335 ? -3.84 -13.047 -9.453 1 98.81 335 ILE A C 1
ATOM 2627 O O . ILE A 1 335 ? -5.043 -12.93 -9.203 1 98.81 335 ILE A O 1
ATOM 2631 N N . SER A 1 336 ? -3.1 -13.992 -9.039 1 98.62 336 SER A N 1
ATOM 2632 C CA . SER A 1 336 ? -3.66 -15.086 -8.25 1 98.62 336 SER A CA 1
ATOM 2633 C C . SER A 1 336 ? -4.027 -14.625 -6.848 1 98.62 336 SER A C 1
ATOM 2635 O O . SER A 1 336 ? -5.141 -14.875 -6.375 1 98.62 336 SER A O 1
ATOM 2637 N N . ARG A 1 337 ? -3.17 -13.93 -6.223 1 98.75 337 ARG A N 1
ATOM 2638 C CA . ARG A 1 337 ? -3.246 -13.625 -4.797 1 98.75 337 ARG A CA 1
ATOM 2639 C C . ARG A 1 337 ? -4.32 -12.578 -4.52 1 98.75 337 ARG A C 1
ATOM 2641 O O . ARG A 1 337 ? -4.688 -12.344 -3.365 1 98.75 337 ARG A O 1
ATOM 2648 N N . VAL A 1 338 ? -4.812 -11.867 -5.527 1 98.88 338 VAL A N 1
ATOM 2649 C CA . VAL A 1 338 ? -5.898 -10.906 -5.367 1 98.88 338 VAL A CA 1
ATOM 2650 C C . VAL A 1 338 ? -7.102 -11.594 -4.719 1 98.88 338 VAL A C 1
ATOM 2652 O O . VAL A 1 338 ? -7.805 -10.992 -3.906 1 98.88 338 VAL A O 1
ATOM 2655 N N . ALA A 1 339 ? -7.332 -12.867 -5.121 1 98.94 339 ALA A N 1
ATOM 2656 C CA . ALA A 1 339 ? -8.438 -13.617 -4.535 1 98.94 339 ALA A CA 1
ATOM 2657 C C . ALA A 1 339 ? -8.297 -13.711 -3.021 1 98.94 339 ALA A C 1
ATOM 2659 O O . ALA A 1 339 ? -9.25 -13.453 -2.281 1 98.94 339 ALA A O 1
ATOM 2660 N N . GLY A 1 340 ? -7.105 -14.078 -2.572 1 98.88 340 GLY A N 1
ATOM 2661 C CA . GLY A 1 340 ? -6.844 -14.164 -1.144 1 98.88 340 GLY A CA 1
ATOM 2662 C C . GLY A 1 340 ? -6.91 -12.812 -0.449 1 98.88 340 GLY A C 1
ATOM 2663 O O . GLY A 1 340 ? -7.48 -12.695 0.639 1 98.88 340 GLY A O 1
ATOM 2664 N N . TRP A 1 341 ? -6.297 -11.766 -1.045 1 98.94 341 TRP A N 1
ATOM 2665 C CA . TRP A 1 341 ? -6.328 -10.422 -0.477 1 98.94 341 TRP A CA 1
ATOM 2666 C C . TRP A 1 341 ? -7.762 -9.961 -0.256 1 98.94 341 TRP A C 1
ATOM 2668 O O . TRP A 1 341 ? -8.086 -9.406 0.798 1 98.94 341 TRP A O 1
ATOM 2678 N N . LEU A 1 342 ? -8.617 -10.203 -1.272 1 98.88 342 LEU A N 1
ATOM 2679 C CA . LEU A 1 342 ? -10 -9.75 -1.196 1 98.88 342 LEU A CA 1
ATOM 2680 C C . LEU A 1 342 ? -10.773 -10.547 -0.157 1 98.88 342 LEU A C 1
ATOM 2682 O O . LEU A 1 342 ? -11.672 -10.008 0.503 1 98.88 342 LEU A O 1
ATOM 2686 N N . ALA A 1 343 ? -10.469 -11.828 -0.022 1 98.88 343 ALA A N 1
ATOM 2687 C CA . ALA A 1 343 ? -11.07 -12.625 1.045 1 98.88 343 ALA A CA 1
ATOM 2688 C C . ALA A 1 343 ? -10.742 -12.039 2.416 1 98.88 343 ALA A C 1
ATOM 2690 O O . ALA A 1 343 ? -11.633 -11.883 3.258 1 98.88 343 ALA A O 1
ATOM 2691 N N . HIS A 1 344 ? -9.516 -11.719 2.627 1 98.75 344 HIS A N 1
ATOM 2692 C CA . HIS A 1 344 ? -9.07 -11.148 3.896 1 98.75 344 HIS A CA 1
ATOM 2693 C C . HIS A 1 344 ? -9.625 -9.742 4.098 1 98.75 344 HIS A C 1
ATOM 2695 O O . HIS A 1 344 ? -9.906 -9.344 5.23 1 98.75 344 HIS A O 1
ATOM 2701 N N . TRP A 1 345 ? -9.742 -8.977 2.988 1 98.62 345 TRP A N 1
ATOM 2702 C CA . TRP A 1 345 ? -10.383 -7.668 3.053 1 98.62 345 TRP A CA 1
ATOM 2703 C C . TRP A 1 345 ? -11.812 -7.785 3.572 1 98.62 345 TRP A C 1
ATOM 2705 O O . TRP A 1 345 ? -12.195 -7.086 4.512 1 98.62 345 TRP A O 1
ATOM 2715 N N . ARG A 1 346 ? -12.547 -8.68 3.029 1 97.75 346 ARG A N 1
ATOM 2716 C CA . ARG A 1 346 ? -13.93 -8.867 3.445 1 97.75 346 ARG A CA 1
ATOM 2717 C C . ARG A 1 346 ? -14.016 -9.32 4.898 1 97.75 346 ARG A C 1
ATOM 2719 O O . ARG A 1 346 ? -14.883 -8.875 5.648 1 97.75 346 ARG A O 1
ATOM 2726 N N . GLU A 1 347 ? -13.117 -10.211 5.238 1 97.38 347 GLU A N 1
ATOM 2727 C CA . GLU A 1 347 ? -13.094 -10.664 6.625 1 97.38 347 GLU A CA 1
ATOM 2728 C C . GLU A 1 347 ? -12.766 -9.516 7.574 1 97.38 347 GLU A C 1
ATOM 2730 O O . GLU A 1 347 ? -13.336 -9.422 8.664 1 97.38 347 GLU A O 1
ATOM 2735 N N . GLN A 1 348 ? -11.844 -8.688 7.191 1 97.56 348 GLN A N 1
ATOM 2736 C CA . GLN A 1 348 ? -11.469 -7.531 8 1 97.56 348 GLN A CA 1
ATOM 2737 C C . GLN A 1 348 ? -12.641 -6.578 8.18 1 97.56 348 GLN A C 1
ATOM 2739 O O . GLN A 1 348 ? -12.836 -6.02 9.266 1 97.56 348 GLN A O 1
ATOM 2744 N N . LEU A 1 349 ? -13.445 -6.363 7.129 1 96.06 349 LEU A N 1
ATOM 2745 C CA . LEU A 1 349 ? -14.617 -5.492 7.191 1 96.06 349 LEU A CA 1
ATOM 2746 C C . LEU A 1 349 ? -15.633 -6.012 8.203 1 96.06 349 LEU A C 1
ATOM 2748 O O . LEU A 1 349 ? -16.281 -5.23 8.898 1 96.06 349 LEU A O 1
ATOM 2752 N N . GLY A 1 350 ? -15.758 -7.297 8.32 1 92.94 350 GLY A N 1
ATOM 2753 C CA . GLY A 1 350 ? -16.75 -7.914 9.172 1 92.94 350 GLY A CA 1
ATOM 2754 C C . GLY A 1 350 ? -16.484 -7.711 10.656 1 92.94 350 GLY A C 1
ATOM 2755 O O . GLY A 1 350 ? -17.406 -7.672 11.461 1 92.94 350 GLY A O 1
ATOM 2756 N N . ALA A 1 351 ? -15.297 -7.629 11.07 1 89.81 351 ALA A N 1
ATOM 2757 C CA . ALA A 1 351 ? -14.852 -7.406 12.445 1 89.81 351 ALA A CA 1
ATOM 2758 C C . ALA A 1 351 ? -13.68 -6.426 12.492 1 89.81 351 ALA A C 1
ATOM 2760 O O . ALA A 1 351 ? -12.609 -6.758 13 1 89.81 351 ALA A O 1
ATOM 2761 N N . ASN A 1 352 ? -13.992 -5.246 12.234 1 95.06 352 ASN A N 1
ATOM 2762 C CA . ASN A 1 352 ? -12.891 -4.32 11.977 1 95.06 352 ASN A CA 1
ATOM 2763 C C . ASN A 1 352 ? -12.375 -3.691 13.266 1 95.06 352 ASN A C 1
ATOM 2765 O O . ASN A 1 352 ? -13.164 -3.285 14.125 1 95.06 352 ASN A O 1
ATOM 2769 N N . ARG A 1 353 ? -11.172 -3.727 13.438 1 96.06 353 ARG A N 1
ATOM 2770 C CA . ARG A 1 353 ? -10.375 -2.953 14.383 1 96.06 353 ARG A CA 1
ATOM 2771 C C . ARG A 1 353 ? -9.109 -2.412 13.719 1 96.06 353 ARG A C 1
ATOM 2773 O O . ARG A 1 353 ? -8.328 -3.174 13.156 1 96.06 353 ARG A O 1
ATOM 2780 N N . ILE A 1 354 ? -8.898 -1.144 13.766 1 96.75 354 ILE A N 1
ATOM 2781 C CA . ILE A 1 354 ? -7.75 -0.525 13.117 1 96.75 354 ILE A CA 1
ATOM 2782 C C . ILE A 1 354 ? -6.461 -1.048 13.742 1 96.75 354 ILE A C 1
ATOM 2784 O O . ILE A 1 354 ? -6.375 -1.208 14.961 1 96.75 354 ILE A O 1
ATOM 2788 N N . PHE A 1 355 ? -5.484 -1.452 12.898 1 97.94 355 PHE A N 1
ATOM 2789 C CA . PHE A 1 355 ? -4.184 -1.889 13.383 1 97.94 355 PHE A CA 1
ATOM 2790 C C . PHE A 1 355 ? -3.336 -0.695 13.812 1 97.94 355 PHE A C 1
ATOM 2792 O O . PHE A 1 355 ? -3.006 0.162 12.984 1 97.94 355 PHE A O 1
ATOM 2799 N N . ARG A 1 356 ? -2.992 -0.566 15.016 1 96.62 356 ARG A N 1
ATOM 2800 C CA . ARG A 1 356 ? -2.088 0.418 15.602 1 96.62 356 ARG A CA 1
ATOM 2801 C C . ARG A 1 356 ? -1.288 -0.188 16.75 1 96.62 356 ARG A C 1
ATOM 2803 O O . ARG A 1 356 ? -1.586 0.06 17.922 1 96.62 356 ARG A O 1
ATOM 2810 N N . PRO A 1 357 ? -0.311 -0.946 16.406 1 97.12 357 PRO A N 1
ATOM 2811 C CA . PRO A 1 357 ? 0.509 -1.563 17.453 1 97.12 357 PRO A CA 1
ATOM 2812 C C . PRO A 1 357 ? 1.344 -0.546 18.219 1 97.12 357 PRO A C 1
ATOM 2814 O O . PRO A 1 357 ? 1.276 0.653 17.938 1 97.12 357 PRO A O 1
ATOM 2817 N N . SER A 1 358 ? 1.963 -1.007 19.234 1 95.25 358 SER A N 1
ATOM 2818 C CA . SER A 1 358 ? 2.875 -0.155 20 1 95.25 358 SER A CA 1
ATOM 2819 C C . SER A 1 358 ? 4.328 -0.423 19.609 1 95.25 358 SER A C 1
ATOM 2821 O O . SER A 1 358 ? 4.602 -1.271 18.766 1 95.25 358 SER A O 1
ATOM 2823 N N . GLN A 1 359 ? 5.148 0.38 20.078 1 96.44 359 GLN A N 1
ATOM 2824 C CA . GLN A 1 359 ? 6.594 0.224 19.922 1 96.44 359 GLN A CA 1
ATOM 2825 C C . GLN A 1 359 ? 7.301 0.339 21.281 1 96.44 359 GLN A C 1
ATOM 2827 O O . GLN A 1 359 ? 6.719 0.815 22.25 1 96.44 359 GLN A O 1
ATOM 2832 N N . ILE A 1 360 ? 8.461 -0.217 21.344 1 96.5 360 ILE A N 1
ATOM 2833 C CA . ILE A 1 360 ? 9.367 0.069 22.453 1 96.5 360 ILE A CA 1
ATOM 2834 C C . ILE A 1 360 ? 10.32 1.193 22.047 1 96.5 360 ILE A C 1
ATOM 2836 O O . ILE A 1 360 ? 11.125 1.041 21.125 1 96.5 360 ILE A O 1
ATOM 2840 N N . TYR A 1 361 ? 10.195 2.283 22.766 1 96.31 361 TYR A N 1
ATOM 2841 C CA . TYR A 1 361 ? 11.031 3.428 22.422 1 96.31 361 TYR A CA 1
ATOM 2842 C C . TYR A 1 361 ? 12.445 3.248 22.953 1 96.31 361 TYR A C 1
ATOM 2844 O O . TYR A 1 361 ? 12.641 3.061 24.156 1 96.31 361 TYR A O 1
ATOM 2852 N N . GLU A 1 362 ? 13.398 3.301 22.094 1 95.88 362 GLU A N 1
ATOM 2853 C CA . GLU A 1 362 ? 14.805 3.174 22.453 1 95.88 362 GLU A CA 1
ATOM 2854 C C . GLU A 1 362 ? 15.617 4.359 21.938 1 95.88 362 GLU A C 1
ATOM 2856 O O . GLU A 1 362 ? 16.828 4.25 21.734 1 95.88 362 GLU A O 1
ATOM 2861 N N . GLY A 1 363 ? 14.961 5.438 21.625 1 95.69 363 GLY A N 1
ATOM 2862 C CA . GLY A 1 363 ? 15.641 6.617 21.109 1 95.69 363 GLY A CA 1
ATOM 2863 C C . GLY A 1 363 ? 16.203 7.508 22.203 1 95.69 363 GLY A C 1
ATOM 2864 O O . GLY A 1 363 ? 16.391 7.066 23.344 1 95.69 363 GLY A O 1
ATOM 2865 N N . ALA A 1 364 ? 16.531 8.68 21.844 1 95.31 364 ALA A N 1
ATOM 2866 C CA . ALA A 1 364 ? 17.125 9.664 22.734 1 95.31 364 ALA A CA 1
ATOM 2867 C C . ALA A 1 364 ? 16.141 10.078 23.828 1 95.31 364 ALA A C 1
ATOM 2869 O O . ALA A 1 364 ? 14.938 10.18 23.578 1 95.31 364 ALA A O 1
ATOM 2870 N N . LYS A 1 365 ? 16.703 10.344 24.969 1 94 365 LYS A N 1
ATOM 2871 C CA . LYS A 1 365 ? 15.914 11.039 25.984 1 94 365 LYS A CA 1
ATOM 2872 C C . LYS A 1 365 ? 15.633 12.477 25.562 1 94 365 LYS A C 1
ATOM 2874 O O . LYS A 1 365 ? 16.078 12.914 24.5 1 94 365 LYS A O 1
ATOM 2879 N N . MET A 1 366 ? 14.836 13.102 26.375 1 94.31 366 MET A N 1
ATOM 2880 C CA . MET A 1 366 ? 14.516 14.492 26.062 1 94.31 366 MET A CA 1
ATOM 2881 C C . MET A 1 366 ? 15.781 15.32 25.906 1 94.31 366 MET A C 1
ATOM 2883 O O . MET A 1 366 ? 16.703 15.227 26.719 1 94.31 366 MET A O 1
ATOM 2887 N N . ARG A 1 367 ? 15.828 16 24.75 1 94.5 367 ARG A N 1
ATOM 2888 C CA . ARG A 1 367 ? 16.984 16.812 24.375 1 94.5 367 ARG A CA 1
ATOM 2889 C C . ARG A 1 367 ? 16.625 18.297 24.328 1 94.5 367 ARG A C 1
ATOM 2891 O O . ARG A 1 367 ? 15.453 18.656 24.25 1 94.5 367 ARG A O 1
ATOM 2898 N N . ASN A 1 368 ? 17.656 19.047 24.422 1 90.31 368 ASN A N 1
ATOM 2899 C CA . ASN A 1 368 ? 17.484 20.5 24.281 1 90.31 368 ASN A CA 1
ATOM 2900 C C . ASN A 1 368 ? 17.766 20.969 22.875 1 90.31 368 ASN A C 1
ATOM 2902 O O . ASN A 1 368 ? 18.703 20.484 22.219 1 90.31 368 ASN A O 1
ATOM 2906 N N . TRP A 1 369 ? 16.953 21.844 22.5 1 92.81 369 TRP A N 1
ATOM 2907 C CA . TRP A 1 369 ? 17.125 22.438 21.172 1 92.81 369 TRP A CA 1
ATOM 2908 C C . TRP A 1 369 ? 18.453 23.172 21.078 1 92.81 369 TRP A C 1
ATOM 2910 O O . TRP A 1 369 ? 18.844 23.875 22 1 92.81 369 TRP A O 1
ATOM 2920 N N . LYS A 1 370 ? 19.156 22.938 19.984 1 91.38 370 LYS A N 1
ATOM 2921 C CA . LYS A 1 370 ? 20.375 23.672 19.656 1 91.38 370 LYS A CA 1
ATOM 2922 C C . LYS A 1 370 ? 20.203 24.469 18.375 1 91.38 370 LYS A C 1
ATOM 2924 O O . LYS A 1 370 ? 19.938 23.906 17.312 1 91.38 370 LYS A O 1
ATOM 2929 N N . PRO A 1 371 ? 20.375 25.75 18.484 1 93 371 PRO A N 1
ATOM 2930 C CA . PRO A 1 371 ? 20.281 26.562 17.266 1 93 371 PRO A CA 1
ATOM 2931 C C . PRO A 1 371 ? 21.281 26.141 16.188 1 93 371 PRO A C 1
ATOM 2933 O O . PRO A 1 371 ? 22.328 25.578 16.516 1 93 371 PRO A O 1
ATOM 2936 N N . LEU A 1 372 ? 20.891 26.422 14.984 1 93.44 372 LEU A N 1
ATOM 2937 C CA . LEU A 1 372 ? 21.656 25.969 13.812 1 93.44 372 LEU A CA 1
ATOM 2938 C C . LEU A 1 372 ? 23.109 26.391 13.922 1 93.44 372 LEU A C 1
ATOM 2940 O O . LEU A 1 372 ? 24.016 25.609 13.609 1 93.44 372 LEU A O 1
ATOM 2944 N N . GLU A 1 373 ? 23.422 27.547 14.391 1 91.88 373 GLU A N 1
ATOM 2945 C CA . GLU A 1 373 ? 24.766 28.125 14.438 1 91.88 373 GLU A CA 1
ATOM 2946 C C . GLU A 1 373 ? 25.625 27.406 15.484 1 91.88 373 GLU A C 1
ATOM 2948 O O . GLU A 1 373 ? 26.844 27.5 15.438 1 91.88 373 GLU A O 1
ATOM 2953 N N . SER A 1 374 ? 25 26.641 16.375 1 91.62 374 SER A N 1
ATOM 2954 C CA . SER A 1 374 ? 25.719 25.984 17.469 1 91.62 374 SER A CA 1
ATOM 2955 C C . SER A 1 374 ? 25.844 24.484 17.234 1 91.62 374 SER A C 1
ATOM 2957 O O . SER A 1 374 ? 26.234 23.75 18.141 1 91.62 374 SER A O 1
ATOM 2959 N N . ARG A 1 375 ? 25.469 24.047 16.047 1 92.44 375 ARG A N 1
ATOM 2960 C CA . ARG A 1 375 ? 25.453 22.625 15.758 1 92.44 375 ARG A CA 1
ATOM 2961 C C . ARG A 1 375 ? 26.656 22.203 14.922 1 92.44 375 ARG A C 1
ATOM 2963 O O . ARG A 1 375 ? 27.141 22.984 14.086 1 92.44 375 ARG A O 1
ATOM 2970 N N . MET B 1 1 ? -0.327 -17.562 22.594 1 70.44 1 MET B N 1
ATOM 2971 C CA . MET B 1 1 ? -0.41 -16.109 22.781 1 70.44 1 MET B CA 1
ATOM 2972 C C . MET B 1 1 ? -1.832 -15.617 22.547 1 70.44 1 MET B C 1
ATOM 2974 O O . MET B 1 1 ? -2.576 -16.203 21.766 1 70.44 1 MET B O 1
ATOM 2978 N N . VAL B 1 2 ? -2.213 -14.695 23.359 1 85.94 2 VAL B N 1
ATOM 2979 C CA . VAL B 1 2 ? -3.572 -14.164 23.328 1 85.94 2 VAL B CA 1
ATOM 2980 C C . VAL B 1 2 ? -3.699 -13.133 22.203 1 85.94 2 VAL B C 1
ATOM 2982 O O . VAL B 1 2 ? -2.797 -12.32 22 1 85.94 2 VAL B O 1
ATOM 2985 N N . LEU B 1 3 ? -4.672 -13.305 21.375 1 93.69 3 LEU B N 1
ATOM 2986 C CA . LEU B 1 3 ? -4.977 -12.375 20.297 1 93.69 3 LEU B CA 1
ATOM 2987 C C . LEU B 1 3 ? -5.422 -11.023 20.844 1 93.69 3 LEU B C 1
ATOM 2989 O O . LEU B 1 3 ? -6.312 -10.961 21.703 1 93.69 3 LEU B O 1
ATOM 2993 N N . LYS B 1 4 ? -4.781 -9.961 20.484 1 93.75 4 LYS B N 1
ATOM 2994 C CA . LYS B 1 4 ? -5.168 -8.586 20.797 1 93.75 4 LYS B CA 1
ATOM 2995 C C . LYS B 1 4 ? -5.648 -7.867 19.531 1 93.75 4 LYS B C 1
ATOM 2997 O O . LYS B 1 4 ? -4.844 -7.492 18.688 1 93.75 4 LYS B O 1
ATOM 3002 N N . PRO B 1 5 ? -6.938 -7.586 19.438 1 93.81 5 PRO B N 1
ATOM 3003 C CA . PRO B 1 5 ? -7.473 -6.949 18.234 1 93.81 5 PRO B CA 1
ATOM 3004 C C . PRO B 1 5 ? -6.75 -5.648 17.891 1 93.81 5 PRO B C 1
ATOM 3006 O O . PRO B 1 5 ? -6.465 -4.84 18.766 1 93.81 5 PRO B O 1
ATOM 3009 N N . GLY B 1 6 ? -6.395 -5.535 16.609 1 96.25 6 GLY B N 1
ATOM 3010 C CA . GLY B 1 6 ? -5.715 -4.332 16.156 1 96.25 6 GLY B CA 1
ATOM 3011 C C . GLY B 1 6 ? -4.309 -4.203 16.703 1 96.25 6 GLY B C 1
ATOM 3012 O O . GLY B 1 6 ? -3.66 -3.168 16.516 1 96.25 6 GLY B O 1
ATOM 3013 N N . LEU B 1 7 ? -3.83 -5.234 17.438 1 96.75 7 LEU B N 1
ATOM 3014 C CA . LEU B 1 7 ? -2.512 -5.273 18.047 1 96.75 7 LEU B CA 1
ATOM 3015 C C . LEU B 1 7 ? -2.371 -4.176 19.094 1 96.75 7 LEU B C 1
ATOM 3017 O O . LEU B 1 7 ? -1.285 -3.621 19.281 1 96.75 7 LEU B O 1
ATOM 3021 N N . GLU B 1 8 ? -3.455 -3.834 19.688 1 93.31 8 GLU B N 1
ATOM 3022 C CA . GLU B 1 8 ? -3.453 -2.811 20.734 1 93.31 8 GLU B CA 1
ATOM 3023 C C . GLU B 1 8 ? -2.482 -3.17 21.844 1 93.31 8 GLU B C 1
ATOM 3025 O O . GLU B 1 8 ? -2.574 -4.25 22.438 1 93.31 8 GLU B O 1
ATOM 3030 N N . GLY B 1 9 ? -1.552 -2.324 22.078 1 91.25 9 GLY B N 1
ATOM 3031 C CA . GLY B 1 9 ? -0.616 -2.488 23.188 1 91.25 9 GLY B CA 1
ATOM 3032 C C . GLY B 1 9 ? 0.482 -3.492 22.891 1 91.25 9 GLY B C 1
ATOM 3033 O O . GLY B 1 9 ? 1.345 -3.744 23.734 1 91.25 9 GLY B O 1
ATOM 3034 N N . VAL B 1 10 ? 0.509 -4.078 21.734 1 95.12 10 VAL B N 1
ATOM 3035 C CA . VAL B 1 10 ? 1.509 -5.082 21.375 1 95.12 10 VAL B CA 1
ATOM 3036 C C . VAL B 1 10 ? 2.713 -4.402 20.734 1 95.12 10 VAL B C 1
ATOM 3038 O O . VAL B 1 10 ? 2.582 -3.758 19.688 1 95.12 10 VAL B O 1
ATOM 3041 N N . PRO B 1 11 ? 3.859 -4.434 21.375 1 95.94 11 PRO B N 1
ATOM 3042 C CA . PRO B 1 11 ? 5.043 -3.877 20.719 1 95.94 11 PRO B CA 1
ATOM 3043 C C . PRO B 1 11 ? 5.492 -4.695 19.5 1 95.94 11 PRO B C 1
ATOM 3045 O O . PRO B 1 11 ? 5.629 -5.918 19.594 1 95.94 11 PRO B O 1
ATOM 3048 N N . VAL B 1 12 ? 5.77 -4.043 18.391 1 97.06 12 VAL B N 1
ATOM 3049 C CA . VAL B 1 12 ? 6.086 -4.809 17.188 1 97.06 12 VAL B CA 1
ATOM 3050 C C . VAL B 1 12 ? 7.484 -4.441 16.703 1 97.06 12 VAL B C 1
ATOM 3052 O O . VAL B 1 12 ? 8.023 -5.098 15.805 1 97.06 12 VAL B O 1
ATOM 3055 N N . THR B 1 13 ? 8.07 -3.404 17.297 1 96.81 13 THR B N 1
ATOM 3056 C CA . THR B 1 13 ? 9.414 -2.984 16.922 1 96.81 13 THR B CA 1
ATOM 3057 C C . THR B 1 13 ? 10.039 -2.113 18 1 96.81 13 THR B C 1
ATOM 3059 O O . THR B 1 13 ? 9.336 -1.596 18.875 1 96.81 13 THR B O 1
ATOM 3062 N N . ASN B 1 14 ? 11.312 -2.092 18.016 1 96.5 14 ASN B N 1
ATOM 3063 C CA . ASN B 1 14 ? 12.039 -1.015 18.672 1 96.5 14 ASN B CA 1
ATOM 3064 C C . ASN B 1 14 ? 12.188 0.199 17.75 1 96.5 14 ASN B C 1
ATOM 3066 O O . ASN B 1 14 ? 12.398 0.054 16.547 1 96.5 14 ASN B O 1
ATOM 3070 N N . SER B 1 15 ? 12.008 1.354 18.344 1 97.62 15 SER B N 1
ATOM 3071 C CA . SER B 1 15 ? 12.133 2.545 17.516 1 97.62 15 SER B CA 1
ATOM 3072 C C . SER B 1 15 ? 12.742 3.705 18.297 1 97.62 15 SER B C 1
ATOM 3074 O O . SER B 1 15 ? 12.508 3.834 19.5 1 97.62 15 SER B O 1
ATOM 3076 N N . GLY B 1 16 ? 13.547 4.457 17.625 1 97.81 16 GLY B N 1
ATOM 3077 C CA . GLY B 1 16 ? 14.109 5.66 18.234 1 97.81 16 GLY B CA 1
ATOM 3078 C C . GLY B 1 16 ? 13.562 6.938 17.625 1 97.81 16 GLY B C 1
ATOM 3079 O O . GLY B 1 16 ? 14.172 8 17.75 1 97.81 16 GLY B O 1
ATOM 3080 N N . ILE B 1 17 ? 12.383 6.926 17 1 98.44 17 ILE B N 1
ATOM 3081 C CA . ILE B 1 17 ? 11.953 8.016 16.141 1 98.44 17 ILE B CA 1
ATOM 3082 C C . ILE B 1 17 ? 11.031 8.961 16.906 1 98.44 17 ILE B C 1
ATOM 3084 O O . ILE B 1 17 ? 11.211 10.18 16.875 1 98.44 17 ILE B O 1
ATOM 3088 N N . CYS B 1 18 ? 10.062 8.375 17.578 1 97.19 18 CYS B N 1
ATOM 3089 C CA . CYS B 1 18 ? 9.008 9.18 18.172 1 97.19 18 CYS B CA 1
ATOM 3090 C C . CYS B 1 18 ? 8.57 8.594 19.516 1 97.19 18 CYS B C 1
ATOM 3092 O O . CYS B 1 18 ? 8.406 7.379 19.641 1 97.19 18 CYS B O 1
ATOM 3094 N N . GLU B 1 19 ? 8.445 9.398 20.516 1 96.75 19 GLU B N 1
ATOM 3095 C CA . GLU B 1 19 ? 7.914 8.977 21.812 1 96.75 19 GLU B CA 1
ATOM 3096 C C . GLU B 1 19 ? 6.648 9.75 22.172 1 96.75 19 GLU B C 1
ATOM 3098 O O . GLU B 1 19 ? 6.605 10.977 22.047 1 96.75 19 GLU B O 1
ATOM 3103 N N . ILE B 1 20 ? 5.633 9.031 22.547 1 95.81 20 ILE B N 1
ATOM 3104 C CA . ILE B 1 20 ? 4.352 9.609 22.938 1 95.81 20 ILE B CA 1
ATOM 3105 C C . ILE B 1 20 ? 4.047 9.25 24.391 1 95.81 20 ILE B C 1
ATOM 3107 O O . ILE B 1 20 ? 4.094 8.078 24.766 1 95.81 20 ILE B O 1
ATOM 3111 N N . ASN B 1 21 ? 3.871 10.195 25.219 1 93.75 21 ASN B N 1
ATOM 3112 C CA . ASN B 1 21 ? 3.281 10.023 26.547 1 93.75 21 ASN B CA 1
ATOM 3113 C C . ASN B 1 21 ? 1.822 10.469 26.578 1 93.75 21 ASN B C 1
ATOM 3115 O O . ASN B 1 21 ? 1.533 11.648 26.781 1 93.75 21 ASN B O 1
ATOM 3119 N N . GLY B 1 22 ? 0.957 9.562 26.422 1 90.81 22 GLY B N 1
ATOM 3120 C CA . GLY B 1 22 ? -0.463 9.82 26.234 1 90.81 22 GLY B CA 1
ATOM 3121 C C . GLY B 1 22 ? -1.133 10.398 27.469 1 90.81 22 GLY B C 1
ATOM 3122 O O . GLY B 1 22 ? -2.104 11.156 27.359 1 90.81 22 GLY B O 1
ATOM 3123 N N . THR B 1 23 ? -0.602 10.117 28.609 1 90.94 23 THR B N 1
ATOM 3124 C CA . THR B 1 23 ? -1.197 10.586 29.844 1 90.94 23 THR B CA 1
ATOM 3125 C C . THR B 1 23 ? -0.841 12.047 30.109 1 90.94 23 THR B C 1
ATOM 3127 O O . THR B 1 23 ? -1.661 12.812 30.609 1 90.94 23 THR B O 1
ATOM 3130 N N . GLU B 1 24 ? 0.341 12.422 29.625 1 91.94 24 GLU B N 1
ATOM 3131 C CA . GLU B 1 24 ? 0.802 13.781 29.875 1 91.94 24 GLU B CA 1
ATOM 3132 C C . GLU B 1 24 ? 0.611 14.664 28.641 1 91.94 24 GLU B C 1
ATOM 3134 O O . GLU B 1 24 ? 0.841 15.875 28.688 1 91.94 24 GLU B O 1
ATOM 3139 N N . GLY B 1 25 ? 0.254 14.039 27.609 1 92.69 25 GLY B N 1
ATOM 3140 C CA . GLY B 1 25 ? 0.093 14.797 26.375 1 92.69 25 GLY B CA 1
ATOM 3141 C C . GLY B 1 25 ? 1.404 15.312 25.828 1 92.69 25 GLY B C 1
ATOM 3142 O O . GLY B 1 25 ? 1.514 16.5 25.484 1 92.69 25 GLY B O 1
ATOM 3143 N N . ARG B 1 26 ? 2.367 14.469 25.844 1 94.19 26 ARG B N 1
ATOM 3144 C CA . ARG B 1 26 ? 3.684 14.852 25.344 1 94.19 26 ARG B CA 1
ATOM 3145 C C . ARG B 1 26 ? 4.051 14.047 24.109 1 94.19 26 ARG B C 1
ATOM 3147 O O . ARG B 1 26 ? 3.773 12.852 24.031 1 94.19 26 ARG B O 1
ATOM 3154 N N . LEU B 1 27 ? 4.598 14.719 23.156 1 97 27 LEU B N 1
ATOM 3155 C CA . LEU B 1 27 ? 5.105 14.156 21.906 1 97 27 LEU B CA 1
ATOM 3156 C C . LEU B 1 27 ? 6.516 14.656 21.625 1 97 27 LEU B C 1
ATOM 3158 O O . LEU B 1 27 ? 6.785 15.859 21.719 1 97 27 LEU B O 1
ATOM 3162 N N . SER B 1 28 ? 7.402 13.766 21.359 1 97.75 28 SER B N 1
ATOM 3163 C CA . SER B 1 28 ? 8.758 14.164 21 1 97.75 28 SER B CA 1
ATOM 3164 C C . SER B 1 28 ? 9.242 13.43 19.75 1 97.75 28 SER B C 1
ATOM 3166 O O . SER B 1 28 ? 8.922 12.25 19.547 1 97.75 28 SER B O 1
ATOM 3168 N N . TYR B 1 29 ? 9.898 14.141 18.875 1 98.38 29 TYR B N 1
ATOM 3169 C CA . TYR B 1 29 ? 10.641 13.578 17.75 1 98.38 29 TYR B CA 1
ATOM 3170 C C . TYR B 1 29 ? 12.125 13.461 18.078 1 98.38 29 TYR B C 1
ATOM 3172 O O . TYR B 1 29 ? 12.797 14.477 18.297 1 98.38 29 TYR B O 1
ATOM 3180 N N . ARG B 1 30 ? 12.625 12.242 18.062 1 98.19 30 ARG B N 1
ATOM 3181 C CA . ARG B 1 30 ? 14.039 12.008 18.328 1 98.19 30 ARG B CA 1
ATOM 3182 C C . ARG B 1 30 ? 14.484 12.727 19.594 1 98.19 30 ARG B C 1
ATOM 3184 O O . ARG B 1 30 ? 15.578 13.297 19.641 1 98.19 30 ARG B O 1
ATOM 3191 N N . GLY B 1 31 ? 13.594 12.812 20.547 1 97.56 31 GLY B N 1
ATOM 3192 C CA . GLY B 1 31 ? 13.945 13.391 21.844 1 97.56 31 GLY B CA 1
ATOM 3193 C C . GLY B 1 31 ? 13.617 14.867 21.938 1 97.56 31 GLY B C 1
ATOM 3194 O O . GLY B 1 31 ? 13.742 15.461 23.016 1 97.56 31 GLY B O 1
ATOM 3195 N N . TYR B 1 32 ? 13.211 15.531 20.906 1 98 32 TYR B N 1
ATOM 3196 C CA . TYR B 1 32 ? 12.867 16.938 20.953 1 98 32 TYR B CA 1
ATOM 3197 C C . TYR B 1 32 ? 11.359 17.141 21.078 1 98 32 TYR B C 1
ATOM 3199 O O . TYR B 1 32 ? 10.586 16.594 20.281 1 98 32 TYR B O 1
ATOM 3207 N N . PRO B 1 33 ? 10.945 17.938 22.047 1 96.88 33 PRO B N 1
ATOM 3208 C CA . PRO B 1 33 ? 9.508 18.172 22.203 1 96.88 33 PRO B CA 1
ATOM 3209 C C . PRO B 1 33 ? 8.883 18.812 20.953 1 96.88 33 PRO B C 1
ATOM 3211 O O . PRO B 1 33 ? 9.484 19.703 20.344 1 96.88 33 PRO B O 1
ATOM 3214 N N . ILE B 1 34 ? 7.734 18.391 20.641 1 96.94 34 ILE B N 1
ATOM 3215 C CA . ILE B 1 34 ? 7.051 18.828 19.438 1 96.94 34 ILE B CA 1
ATOM 3216 C C . ILE B 1 34 ? 6.828 20.328 19.484 1 96.94 34 ILE B C 1
ATOM 3218 O O . ILE B 1 34 ? 6.863 21 18.453 1 96.94 34 ILE B O 1
ATOM 3222 N N . SER B 1 35 ? 6.574 20.875 20.672 1 95.25 35 SER B N 1
ATOM 3223 C CA . SER B 1 35 ? 6.344 22.312 20.828 1 95.25 35 SER B CA 1
ATOM 3224 C C . SER B 1 35 ? 7.578 23.125 20.438 1 95.25 35 SER B C 1
ATOM 3226 O O . SER B 1 35 ? 7.465 24.172 19.812 1 95.25 35 SER B O 1
ATOM 3228 N N . GLU B 1 36 ? 8.711 22.594 20.797 1 96.12 36 GLU B N 1
ATOM 3229 C CA . GLU B 1 36 ? 9.961 23.266 20.453 1 96.12 36 GLU B CA 1
ATOM 3230 C C . GLU B 1 36 ? 10.242 23.188 18.953 1 96.12 36 GLU B C 1
ATOM 3232 O O . GLU B 1 36 ? 10.688 24.172 18.359 1 96.12 36 GLU B O 1
ATOM 3237 N N . LEU B 1 37 ? 10.031 22.031 18.406 1 97.31 37 LEU B N 1
ATOM 3238 C CA . LEU B 1 37 ? 10.234 21.875 16.969 1 97.31 37 LEU B CA 1
ATOM 3239 C C . LEU B 1 37 ? 9.289 22.766 16.172 1 97.31 37 LEU B C 1
ATOM 3241 O O . LEU B 1 37 ? 9.703 23.406 15.203 1 97.31 37 LEU B O 1
ATOM 3245 N N . ALA B 1 38 ? 8.023 22.828 16.609 1 96.38 38 ALA B N 1
ATOM 3246 C CA . ALA B 1 38 ? 7.02 23.641 15.914 1 96.38 38 ALA B CA 1
ATOM 3247 C C . ALA B 1 38 ? 7.391 25.125 15.961 1 96.38 38 ALA B C 1
ATOM 3249 O O . ALA B 1 38 ? 7.086 25.875 15.031 1 96.38 38 ALA B O 1
ATOM 3250 N N . GLN B 1 39 ? 8.078 25.531 16.984 1 94.12 39 GLN B N 1
ATOM 3251 C CA . GLN B 1 39 ? 8.406 26.938 17.172 1 94.12 39 GLN B CA 1
ATOM 3252 C C . GLN B 1 39 ? 9.727 27.297 16.5 1 94.12 39 GLN B C 1
ATOM 3254 O O . GLN B 1 39 ? 9.875 28.391 15.969 1 94.12 39 GLN B O 1
ATOM 3259 N N . LYS B 1 40 ? 10.664 26.375 16.516 1 96.12 40 LYS B N 1
ATOM 3260 C CA . LYS B 1 40 ? 12.031 26.797 16.219 1 96.12 40 LYS B CA 1
ATOM 3261 C C . LYS B 1 40 ? 12.547 26.156 14.938 1 96.12 40 LYS B C 1
ATOM 3263 O O . LYS B 1 40 ? 13.531 26.609 14.359 1 96.12 40 LYS B O 1
ATOM 3268 N N . SER B 1 41 ? 11.953 25.141 14.523 1 97.38 41 SER B N 1
ATOM 3269 C CA . SER B 1 41 ? 12.461 24.391 13.383 1 97.38 41 SER B CA 1
ATOM 3270 C C . SER B 1 41 ? 11.656 24.688 12.117 1 97.38 41 SER B C 1
ATOM 3272 O O . SER B 1 41 ? 10.719 25.484 12.148 1 97.38 41 SER B O 1
ATOM 3274 N N . SER B 1 42 ? 12.094 24.188 10.984 1 98.06 42 SER B N 1
ATOM 3275 C CA . SER B 1 42 ? 11.344 24.094 9.734 1 98.06 42 SER B CA 1
ATOM 3276 C C . SER B 1 42 ? 10.969 22.641 9.422 1 98.06 42 SER B C 1
ATOM 3278 O O . SER B 1 42 ? 11.5 21.719 10.039 1 98.06 42 SER B O 1
ATOM 3280 N N . PHE B 1 43 ? 10.102 22.5 8.523 1 98.81 43 PHE B N 1
ATOM 3281 C CA . PHE B 1 43 ? 9.68 21.141 8.18 1 98.81 43 PHE B CA 1
ATOM 3282 C C . PHE B 1 43 ? 10.859 20.328 7.652 1 98.81 43 PHE B C 1
ATOM 3284 O O . PHE B 1 43 ? 11.055 19.188 8.055 1 98.81 43 PHE B O 1
ATOM 3291 N N . LEU B 1 44 ? 11.656 20.859 6.738 1 98.88 44 LEU B N 1
ATOM 3292 C CA . LEU B 1 44 ? 12.75 20.094 6.156 1 98.88 44 LEU B CA 1
ATOM 3293 C C . LEU B 1 44 ? 13.797 19.766 7.215 1 98.88 44 LEU B C 1
ATOM 3295 O O . LEU B 1 44 ? 14.391 18.672 7.191 1 98.88 44 LEU B O 1
ATOM 3299 N N . GLU B 1 45 ? 14.047 20.719 8.125 1 98.75 45 GLU B N 1
ATOM 3300 C CA . GLU B 1 45 ? 14.961 20.438 9.227 1 98.75 45 GLU B CA 1
ATOM 3301 C C . GLU B 1 45 ? 14.43 19.312 10.109 1 98.75 45 GLU B C 1
ATOM 3303 O O . GLU B 1 45 ? 15.18 18.422 10.508 1 98.75 45 GLU B O 1
ATOM 3308 N N . THR B 1 46 ? 13.164 19.359 10.438 1 98.75 46 THR B N 1
ATOM 3309 C CA . THR B 1 46 ? 12.516 18.328 11.234 1 98.75 46 THR B CA 1
ATOM 3310 C C . THR B 1 46 ? 12.516 16.984 10.5 1 98.75 46 THR B C 1
ATOM 3312 O O . THR B 1 46 ? 12.734 15.945 11.109 1 98.75 46 THR B O 1
ATOM 3315 N N . ALA B 1 47 ? 12.242 17.031 9.141 1 98.94 47 ALA B N 1
ATOM 3316 C CA . ALA B 1 47 ? 12.281 15.812 8.336 1 98.94 47 ALA B CA 1
ATOM 3317 C C . ALA B 1 47 ? 13.664 15.172 8.383 1 98.94 47 ALA B C 1
ATOM 3319 O O . ALA B 1 47 ? 13.781 13.953 8.539 1 98.94 47 ALA B O 1
ATOM 3320 N N . PHE B 1 48 ? 14.672 15.992 8.242 1 98.88 48 PHE B N 1
ATOM 3321 C CA . PHE B 1 48 ? 16.047 15.5 8.328 1 98.88 48 PHE B CA 1
ATOM 3322 C C . PHE B 1 48 ? 16.297 14.844 9.68 1 98.88 48 PHE B C 1
ATOM 3324 O O . PHE B 1 48 ? 16.875 13.758 9.75 1 98.88 48 PHE B O 1
ATOM 3331 N N . LEU B 1 49 ? 15.883 15.531 10.734 1 98.69 49 LEU B N 1
ATOM 3332 C CA . LEU B 1 49 ? 16.016 15.008 12.094 1 98.69 49 LEU B CA 1
ATOM 3333 C C . LEU B 1 49 ? 15.344 13.641 12.219 1 98.69 49 LEU B C 1
ATOM 3335 O O . LEU B 1 49 ? 15.945 12.695 12.734 1 98.69 49 LEU B O 1
ATOM 3339 N N . LEU B 1 50 ? 14.141 13.539 11.734 1 98.81 50 LEU B N 1
ATOM 3340 C CA . LEU B 1 50 ? 13.391 12.289 11.828 1 98.81 50 LEU B CA 1
ATOM 3341 C C . LEU B 1 50 ? 14.117 11.164 11.078 1 98.81 50 LEU B C 1
ATOM 3343 O O . LEU B 1 50 ? 14.289 10.07 11.617 1 98.81 50 LEU B O 1
ATOM 3347 N N . ILE B 1 51 ? 14.555 11.422 9.891 1 98.75 51 ILE B N 1
ATOM 3348 C CA . ILE B 1 51 ? 15.023 10.391 8.969 1 98.75 51 ILE B CA 1
ATOM 3349 C C . ILE B 1 51 ? 16.453 9.992 9.328 1 98.75 51 ILE B C 1
ATOM 3351 O O . ILE B 1 51 ? 16.812 8.812 9.258 1 98.75 51 ILE B O 1
ATOM 3355 N N . TRP B 1 52 ? 17.25 10.969 9.781 1 98.06 52 TRP B N 1
ATOM 3356 C CA . TRP B 1 52 ? 18.672 10.664 9.977 1 98.06 52 TRP B CA 1
ATOM 3357 C C . TRP B 1 52 ? 19.016 10.641 11.461 1 98.06 52 TRP B C 1
ATOM 3359 O O . TRP B 1 52 ? 20.141 10.281 11.836 1 98.06 52 TRP B O 1
ATOM 3369 N N . GLY B 1 53 ? 18.125 11.125 12.344 1 97.31 53 GLY B N 1
ATOM 3370 C CA . GLY B 1 53 ? 18.281 10.867 13.766 1 97.31 53 GLY B CA 1
ATOM 3371 C C . GLY B 1 53 ? 18.875 12.039 14.523 1 97.31 53 GLY B C 1
ATOM 3372 O O . GLY B 1 53 ? 18.781 12.109 15.75 1 97.31 53 GLY B O 1
ATOM 3373 N N . GLU B 1 54 ? 19.5 12.977 13.797 1 97.25 54 GLU B N 1
ATOM 3374 C CA . GLU B 1 54 ? 20.141 14.133 14.406 1 97.25 54 GLU B CA 1
ATOM 3375 C C . GLU B 1 54 ? 19.75 15.422 13.688 1 97.25 54 GLU B C 1
ATOM 3377 O O . GLU B 1 54 ? 19.438 15.406 12.492 1 97.25 54 GLU B O 1
ATOM 3382 N N . LEU B 1 55 ? 19.734 16.516 14.469 1 97.75 55 LEU B N 1
ATOM 3383 C CA . LEU B 1 55 ? 19.578 17.812 13.812 1 97.75 55 LEU B CA 1
ATOM 3384 C C . LEU B 1 55 ? 20.734 18.062 12.844 1 97.75 55 LEU B C 1
ATOM 3386 O O . LEU B 1 55 ? 21.891 17.797 13.164 1 97.75 55 LEU B O 1
ATOM 3390 N N . PRO B 1 56 ? 20.438 18.484 11.664 1 98.19 56 PRO B N 1
ATOM 3391 C CA . PRO B 1 56 ? 21.5 18.734 10.703 1 98.19 56 PRO B CA 1
ATOM 3392 C C . PRO B 1 56 ? 22.375 19.922 11.094 1 98.19 56 PRO B C 1
ATOM 3394 O O . PRO B 1 56 ? 21.906 20.859 11.734 1 98.19 56 PRO B O 1
ATOM 3397 N N . THR B 1 57 ? 23.625 19.828 10.695 1 97.81 57 THR B N 1
ATOM 3398 C CA . THR B 1 57 ? 24.469 21.016 10.68 1 97.81 57 THR B CA 1
ATOM 3399 C C . THR B 1 57 ? 23.984 22.016 9.633 1 97.81 57 THR B C 1
ATOM 3401 O O . THR B 1 57 ? 23.109 21.703 8.82 1 97.81 57 THR B O 1
ATOM 3404 N N . GLU B 1 58 ? 24.562 23.203 9.734 1 97.38 58 GLU B N 1
ATOM 3405 C CA . GLU B 1 58 ? 24.203 24.219 8.758 1 97.38 58 GLU B CA 1
ATOM 3406 C C . GLU B 1 58 ? 24.438 23.734 7.332 1 97.38 58 GLU B C 1
ATOM 3408 O O . GLU B 1 58 ? 23.578 23.891 6.465 1 97.38 58 GLU B O 1
ATOM 3413 N N . ASN B 1 59 ? 25.578 23.078 7.125 1 97.88 59 ASN B N 1
ATOM 3414 C CA . ASN B 1 59 ? 25.922 22.578 5.797 1 97.88 59 ASN B CA 1
ATOM 3415 C C . ASN B 1 59 ? 25.016 21.438 5.367 1 97.88 59 ASN B C 1
ATOM 3417 O O . ASN B 1 59 ? 24.609 21.359 4.203 1 97.88 59 ASN B O 1
ATOM 3421 N N . GLU B 1 60 ? 24.734 20.562 6.301 1 98.19 60 GLU B N 1
ATOM 3422 C CA . GLU B 1 60 ? 23.844 19.438 6.012 1 98.19 60 GLU B CA 1
ATOM 3423 C C . GLU B 1 60 ? 22.453 19.922 5.641 1 98.19 60 GLU B C 1
ATOM 3425 O O . GLU B 1 60 ? 21.828 19.422 4.699 1 98.19 60 GLU B O 1
ATOM 3430 N N . LEU B 1 61 ? 21.953 20.891 6.391 1 98.31 61 LEU B N 1
ATOM 3431 C CA . LEU B 1 61 ? 20.625 21.422 6.129 1 98.31 61 LEU B CA 1
ATOM 3432 C C . LEU B 1 61 ? 20.578 22.141 4.781 1 98.31 61 LEU B C 1
ATOM 3434 O O . LEU B 1 61 ? 19.625 21.953 4.016 1 98.31 61 LEU B O 1
ATOM 3438 N N . GLU B 1 62 ? 21.578 22.953 4.551 1 98 62 GLU B N 1
ATOM 3439 C CA . GLU B 1 62 ? 21.656 23.672 3.277 1 98 62 GLU B CA 1
ATOM 3440 C C . GLU B 1 62 ? 21.688 22.703 2.102 1 98 62 GLU B C 1
ATOM 3442 O O . GLU B 1 62 ? 20.984 22.906 1.104 1 98 62 GLU B O 1
ATOM 3447 N N . LYS B 1 63 ? 22.5 21.688 2.229 1 98.5 63 LYS B N 1
ATOM 3448 C CA . LYS B 1 63 ? 22.594 20.672 1.177 1 98.5 63 LYS B CA 1
ATOM 3449 C C . LYS B 1 63 ? 21.266 19.953 0.989 1 98.5 63 LYS B C 1
ATOM 3451 O O . LYS B 1 63 ? 20.828 19.734 -0.142 1 98.5 63 LYS B O 1
ATOM 3456 N N . PHE B 1 64 ? 20.688 19.562 2.061 1 98.56 64 PHE B N 1
ATOM 3457 C CA . PHE B 1 64 ? 19.406 18.844 2.002 1 98.56 64 PHE B CA 1
ATOM 3458 C C . PHE B 1 64 ? 18.328 19.719 1.364 1 98.56 64 PHE B C 1
ATOM 3460 O O . PHE B 1 64 ? 17.594 19.25 0.491 1 98.56 64 PHE B O 1
ATOM 3467 N N . GLU B 1 65 ? 18.203 20.953 1.788 1 98.5 65 GLU B N 1
ATOM 3468 C CA . GLU B 1 65 ? 17.234 21.891 1.227 1 98.5 65 GLU B CA 1
ATOM 3469 C C . GLU B 1 65 ? 17.453 22.094 -0.27 1 98.5 65 GLU B C 1
ATOM 3471 O O . GLU B 1 65 ? 16.5 22.109 -1.05 1 98.5 65 GLU B O 1
ATOM 3476 N N . LYS B 1 66 ? 18.719 22.234 -0.648 1 98.38 66 LYS B N 1
ATOM 3477 C CA . LYS B 1 66 ? 19.062 22.406 -2.057 1 98.38 66 LYS B CA 1
ATOM 3478 C C . LYS B 1 66 ? 18.703 21.172 -2.867 1 98.38 66 LYS B C 1
ATOM 3480 O O . LYS B 1 66 ? 18.141 21.266 -3.961 1 98.38 66 LYS B O 1
ATOM 3485 N N . ASP B 1 67 ? 19.062 20 -2.322 1 98.56 67 ASP B N 1
ATOM 3486 C CA . ASP B 1 67 ? 18.75 18.75 -3.008 1 98.56 67 ASP B CA 1
ATOM 3487 C C . ASP B 1 67 ? 17.25 18.578 -3.188 1 98.56 67 ASP B C 1
ATOM 3489 O O . ASP B 1 67 ? 16.781 18.172 -4.258 1 98.56 67 ASP B O 1
ATOM 3493 N N . VAL B 1 68 ? 16.453 18.859 -2.154 1 98.62 68 VAL B N 1
ATOM 3494 C CA . VAL B 1 68 ? 14.992 18.75 -2.25 1 98.62 68 VAL B CA 1
ATOM 3495 C C . VAL B 1 68 ? 14.469 19.75 -3.283 1 98.62 68 VAL B C 1
ATOM 3497 O O . VAL B 1 68 ? 13.648 19.406 -4.129 1 98.62 68 VAL B O 1
ATOM 3500 N N . GLN B 1 69 ? 14.977 20.969 -3.199 1 97.88 69 GLN B N 1
ATOM 3501 C CA . GLN B 1 69 ? 14.57 22.016 -4.125 1 97.88 69 GLN B CA 1
ATOM 3502 C C . GLN B 1 69 ? 14.812 21.609 -5.57 1 97.88 69 GLN B C 1
ATOM 3504 O O . GLN B 1 69 ? 13.961 21.812 -6.434 1 97.88 69 GLN B O 1
ATOM 3509 N N . MET B 1 70 ? 15.914 20.984 -5.863 1 97.06 70 MET B N 1
ATOM 3510 C CA . MET B 1 70 ? 16.344 20.641 -7.223 1 97.06 70 MET B CA 1
ATOM 3511 C C . MET B 1 70 ? 15.609 19.422 -7.734 1 97.06 70 MET B C 1
ATOM 3513 O O . MET B 1 70 ? 15.648 19.109 -8.93 1 97.06 70 MET B O 1
ATOM 3517 N N . HIS B 1 71 ? 14.883 18.766 -6.855 1 97.69 71 HIS B N 1
ATOM 3518 C CA . HIS B 1 71 ? 14.203 17.531 -7.266 1 97.69 71 HIS B CA 1
ATOM 3519 C C . HIS B 1 71 ? 12.688 17.703 -7.238 1 97.69 71 HIS B C 1
ATOM 3521 O O . HIS B 1 71 ? 11.945 16.734 -7.371 1 97.69 71 HIS B O 1
ATOM 3527 N N . ARG B 1 72 ? 12.203 18.922 -7.121 1 97.94 72 ARG B N 1
ATOM 3528 C CA . ARG B 1 72 ? 10.773 19.188 -6.965 1 97.94 72 ARG B CA 1
ATOM 3529 C C . ARG B 1 72 ? 10.023 18.922 -8.266 1 97.94 72 ARG B C 1
ATOM 3531 O O . ARG B 1 72 ? 8.852 18.547 -8.25 1 97.94 72 ARG B O 1
ATOM 3538 N N . ARG B 1 73 ? 10.641 19.109 -9.398 1 96.19 73 ARG B N 1
ATOM 3539 C CA . ARG B 1 73 ? 9.977 18.938 -10.68 1 96.19 73 ARG B CA 1
ATOM 3540 C C . ARG B 1 73 ? 9.742 17.453 -10.984 1 96.19 73 ARG B C 1
ATOM 3542 O O . ARG B 1 73 ? 10.562 16.609 -10.617 1 96.19 73 ARG B O 1
ATOM 3549 N N . VAL B 1 74 ? 8.656 17.141 -11.586 1 94.94 74 VAL B N 1
ATOM 3550 C CA . VAL B 1 74 ? 8.344 15.766 -11.984 1 94.94 74 VAL B CA 1
ATOM 3551 C C . VAL B 1 74 ? 8.508 15.625 -13.492 1 94.94 74 VAL B C 1
ATOM 3553 O O . VAL B 1 74 ? 8.422 16.609 -14.234 1 94.94 74 VAL B O 1
ATOM 3556 N N . SER B 1 75 ? 8.781 14.445 -13.938 1 94.31 75 SER B N 1
ATOM 3557 C CA . SER B 1 75 ? 8.922 14.148 -15.359 1 94.31 75 SER B CA 1
ATOM 3558 C C . SER B 1 75 ? 7.633 14.453 -16.109 1 94.31 75 SER B C 1
ATOM 3560 O O . SER B 1 75 ? 6.543 14.398 -15.539 1 94.31 75 SER B O 1
ATOM 3562 N N . PHE B 1 76 ? 7.777 14.766 -17.422 1 95.5 76 PHE B N 1
ATOM 3563 C CA . PHE B 1 76 ? 6.602 15.008 -18.234 1 95.5 76 PHE B CA 1
ATOM 3564 C C . PHE B 1 76 ? 5.734 13.758 -18.328 1 95.5 76 PHE B C 1
ATOM 3566 O O . PHE B 1 76 ? 4.512 13.852 -18.469 1 95.5 76 PHE B O 1
ATOM 3573 N N . ARG B 1 77 ? 6.316 12.547 -18.203 1 96.44 77 ARG B N 1
ATOM 3574 C CA . ARG B 1 77 ? 5.559 11.305 -18.234 1 96.44 77 ARG B CA 1
ATOM 3575 C C . ARG B 1 77 ? 4.613 11.211 -17.031 1 96.44 77 ARG B C 1
ATOM 3577 O O . ARG B 1 77 ? 3.494 10.703 -17.156 1 96.44 77 ARG B O 1
ATOM 3584 N N . ILE B 1 78 ? 5.113 11.625 -15.891 1 95.69 78 ILE B N 1
ATOM 3585 C CA . ILE B 1 78 ? 4.277 11.633 -14.695 1 95.69 78 ILE B CA 1
ATOM 3586 C C . ILE B 1 78 ? 3.146 12.648 -14.859 1 95.69 78 ILE B C 1
ATOM 3588 O O . ILE B 1 78 ? 1.995 12.359 -14.523 1 95.69 78 ILE B O 1
ATOM 3592 N N . ARG B 1 79 ? 3.48 13.836 -15.359 1 96.81 79 ARG B N 1
ATOM 3593 C CA . ARG B 1 79 ? 2.461 14.844 -15.625 1 96.81 79 ARG B CA 1
ATOM 3594 C C . ARG B 1 79 ? 1.4 14.312 -16.578 1 96.81 79 ARG B C 1
ATOM 3596 O O . ARG B 1 79 ? 0.203 14.5 -16.359 1 96.81 79 ARG B O 1
ATOM 3603 N N . ASP B 1 80 ? 1.812 13.656 -17.641 1 97.5 80 ASP B N 1
ATOM 3604 C CA . ASP B 1 80 ? 0.889 13.109 -18.625 1 97.5 80 ASP B CA 1
ATOM 3605 C C . ASP B 1 80 ? 0.03 12 -18.031 1 97.5 80 ASP B C 1
ATOM 3607 O O . ASP B 1 80 ? -1.145 11.859 -18.375 1 97.5 80 ASP B O 1
ATOM 3611 N N . MET B 1 81 ? 0.638 11.195 -17.203 1 98.06 81 MET B N 1
ATOM 3612 C CA . MET B 1 81 ? -0.128 10.188 -16.484 1 98.06 81 MET B CA 1
ATOM 3613 C C . MET B 1 81 ? -1.238 10.828 -15.656 1 98.06 81 MET B C 1
ATOM 3615 O O . MET B 1 81 ? -2.387 10.383 -15.695 1 98.06 81 MET B O 1
ATOM 3619 N N . LEU B 1 82 ? -0.916 11.906 -14.938 1 98.19 82 LEU B N 1
ATOM 3620 C CA . LEU B 1 82 ? -1.886 12.594 -14.094 1 98.19 82 LEU B CA 1
ATOM 3621 C C . LEU B 1 82 ? -3.043 13.133 -14.922 1 98.19 82 LEU B C 1
ATOM 3623 O O . LEU B 1 82 ? -4.184 13.172 -14.461 1 98.19 82 LEU B O 1
ATOM 3627 N N . LYS B 1 83 ? -2.797 13.539 -16.141 1 97.94 83 LYS B N 1
ATOM 3628 C CA . LYS B 1 83 ? -3.82 14.078 -17.031 1 97.94 83 LYS B CA 1
ATOM 3629 C C . LYS B 1 83 ? -4.828 13 -17.422 1 97.94 83 LYS B C 1
ATOM 3631 O O . LYS B 1 83 ? -5.934 13.305 -17.875 1 97.94 83 LYS B O 1
ATOM 3636 N N . CYS B 1 84 ? -4.426 11.711 -17.25 1 97.75 84 CYS B N 1
ATOM 3637 C CA . CYS B 1 84 ? -5.312 10.609 -17.609 1 97.75 84 CYS B CA 1
ATOM 3638 C C . CYS B 1 84 ? -6.297 10.32 -16.484 1 97.75 84 CYS B C 1
ATOM 3640 O O . CYS B 1 84 ? -7.285 9.617 -16.688 1 97.75 84 CYS B O 1
ATOM 3642 N N . PHE B 1 85 ? -6.047 10.836 -15.258 1 97.88 85 PHE B N 1
ATOM 3643 C CA . PHE B 1 85 ? -6.949 10.641 -14.133 1 97.88 85 PHE B CA 1
ATOM 3644 C C . PHE B 1 85 ? -8.242 11.414 -14.328 1 97.88 85 PHE B C 1
ATOM 3646 O O . PHE B 1 85 ? -8.234 12.523 -14.867 1 97.88 85 PHE B O 1
ATOM 3653 N N . PRO B 1 86 ? -9.375 10.805 -13.953 1 97.25 86 PRO B N 1
ATOM 3654 C CA . PRO B 1 86 ? -10.617 11.562 -14.047 1 97.25 86 PRO B CA 1
ATOM 3655 C C . PRO B 1 86 ? -10.648 12.766 -13.102 1 97.25 86 PRO B C 1
ATOM 3657 O O . PRO B 1 86 ? -10.117 12.695 -11.992 1 97.25 86 PRO B O 1
ATOM 3660 N N . GLU B 1 87 ? -11.344 13.82 -13.477 1 96 87 GLU B N 1
ATOM 3661 C CA . GLU B 1 87 ? -11.453 15.047 -12.695 1 96 87 GLU B CA 1
ATOM 3662 C C . GLU B 1 87 ? -12.125 14.781 -11.352 1 96 87 GLU B C 1
ATOM 3664 O O . GLU B 1 87 ? -11.836 15.453 -10.359 1 96 87 GLU B O 1
ATOM 3669 N N . SER B 1 88 ? -12.953 13.836 -11.344 1 95.31 88 SER B N 1
ATOM 3670 C CA . SER B 1 88 ? -13.75 13.539 -10.156 1 95.31 88 SER B CA 1
ATOM 3671 C C . SER B 1 88 ? -12.977 12.656 -9.18 1 95.31 88 SER B C 1
ATOM 3673 O O . SER B 1 88 ? -13.438 12.414 -8.055 1 95.31 88 SER B O 1
ATOM 3675 N N . GLY B 1 89 ? -11.852 12.148 -9.586 1 95.69 89 GLY B N 1
ATOM 3676 C CA . GLY B 1 89 ? -11.078 11.266 -8.719 1 95.69 89 GLY B CA 1
ATOM 3677 C C . GLY B 1 89 ? -10.625 11.938 -7.438 1 95.69 89 GLY B C 1
ATOM 3678 O O . GLY B 1 89 ? -10.266 13.117 -7.441 1 95.69 89 GLY B O 1
ATOM 3679 N N . HIS B 1 90 ? -10.688 11.219 -6.32 1 96.25 90 HIS B N 1
ATOM 3680 C CA . HIS B 1 90 ? -10.219 11.781 -5.055 1 96.25 90 HIS B CA 1
ATOM 3681 C C . HIS B 1 90 ? -8.703 11.961 -5.055 1 96.25 90 HIS B C 1
ATOM 3683 O O . HIS B 1 90 ? -7.977 11.086 -5.52 1 96.25 90 HIS B O 1
ATOM 3689 N N . PRO B 1 91 ? -8.188 13.016 -4.461 1 97.69 91 PRO B N 1
ATOM 3690 C CA . PRO B 1 91 ? -6.754 13.32 -4.496 1 97.69 91 PRO B CA 1
ATOM 3691 C C . PRO B 1 91 ? -5.906 12.242 -3.816 1 97.69 91 PRO B C 1
ATOM 3693 O O . PRO B 1 91 ? -4.754 12.023 -4.203 1 97.69 91 PRO B O 1
ATOM 3696 N N . MET B 1 92 ? -6.48 11.539 -2.855 1 98.06 92 MET B N 1
ATOM 3697 C CA . MET B 1 92 ? -5.695 10.508 -2.184 1 98.06 92 MET B CA 1
ATOM 3698 C C . MET B 1 92 ? -5.449 9.32 -3.107 1 98.06 92 MET B C 1
ATOM 3700 O O . MET B 1 92 ? -4.398 8.688 -3.041 1 98.06 92 MET B O 1
ATOM 3704 N N . ASP B 1 93 ? -6.465 8.969 -3.943 1 98.12 93 ASP B N 1
ATOM 3705 C CA . ASP B 1 93 ? -6.266 7.922 -4.938 1 98.12 93 ASP B CA 1
ATOM 3706 C C . ASP B 1 93 ? -5.227 8.336 -5.973 1 98.12 93 ASP B C 1
ATOM 3708 O O . ASP B 1 93 ? -4.379 7.523 -6.367 1 98.12 93 ASP B O 1
ATOM 3712 N N . ALA B 1 94 ? -5.344 9.594 -6.387 1 98.69 94 ALA B N 1
ATOM 3713 C CA . ALA B 1 94 ? -4.359 10.125 -7.328 1 98.69 94 ALA B CA 1
ATOM 3714 C C . ALA B 1 94 ? -2.953 10.062 -6.742 1 98.69 94 ALA B C 1
ATOM 3716 O O . ALA B 1 94 ? -2.002 9.695 -7.434 1 98.69 94 ALA B O 1
ATOM 3717 N N . LEU B 1 95 ? -2.877 10.422 -5.492 1 98.81 95 LEU B N 1
ATOM 3718 C CA . LEU B 1 95 ? -1.574 10.453 -4.836 1 98.81 95 LEU B CA 1
ATOM 3719 C C . LEU B 1 95 ? -1.005 9.047 -4.691 1 98.81 95 LEU B C 1
ATOM 3721 O O . LEU B 1 95 ? 0.193 8.836 -4.891 1 98.81 95 LEU B O 1
ATOM 3725 N N . GLN B 1 96 ? -1.82 8.07 -4.301 1 98.81 96 GLN B N 1
ATOM 3726 C CA . GLN B 1 96 ? -1.329 6.699 -4.164 1 98.81 96 GLN B CA 1
ATOM 3727 C C . GLN B 1 96 ? -0.797 6.176 -5.496 1 98.81 96 GLN B C 1
ATOM 3729 O O . GLN B 1 96 ? 0.291 5.598 -5.551 1 98.81 96 GLN B O 1
ATOM 3734 N N . ALA B 1 97 ? -1.583 6.387 -6.566 1 98.69 97 ALA B N 1
ATOM 3735 C CA . ALA B 1 97 ? -1.168 5.949 -7.898 1 98.69 97 ALA B CA 1
ATOM 3736 C C . ALA B 1 97 ? 0.122 6.645 -8.328 1 98.69 97 ALA B C 1
ATOM 3738 O O . ALA B 1 97 ? 1.025 6.008 -8.875 1 98.69 97 ALA B O 1
ATOM 3739 N N . SER B 1 98 ? 0.23 7.906 -8.039 1 98.44 98 SER B N 1
ATOM 3740 C CA . SER B 1 98 ? 1.392 8.688 -8.445 1 98.44 98 SER B CA 1
ATOM 3741 C C . SER B 1 98 ? 2.639 8.273 -7.672 1 98.44 98 SER B C 1
ATOM 3743 O O . SER B 1 98 ? 3.721 8.148 -8.25 1 98.44 98 SER B O 1
ATOM 3745 N N . ALA B 1 99 ? 2.449 8.125 -6.379 1 98.62 99 ALA B N 1
ATOM 3746 C CA . ALA B 1 99 ? 3.578 7.676 -5.566 1 98.62 99 ALA B CA 1
ATOM 3747 C C . ALA B 1 99 ? 4.105 6.328 -6.047 1 98.62 99 ALA B C 1
ATOM 3749 O O . ALA B 1 99 ? 5.316 6.137 -6.176 1 98.62 99 ALA B O 1
ATOM 3750 N N . ALA B 1 100 ? 3.209 5.387 -6.324 1 98.5 100 ALA B N 1
ATOM 3751 C CA . ALA B 1 100 ? 3.592 4.07 -6.836 1 98.5 100 ALA B CA 1
ATOM 3752 C C . ALA B 1 100 ? 4.316 4.191 -8.172 1 98.5 100 ALA B C 1
ATOM 3754 O O . ALA B 1 100 ? 5.273 3.457 -8.438 1 98.5 100 ALA B O 1
ATOM 3755 N N . SER B 1 101 ? 3.9 5.109 -9.016 1 98.31 101 SER B N 1
ATOM 3756 C CA . SER B 1 101 ? 4.453 5.258 -10.359 1 98.31 101 SER B CA 1
ATOM 3757 C C . SER B 1 101 ? 5.906 5.715 -10.305 1 98.31 101 SER B C 1
ATOM 3759 O O . SER B 1 101 ? 6.672 5.473 -11.242 1 98.31 101 SER B O 1
ATOM 3761 N N . LEU B 1 102 ? 6.324 6.398 -9.227 1 98.25 102 LEU B N 1
ATOM 3762 C CA . LEU B 1 102 ? 7.715 6.832 -9.102 1 98.25 102 LEU B CA 1
ATOM 3763 C C . LEU B 1 102 ? 8.664 5.637 -9.156 1 98.25 102 LEU B C 1
ATOM 3765 O O . LEU B 1 102 ? 9.789 5.758 -9.641 1 98.25 102 LEU B O 1
ATOM 3769 N N . GLY B 1 103 ? 8.156 4.477 -8.68 1 97.19 103 GLY B N 1
ATOM 3770 C CA . GLY B 1 103 ? 8.961 3.27 -8.719 1 97.19 103 GLY B CA 1
ATOM 3771 C C . GLY B 1 103 ? 9.352 2.855 -10.125 1 97.19 103 GLY B C 1
ATOM 3772 O O . GLY B 1 103 ? 10.422 2.279 -10.328 1 97.19 103 GLY B O 1
ATOM 3773 N N . LEU B 1 104 ? 8.555 3.168 -11.109 1 97.38 104 LEU B N 1
ATOM 3774 C CA . LEU B 1 104 ? 8.805 2.814 -12.5 1 97.38 104 LEU B CA 1
ATOM 3775 C C . LEU B 1 104 ? 10.023 3.555 -13.039 1 97.38 104 LEU B C 1
ATOM 3777 O O . LEU B 1 104 ? 10.68 3.086 -13.969 1 97.38 104 LEU B O 1
ATOM 3781 N N . PHE B 1 105 ? 10.305 4.656 -12.422 1 95.44 105 PHE B N 1
ATOM 3782 C CA . PHE B 1 105 ? 11.367 5.523 -12.93 1 95.44 105 PHE B CA 1
ATOM 3783 C C . PHE B 1 105 ? 12.625 5.391 -12.086 1 95.44 105 PHE B C 1
ATOM 3785 O O . PHE B 1 105 ? 13.734 5.555 -12.594 1 95.44 105 PHE B O 1
ATOM 3792 N N . TYR B 1 106 ? 12.453 5.059 -10.789 1 94.75 106 TYR B N 1
ATOM 3793 C CA . TYR B 1 106 ? 13.586 5.328 -9.906 1 94.75 106 TYR B CA 1
ATOM 3794 C C . TYR B 1 106 ? 13.93 4.098 -9.07 1 94.75 106 TYR B C 1
ATOM 3796 O O . TYR B 1 106 ? 14.961 4.066 -8.406 1 94.75 106 TYR B O 1
ATOM 3804 N N . SER B 1 107 ? 12.992 3.094 -9.148 1 93.62 107 SER B N 1
ATOM 3805 C CA . SER B 1 107 ? 13.234 1.919 -8.32 1 93.62 107 SER B CA 1
ATOM 3806 C C . SER B 1 107 ? 14.484 1.167 -8.781 1 93.62 107 SER B C 1
ATOM 3808 O O . SER B 1 107 ? 14.734 1.053 -9.977 1 93.62 107 SER B O 1
ATOM 3810 N N . ARG B 1 108 ? 15.281 0.727 -7.816 1 87.25 108 ARG B N 1
ATOM 3811 C CA . ARG B 1 108 ? 16.438 -0.135 -8 1 87.25 108 ARG B CA 1
ATOM 3812 C C . ARG B 1 108 ? 16.547 -1.16 -6.879 1 87.25 108 ARG B C 1
ATOM 3814 O O . ARG B 1 108 ? 16.062 -0.927 -5.77 1 87.25 108 ARG B O 1
ATOM 3821 N N . ARG B 1 109 ? 17.125 -2.318 -7.234 1 84.88 109 ARG B N 1
ATOM 3822 C CA . ARG B 1 109 ? 17.453 -3.293 -6.199 1 84.88 109 ARG B CA 1
ATOM 3823 C C . ARG B 1 109 ? 18.75 -2.924 -5.492 1 84.88 109 ARG B C 1
ATOM 3825 O O . ARG B 1 109 ? 19.75 -3.635 -5.613 1 84.88 109 ARG B O 1
ATOM 3832 N N . ALA B 1 110 ? 18.734 -1.805 -4.727 1 86.31 110 ALA B N 1
ATOM 3833 C CA . ALA B 1 110 ? 19.938 -1.255 -4.125 1 86.31 110 ALA B CA 1
ATOM 3834 C C . ALA B 1 110 ? 19.641 -0.626 -2.766 1 86.31 110 ALA B C 1
ATOM 3836 O O . ALA B 1 110 ? 20.141 0.461 -2.457 1 86.31 110 ALA B O 1
ATOM 3837 N N . ILE B 1 111 ? 18.828 -1.33 -2.006 1 90.31 111 ILE B N 1
ATOM 3838 C CA . ILE B 1 111 ? 18.391 -0.723 -0.753 1 90.31 111 ILE B CA 1
ATOM 3839 C C . ILE B 1 111 ? 19.516 -0.828 0.285 1 90.31 111 ILE B C 1
ATOM 3841 O O . ILE B 1 111 ? 19.375 -0.313 1.398 1 90.31 111 ILE B O 1
ATOM 3845 N N . ASP B 1 112 ? 20.641 -1.368 -0.118 1 90.75 112 ASP B N 1
ATOM 3846 C CA . ASP B 1 112 ? 21.812 -1.399 0.741 1 90.75 112 ASP B CA 1
ATOM 3847 C C . ASP B 1 112 ? 22.781 -0.266 0.394 1 90.75 112 ASP B C 1
ATOM 3849 O O . ASP B 1 112 ? 23.766 -0.043 1.1 1 90.75 112 ASP B O 1
ATOM 3853 N N . ASP B 1 113 ? 22.453 0.495 -0.608 1 95.06 113 ASP B N 1
ATOM 3854 C CA . ASP B 1 113 ? 23.266 1.614 -1.053 1 95.06 113 ASP B CA 1
ATOM 3855 C C . ASP B 1 113 ? 22.828 2.918 -0.395 1 95.06 113 ASP B C 1
ATOM 3857 O O . ASP B 1 113 ? 21.75 3.436 -0.691 1 95.06 113 ASP B O 1
ATOM 3861 N N . PRO B 1 114 ? 23.703 3.5 0.438 1 96.44 114 PRO B N 1
ATOM 3862 C CA . PRO B 1 114 ? 23.344 4.742 1.125 1 96.44 114 PRO B CA 1
ATOM 3863 C C . PRO B 1 114 ? 23 5.871 0.159 1 96.44 114 PRO B C 1
ATOM 3865 O O . PRO B 1 114 ? 22.156 6.715 0.468 1 96.44 114 PRO B O 1
ATOM 3868 N N . LYS B 1 115 ? 23.672 5.902 -0.946 1 97.56 115 LYS B N 1
ATOM 3869 C CA . LYS B 1 115 ? 23.375 6.941 -1.927 1 97.56 115 LYS B CA 1
ATOM 3870 C C . LYS B 1 115 ? 21.969 6.758 -2.498 1 97.56 115 LYS B C 1
ATOM 3872 O O . LYS B 1 115 ? 21.234 7.734 -2.668 1 97.56 115 LYS B O 1
ATOM 3877 N N . TYR B 1 116 ? 21.594 5.539 -2.805 1 97.31 116 TYR B N 1
ATOM 3878 C CA . TYR B 1 116 ? 20.25 5.258 -3.289 1 97.31 116 TYR B CA 1
ATOM 3879 C C . TYR B 1 116 ? 19.203 5.641 -2.252 1 97.31 116 TYR B C 1
ATOM 3881 O O . TYR B 1 116 ? 18.188 6.238 -2.586 1 97.31 116 TYR B O 1
ATOM 3889 N N . ILE B 1 117 ? 19.516 5.328 -1.016 1 97.81 117 ILE B N 1
ATOM 3890 C CA . ILE B 1 117 ? 18.594 5.637 0.078 1 97.81 117 ILE B CA 1
ATOM 3891 C C . ILE B 1 117 ? 18.406 7.145 0.187 1 97.81 117 ILE B C 1
ATOM 3893 O O . ILE B 1 117 ? 17.281 7.633 0.258 1 97.81 117 ILE B O 1
ATOM 3897 N N . TYR B 1 118 ? 19.469 7.883 0.168 1 98.38 118 TYR B N 1
ATOM 3898 C CA . TYR B 1 118 ? 19.422 9.336 0.261 1 98.38 118 TYR B CA 1
ATOM 3899 C C . TYR B 1 118 ? 18.641 9.93 -0.908 1 98.38 118 TYR B C 1
ATOM 3901 O O . TYR B 1 118 ? 17.781 10.789 -0.717 1 98.38 118 TYR B O 1
ATOM 3909 N N . ASP B 1 119 ? 18.938 9.461 -2.084 1 98.25 119 ASP B N 1
ATOM 3910 C CA . ASP B 1 119 ? 18.281 9.977 -3.279 1 98.25 119 ASP B CA 1
ATOM 3911 C C . ASP B 1 119 ? 16.781 9.703 -3.24 1 98.25 119 ASP B C 1
ATOM 3913 O O . ASP B 1 119 ? 15.977 10.539 -3.674 1 98.25 119 ASP B O 1
ATOM 3917 N N . ALA B 1 120 ? 16.438 8.523 -2.771 1 98.38 120 ALA B N 1
ATOM 3918 C CA . ALA B 1 120 ? 15.016 8.18 -2.664 1 98.38 120 ALA B CA 1
ATOM 3919 C C . ALA B 1 120 ? 14.305 9.094 -1.675 1 98.38 120 ALA B C 1
ATOM 3921 O O . ALA B 1 120 ? 13.18 9.539 -1.931 1 98.38 120 ALA B O 1
ATOM 3922 N N . VAL B 1 121 ? 14.93 9.375 -0.53 1 98.75 121 VAL B N 1
ATOM 3923 C CA . VAL B 1 121 ? 14.367 10.281 0.472 1 98.75 121 VAL B CA 1
ATOM 3924 C C . VAL B 1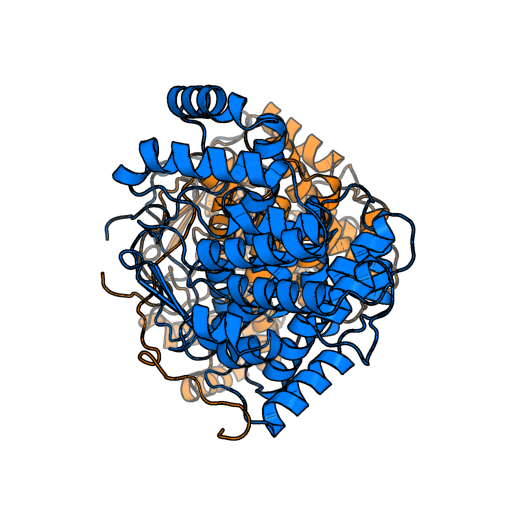 121 ? 14.141 11.656 -0.143 1 98.75 121 VAL B C 1
ATOM 3926 O O . VAL B 1 121 ? 13.047 12.211 -0.05 1 98.75 121 VAL B O 1
ATOM 3929 N N . VAL B 1 122 ? 15.141 12.156 -0.802 1 98.81 122 VAL B N 1
ATOM 3930 C CA . VAL B 1 122 ? 15.094 13.484 -1.4 1 98.81 122 VAL B CA 1
ATOM 3931 C C . VAL B 1 122 ? 13.969 13.547 -2.439 1 98.81 122 VAL B C 1
ATOM 3933 O O . VAL B 1 122 ? 13.172 14.484 -2.451 1 98.81 122 VAL B O 1
ATOM 3936 N N . ARG B 1 123 ? 13.867 12.562 -3.273 1 98.56 123 ARG B N 1
ATOM 3937 C CA . ARG B 1 123 ? 12.875 12.531 -4.344 1 98.56 123 ARG B CA 1
ATOM 3938 C C . ARG B 1 123 ? 11.461 12.5 -3.779 1 98.56 123 ARG B C 1
ATOM 3940 O O . ARG B 1 123 ? 10.586 13.242 -4.242 1 98.56 123 ARG B O 1
ATOM 3947 N N . LEU B 1 124 ? 11.25 11.656 -2.805 1 98.88 124 LEU B N 1
ATOM 3948 C CA . LEU B 1 124 ? 9.906 11.492 -2.256 1 98.88 124 LEU B CA 1
ATOM 3949 C C . LEU B 1 124 ? 9.469 12.75 -1.509 1 98.88 124 LEU B C 1
ATOM 3951 O O . LEU B 1 124 ? 8.336 13.211 -1.673 1 98.88 124 LEU B O 1
ATOM 3955 N N . ILE B 1 125 ? 10.344 13.32 -0.705 1 98.88 125 ILE B N 1
ATOM 3956 C CA . ILE B 1 125 ? 10.031 14.547 0.016 1 98.88 125 ILE B CA 1
ATOM 3957 C C . ILE B 1 125 ? 9.758 15.672 -0.979 1 98.88 125 ILE B C 1
ATOM 3959 O O . ILE B 1 125 ? 8.859 16.484 -0.765 1 98.88 125 ILE B O 1
ATOM 3963 N N . ALA B 1 126 ? 10.461 15.695 -2.051 1 98.75 126 ALA B N 1
ATOM 3964 C CA . ALA B 1 126 ? 10.398 16.781 -3.018 1 98.75 126 ALA B CA 1
ATOM 3965 C C . ALA B 1 126 ? 9.18 16.641 -3.928 1 98.75 126 ALA B C 1
ATOM 3967 O O . ALA B 1 126 ? 8.492 17.625 -4.215 1 98.75 126 ALA B O 1
ATOM 3968 N N . LYS B 1 127 ? 8.906 15.445 -4.359 1 98.69 127 LYS B N 1
ATOM 3969 C CA . LYS B 1 127 ? 7.996 15.273 -5.492 1 98.69 127 LYS B CA 1
ATOM 3970 C C . LYS B 1 127 ? 6.559 15.078 -5.016 1 98.69 127 LYS B C 1
ATOM 3972 O O . LYS B 1 127 ? 5.613 15.383 -5.75 1 98.69 127 LYS B O 1
ATOM 3977 N N . ILE B 1 128 ? 6.316 14.57 -3.822 1 98.75 128 ILE B N 1
ATOM 3978 C CA . ILE B 1 128 ? 4.973 14.281 -3.334 1 98.75 128 ILE B CA 1
ATOM 3979 C C . ILE B 1 128 ? 4.141 15.562 -3.33 1 98.75 128 ILE B C 1
ATOM 3981 O O . ILE B 1 128 ? 3.029 15.586 -3.863 1 98.75 128 ILE B O 1
ATOM 3985 N N . PRO B 1 129 ? 4.668 16.688 -2.779 1 98.75 129 PRO B N 1
ATOM 3986 C CA . PRO B 1 129 ? 3.867 17.906 -2.838 1 98.75 129 PRO B CA 1
ATOM 3987 C C . PRO B 1 129 ? 3.586 18.375 -4.266 1 98.75 129 PRO B C 1
ATOM 3989 O O . PRO B 1 129 ? 2.492 18.859 -4.559 1 98.75 129 PRO B O 1
ATOM 3992 N N . THR B 1 130 ? 4.559 18.234 -5.133 1 98.75 130 THR B N 1
ATOM 3993 C CA . THR B 1 130 ? 4.395 18.641 -6.523 1 98.75 130 THR B CA 1
ATOM 3994 C C . THR B 1 130 ? 3.293 17.828 -7.195 1 98.75 130 THR B C 1
ATOM 3996 O O . THR B 1 130 ? 2.488 18.359 -7.957 1 98.75 130 THR B O 1
ATOM 3999 N N . MET B 1 131 ? 3.248 16.562 -6.902 1 98.69 131 MET B N 1
ATOM 4000 C CA . MET B 1 131 ? 2.238 15.688 -7.488 1 98.69 131 MET B CA 1
ATOM 4001 C C . MET B 1 131 ? 0.844 16.062 -7 1 98.69 131 MET B C 1
ATOM 4003 O O . MET B 1 131 ? -0.112 16.062 -7.777 1 98.69 131 MET B O 1
ATOM 4007 N N . VAL B 1 132 ? 0.732 16.359 -5.711 1 98.75 132 VAL B N 1
ATOM 4008 C CA . VAL B 1 132 ? -0.549 16.75 -5.133 1 98.75 132 VAL B CA 1
ATOM 4009 C C . VAL B 1 132 ? -1.031 18.047 -5.785 1 98.75 132 VAL B C 1
ATOM 4011 O O . VAL B 1 132 ? -2.176 18.141 -6.234 1 98.75 132 VAL B O 1
ATOM 4014 N N . ALA B 1 133 ? -0.163 19.047 -5.852 1 98.81 133 ALA B N 1
ATOM 4015 C CA . ALA B 1 133 ? -0.522 20.328 -6.434 1 98.81 133 ALA B CA 1
ATOM 4016 C C . ALA B 1 133 ? -0.835 20.203 -7.922 1 98.81 133 ALA B C 1
ATOM 4018 O O . ALA B 1 133 ? -1.761 20.828 -8.43 1 98.81 133 ALA B O 1
ATOM 4019 N N . ALA B 1 134 ? -0.078 19.391 -8.648 1 98.75 134 ALA B N 1
ATOM 4020 C CA . ALA B 1 134 ? -0.288 19.188 -10.078 1 98.75 134 ALA B CA 1
ATOM 4021 C C . ALA B 1 134 ? -1.67 18.594 -10.352 1 98.75 134 ALA B C 1
ATOM 4023 O O . ALA B 1 134 ? -2.385 19.062 -11.242 1 98.75 134 ALA B O 1
ATOM 4024 N N . PHE B 1 135 ? -2.014 17.562 -9.617 1 98.62 135 PHE B N 1
ATOM 4025 C CA . PHE B 1 135 ? -3.324 16.953 -9.828 1 98.62 135 PHE B CA 1
ATOM 4026 C C . PHE B 1 135 ? -4.434 17.953 -9.539 1 98.62 135 PHE B C 1
ATOM 4028 O O . PHE B 1 135 ? -5.453 17.984 -10.234 1 98.62 135 PHE B O 1
ATOM 4035 N N . GLU B 1 136 ? -4.246 18.766 -8.469 1 98.5 136 GLU B N 1
ATOM 4036 C CA . GLU B 1 136 ? -5.23 19.797 -8.148 1 98.5 136 GLU B CA 1
ATOM 4037 C C . GLU B 1 136 ? -5.453 20.734 -9.336 1 98.5 136 GLU B C 1
ATOM 4039 O O . GLU B 1 136 ? -6.594 21.078 -9.656 1 98.5 136 GLU B O 1
ATOM 4044 N N . GLN B 1 137 ? -4.387 21.141 -10.016 1 98.44 137 GLN B N 1
ATOM 4045 C CA . GLN B 1 137 ? -4.5 22.016 -11.18 1 98.44 137 GLN B CA 1
ATOM 4046 C C . GLN B 1 137 ? -5.141 21.281 -12.352 1 98.44 137 GLN B C 1
ATOM 4048 O O . GLN B 1 137 ? -6.051 21.797 -13 1 98.44 137 GLN B O 1
ATOM 4053 N N . ILE B 1 138 ? -4.742 20.078 -12.586 1 98.12 138 ILE B N 1
ATOM 4054 C CA . ILE B 1 138 ? -5.16 19.297 -13.75 1 98.12 138 ILE B CA 1
ATOM 4055 C C . ILE B 1 138 ? -6.656 19.016 -13.656 1 98.12 138 ILE B C 1
ATOM 4057 O O . ILE B 1 138 ? -7.383 19.125 -14.648 1 98.12 138 ILE B O 1
ATOM 4061 N N . ARG B 1 139 ? -7.109 18.594 -12.508 1 97.38 139 ARG B N 1
ATOM 4062 C CA . ARG B 1 139 ? -8.516 18.203 -12.391 1 97.38 139 ARG B CA 1
ATOM 4063 C C . ARG B 1 139 ? -9.422 19.422 -12.523 1 97.38 139 ARG B C 1
ATOM 4065 O O . ARG B 1 139 ? -10.633 19.281 -12.703 1 97.38 139 ARG B O 1
ATOM 4072 N N . LYS B 1 140 ? -8.852 20.625 -12.484 1 96.56 140 LYS B N 1
ATOM 4073 C CA . LYS B 1 140 ? -9.586 21.875 -12.734 1 96.56 140 LYS B CA 1
ATOM 4074 C C . LYS B 1 140 ? -9.469 22.281 -14.195 1 96.56 140 LYS B C 1
ATOM 4076 O O . LYS B 1 140 ? -10.055 23.297 -14.602 1 96.56 140 LYS B O 1
ATOM 4081 N N . GLY B 1 141 ? -8.734 21.578 -14.961 1 96.31 141 GLY B N 1
ATOM 4082 C CA . GLY B 1 141 ? -8.586 21.859 -16.375 1 96.31 141 GLY B CA 1
ATOM 4083 C C . GLY B 1 141 ? -7.375 22.719 -16.688 1 96.31 141 GLY B C 1
ATOM 4084 O O . GLY B 1 141 ? -7.227 23.203 -17.812 1 96.31 141 GLY B O 1
ATOM 4085 N N . ASP B 1 142 ? -6.484 22.875 -15.734 1 97.06 142 ASP B N 1
ATOM 4086 C CA . ASP B 1 142 ? -5.324 23.734 -15.906 1 97.06 142 ASP B CA 1
ATOM 4087 C C . ASP B 1 142 ? -4.039 22.922 -16.016 1 97.06 142 ASP B C 1
ATOM 4089 O O . ASP B 1 142 ? -4.008 21.75 -15.617 1 97.06 142 ASP B O 1
ATOM 4093 N N . ASP B 1 143 ? -2.984 23.484 -16.594 1 96.69 143 ASP B N 1
ATOM 4094 C CA . ASP B 1 143 ? -1.646 22.906 -16.5 1 96.69 143 ASP B CA 1
ATOM 4095 C C . ASP B 1 143 ? -1.075 23.078 -15.094 1 96.69 143 ASP B C 1
ATOM 4097 O O . ASP B 1 143 ? -1.338 24.078 -14.43 1 96.69 143 ASP B O 1
ATOM 4101 N N . PRO B 1 144 ? -0.302 22.094 -14.664 1 97.56 144 PRO B N 1
ATOM 4102 C CA . PRO B 1 144 ? 0.332 22.234 -13.352 1 97.56 144 PRO B CA 1
ATOM 4103 C C . PRO B 1 144 ? 1.228 23.469 -13.273 1 97.56 144 PRO B C 1
ATOM 4105 O O . PRO B 1 144 ? 1.894 23.828 -14.25 1 97.56 144 PRO B O 1
ATOM 4108 N N . ILE B 1 145 ? 1.237 24.125 -12.164 1 97.62 145 ILE B N 1
ATOM 4109 C CA . ILE B 1 145 ? 2.148 25.219 -11.875 1 97.62 145 ILE B CA 1
ATOM 4110 C C . ILE B 1 145 ? 3.527 24.672 -11.516 1 97.62 145 ILE B C 1
ATOM 4112 O O . ILE B 1 145 ? 3.656 23.844 -10.617 1 97.62 145 ILE B O 1
ATOM 4116 N N . GLN B 1 146 ? 4.527 25.094 -12.172 1 96.44 146 GLN B N 1
ATOM 4117 C CA . GLN B 1 146 ? 5.887 24.641 -11.906 1 96.44 146 GLN B CA 1
ATOM 4118 C C . GLN B 1 146 ? 6.383 25.141 -10.555 1 96.44 146 GLN B C 1
ATOM 4120 O O . GLN B 1 146 ? 6.102 26.281 -10.164 1 96.44 146 GLN B O 1
ATOM 4125 N N . PRO B 1 147 ? 7.105 24.281 -9.805 1 97.69 147 PRO B N 1
ATOM 4126 C CA . PRO B 1 147 ? 7.719 24.766 -8.578 1 97.69 147 PRO B CA 1
ATOM 4127 C C . PRO B 1 147 ? 8.594 26 -8.805 1 97.69 147 PRO B C 1
ATOM 4129 O O . PRO B 1 147 ? 9.25 26.109 -9.844 1 97.69 147 PRO B O 1
ATOM 4132 N N . GLN B 1 148 ? 8.531 26.859 -7.879 1 96.62 148 GLN B N 1
ATOM 4133 C CA . GLN B 1 148 ? 9.406 28.031 -7.902 1 96.62 148 GLN B CA 1
ATOM 4134 C C . GLN B 1 148 ? 10.664 27.797 -7.066 1 96.62 148 GLN B C 1
ATOM 4136 O O . GLN B 1 148 ? 10.586 27.656 -5.844 1 96.62 148 GLN B O 1
ATOM 4141 N N . ASP B 1 149 ? 11.828 27.828 -7.602 1 90.94 149 ASP B N 1
ATOM 4142 C CA . ASP B 1 149 ? 13.094 27.391 -7.016 1 90.94 149 ASP B CA 1
ATOM 4143 C C . ASP B 1 149 ? 13.5 28.281 -5.844 1 90.94 149 ASP B C 1
ATOM 4145 O O . ASP B 1 149 ? 14.188 27.844 -4.926 1 90.94 149 ASP B O 1
ATOM 4149 N N . ASP B 1 150 ? 13.078 29.484 -5.832 1 92.69 150 ASP B N 1
ATOM 4150 C CA . ASP B 1 150 ? 13.539 30.438 -4.82 1 92.69 150 ASP B CA 1
ATOM 4151 C C . ASP B 1 150 ? 12.633 30.422 -3.592 1 92.69 150 ASP B C 1
ATOM 4153 O O . ASP B 1 150 ? 12.914 31.094 -2.598 1 92.69 150 ASP B O 1
ATOM 4157 N N . LEU B 1 151 ? 11.562 29.656 -3.584 1 96.81 151 LEU B N 1
ATOM 4158 C CA . LEU B 1 151 ? 10.648 29.594 -2.449 1 96.81 151 LEU B CA 1
ATOM 4159 C C . LEU B 1 151 ? 10.992 28.422 -1.536 1 96.81 151 LEU B C 1
ATOM 4161 O O . LEU B 1 151 ? 11.367 27.344 -2.014 1 96.81 151 LEU B O 1
ATOM 4165 N N . PRO B 1 152 ? 10.883 28.641 -0.225 1 97.25 152 PRO B N 1
ATOM 4166 C CA . PRO B 1 152 ? 11.031 27.516 0.712 1 97.25 152 PRO B CA 1
ATOM 4167 C C . PRO B 1 152 ? 9.961 26.438 0.521 1 97.25 152 PRO B C 1
ATOM 4169 O O . PRO B 1 152 ? 8.977 26.672 -0.183 1 97.25 152 PRO B O 1
ATOM 4172 N N . TYR B 1 153 ? 10.148 25.359 1.11 1 98.31 153 TYR B N 1
ATOM 4173 C CA . TYR B 1 153 ? 9.367 24.141 0.92 1 98.31 153 TYR B CA 1
ATOM 4174 C C . TYR B 1 153 ? 7.879 24.422 1.074 1 98.31 153 TYR B C 1
ATOM 4176 O O . TYR B 1 153 ? 7.094 24.172 0.155 1 98.31 153 TYR B O 1
ATOM 4184 N N . SER B 1 154 ? 7.457 24.953 2.24 1 98.19 154 SER B N 1
ATOM 4185 C CA . SER B 1 154 ? 6.051 25.188 2.535 1 98.19 154 SER B CA 1
ATOM 4186 C C . SER B 1 154 ? 5.477 26.281 1.645 1 98.19 154 SER B C 1
ATOM 4188 O O . SER B 1 154 ? 4.348 26.172 1.161 1 98.19 154 SER B O 1
ATOM 4190 N N . SER B 1 155 ? 6.266 27.375 1.42 1 98.19 155 SER B N 1
ATOM 4191 C CA . SER B 1 155 ? 5.848 28.469 0.537 1 98.19 155 SER B CA 1
ATOM 4192 C C . SER B 1 155 ? 5.605 27.953 -0.882 1 98.19 155 SER B C 1
ATOM 4194 O O . SER B 1 155 ? 4.641 28.359 -1.535 1 98.19 155 SER B O 1
ATOM 4196 N N . ASN B 1 156 ? 6.484 27.109 -1.307 1 98.62 156 ASN B N 1
ATOM 4197 C CA . ASN B 1 156 ? 6.402 26.609 -2.676 1 98.62 156 ASN B CA 1
ATOM 4198 C C . ASN B 1 156 ? 5.141 25.781 -2.896 1 98.62 156 ASN B C 1
ATOM 4200 O O . ASN B 1 156 ? 4.523 25.859 -3.961 1 98.62 156 ASN B O 1
ATOM 4204 N N . PHE B 1 157 ? 4.766 24.984 -1.962 1 98.69 157 PHE B N 1
ATOM 4205 C CA . PHE B 1 157 ? 3.547 24.203 -2.123 1 98.69 157 PHE B CA 1
ATOM 4206 C C . PHE B 1 157 ? 2.332 25.109 -2.27 1 98.69 157 PHE B C 1
ATOM 4208 O O . PHE B 1 157 ? 1.514 24.922 -3.172 1 98.69 157 PHE B O 1
ATOM 4215 N N . LEU B 1 158 ? 2.223 26.047 -1.332 1 98.5 158 LEU B N 1
ATOM 4216 C CA . LEU B 1 158 ? 1.106 26.984 -1.4 1 98.5 158 LEU B CA 1
ATOM 4217 C C . LEU B 1 158 ? 1.115 27.75 -2.721 1 98.5 158 LEU B C 1
ATOM 4219 O O . LEU B 1 158 ? 0.06 27.984 -3.309 1 98.5 158 LEU B O 1
ATOM 4223 N N . TYR B 1 159 ? 2.285 28.094 -3.188 1 98.56 159 TYR B N 1
ATOM 4224 C CA . TYR B 1 159 ? 2.438 28.75 -4.477 1 98.56 159 TYR B CA 1
ATOM 4225 C C . TYR B 1 159 ? 1.896 27.891 -5.605 1 98.56 159 TYR B C 1
ATOM 4227 O O . TYR B 1 159 ? 1.173 28.375 -6.48 1 98.56 159 TYR B O 1
ATOM 4235 N N . MET B 1 160 ? 2.184 26.578 -5.578 1 98.56 160 MET B N 1
ATOM 4236 C CA . MET B 1 160 ? 1.809 25.656 -6.652 1 98.56 160 MET B CA 1
ATOM 4237 C C . MET B 1 160 ? 0.298 25.453 -6.691 1 98.56 160 MET B C 1
ATOM 4239 O O . MET B 1 160 ? -0.246 25 -7.699 1 98.56 160 MET B O 1
ATOM 4243 N N . LEU B 1 161 ? -0.385 25.812 -5.613 1 98.06 161 LEU B N 1
ATOM 4244 C CA . LEU B 1 161 ? -1.837 25.672 -5.578 1 98.06 161 LEU B CA 1
ATOM 4245 C C . LEU B 1 161 ? -2.504 26.875 -6.242 1 98.06 161 LEU B C 1
ATOM 4247 O O . LEU B 1 161 ? -3.613 26.766 -6.773 1 98.06 161 LEU B O 1
ATOM 4251 N N . THR B 1 162 ? -1.828 28.141 -6.242 1 96.44 162 THR B N 1
ATOM 4252 C CA . THR B 1 162 ? -2.545 29.344 -6.637 1 96.44 162 THR B CA 1
ATOM 4253 C C . THR B 1 162 ? -1.707 30.188 -7.598 1 96.44 162 THR B C 1
ATOM 4255 O O . THR B 1 162 ? -2.211 31.125 -8.203 1 96.44 162 THR B O 1
ATOM 4258 N N . GLU B 1 163 ? -0.455 29.812 -7.711 1 97.06 163 GLU B N 1
ATOM 4259 C CA . GLU B 1 163 ? 0.518 30.578 -8.492 1 97.06 163 GLU B CA 1
ATOM 4260 C C . GLU B 1 163 ? 0.726 31.969 -7.918 1 97.06 163 GLU B C 1
ATOM 4262 O O . GLU B 1 163 ? 1.05 32.906 -8.648 1 97.06 163 GLU B O 1
ATOM 4267 N N . ARG B 1 164 ? 0.442 32.156 -6.672 1 97.12 164 ARG B N 1
ATOM 4268 C CA . ARG B 1 164 ? 0.706 33.375 -5.918 1 97.12 164 ARG B CA 1
ATOM 4269 C C . ARG B 1 164 ? 1.621 33.094 -4.73 1 97.12 164 ARG B C 1
ATOM 4271 O O . ARG B 1 164 ? 1.422 32.125 -4 1 97.12 164 ARG B O 1
ATOM 4278 N N . GLU B 1 165 ? 2.594 33.938 -4.594 1 97.31 165 GLU B N 1
ATOM 4279 C CA . GLU B 1 165 ? 3.451 33.781 -3.422 1 97.31 165 GLU B CA 1
ATOM 4280 C C . GLU B 1 165 ? 2.66 34 -2.133 1 97.31 165 GLU B C 1
ATOM 4282 O O . GLU B 1 165 ? 1.963 35 -1.981 1 97.31 165 GLU B O 1
ATOM 4287 N N . PRO B 1 166 ? 2.711 33.125 -1.236 1 97.06 166 PRO B N 1
ATOM 4288 C CA . PRO B 1 166 ? 1.901 33.25 -0.022 1 97.06 166 PRO B CA 1
ATOM 4289 C C . PRO B 1 166 ? 2.416 34.312 0.933 1 97.06 166 PRO B C 1
ATOM 4291 O O . PRO B 1 166 ? 3.598 34.656 0.891 1 97.06 166 PRO B O 1
ATOM 4294 N N . ASN B 1 167 ? 1.47 34.781 1.724 1 96.62 167 ASN B N 1
ATOM 4295 C CA . ASN B 1 167 ? 1.863 35.625 2.863 1 96.62 167 ASN B CA 1
ATOM 4296 C C . ASN B 1 167 ? 2.85 34.875 3.77 1 96.62 167 ASN B C 1
ATOM 4298 O O . ASN B 1 167 ? 2.697 33.688 4.02 1 96.62 167 ASN B O 1
ATOM 4302 N N . PRO B 1 168 ? 3.891 35.562 4.262 1 96.75 168 PRO B N 1
ATOM 4303 C CA . PRO B 1 168 ? 4.914 34.906 5.082 1 96.75 168 PRO B CA 1
ATOM 4304 C C . PRO B 1 168 ? 4.328 34.219 6.309 1 96.75 168 PRO B C 1
ATOM 4306 O O . PRO B 1 168 ? 4.805 33.156 6.703 1 96.75 168 PRO B O 1
ATOM 4309 N N . LEU B 1 169 ? 3.322 34.844 6.906 1 96.94 169 LEU B N 1
ATOM 4310 C CA . LEU B 1 169 ? 2.689 34.25 8.062 1 96.94 169 LEU B CA 1
ATOM 4311 C C . LEU B 1 169 ? 1.982 32.938 7.676 1 96.94 169 LEU B C 1
ATOM 4313 O O . LEU B 1 169 ? 2.082 31.938 8.383 1 96.94 169 LEU B O 1
ATOM 4317 N N . ALA B 1 170 ? 1.248 33 6.551 1 97 170 ALA B N 1
ATOM 4318 C CA . ALA B 1 170 ? 0.55 31.812 6.047 1 97 170 ALA B CA 1
ATOM 4319 C C . ALA B 1 170 ? 1.525 30.656 5.777 1 97 170 ALA B C 1
ATOM 4321 O O . ALA B 1 170 ? 1.267 29.516 6.156 1 97 170 ALA B O 1
ATOM 4322 N N . ALA B 1 171 ? 2.662 31.016 5.145 1 97.81 171 ALA B N 1
ATOM 4323 C CA . ALA B 1 171 ? 3.678 30.016 4.828 1 97.81 171 ALA B CA 1
ATOM 4324 C C . ALA B 1 171 ? 4.281 29.422 6.098 1 97.81 171 ALA B C 1
ATOM 4326 O O . ALA B 1 171 ? 4.527 28.219 6.172 1 97.81 171 ALA B O 1
ATOM 4327 N N . ARG B 1 172 ? 4.535 30.281 7.008 1 97.44 172 ARG B N 1
ATOM 4328 C CA . ARG B 1 172 ? 5.125 29.828 8.266 1 97.44 172 ARG B CA 1
ATOM 4329 C C . ARG B 1 172 ? 4.172 28.906 9.016 1 97.44 172 ARG B C 1
ATOM 4331 O O . ARG B 1 172 ? 4.586 27.875 9.547 1 97.44 172 ARG B O 1
ATOM 4338 N N . VAL B 1 173 ? 2.914 29.297 9.109 1 97.56 173 VAL B N 1
ATOM 4339 C CA . VAL B 1 173 ? 1.914 28.484 9.797 1 97.56 173 VAL B CA 1
ATOM 4340 C C . VAL B 1 173 ? 1.779 27.125 9.102 1 97.56 173 VAL B C 1
ATOM 4342 O O . VAL B 1 173 ? 1.704 26.094 9.758 1 97.56 173 VAL B O 1
ATOM 4345 N N . PHE B 1 174 ? 1.744 27.156 7.789 1 98.31 174 PHE B N 1
ATOM 4346 C CA . PHE B 1 174 ? 1.653 25.906 7.039 1 98.31 174 PHE B CA 1
ATOM 4347 C C . PHE B 1 174 ? 2.854 25.016 7.324 1 98.31 174 PHE B C 1
ATOM 4349 O O . PHE B 1 174 ? 2.701 23.797 7.504 1 98.31 174 PHE B O 1
ATOM 4356 N N . ASP B 1 175 ? 4.027 25.594 7.367 1 98.56 175 ASP B N 1
ATOM 4357 C CA . ASP B 1 175 ? 5.246 24.844 7.668 1 98.56 175 ASP B CA 1
ATOM 4358 C C . ASP B 1 175 ? 5.156 24.172 9.031 1 98.56 175 ASP B C 1
ATOM 4360 O O . ASP B 1 175 ? 5.57 23.016 9.188 1 98.56 175 ASP B O 1
ATOM 4364 N N . ARG B 1 176 ? 4.613 24.875 9.977 1 97.69 176 ARG B N 1
ATOM 4365 C CA . ARG B 1 176 ? 4.441 24.328 11.32 1 97.69 176 ARG B CA 1
ATOM 4366 C C . ARG B 1 176 ? 3.412 23.203 11.328 1 97.69 176 ARG B C 1
ATOM 4368 O O . ARG B 1 176 ? 3.551 22.234 12.07 1 97.69 176 ARG B O 1
ATOM 4375 N N . CYS B 1 177 ? 2.373 23.344 10.523 1 97.75 177 CYS B N 1
ATOM 4376 C CA . CYS B 1 177 ? 1.391 22.281 10.383 1 97.75 177 CYS B CA 1
ATOM 4377 C C . CYS B 1 177 ? 2.043 21 9.867 1 97.75 177 CYS B C 1
ATOM 4379 O O . CYS B 1 177 ? 1.741 19.906 10.344 1 97.75 177 CYS B O 1
ATOM 4381 N N . LEU B 1 178 ? 2.947 21.172 8.898 1 98.62 178 LEU B N 1
ATOM 4382 C CA . LEU B 1 178 ? 3.65 20.016 8.352 1 98.62 178 LEU B CA 1
ATOM 4383 C C . LEU B 1 178 ? 4.496 19.344 9.43 1 98.62 178 LEU B C 1
ATOM 4385 O O . LEU B 1 178 ? 4.559 18.109 9.492 1 98.62 178 LEU B O 1
ATOM 4389 N N . ILE B 1 179 ? 5.121 20.141 10.297 1 98.75 179 ILE B N 1
ATOM 4390 C CA . ILE B 1 179 ? 5.934 19.578 11.375 1 98.75 179 ILE B CA 1
ATOM 4391 C C . ILE B 1 179 ? 5.055 18.75 12.312 1 98.75 179 ILE B C 1
ATOM 4393 O O . ILE B 1 179 ? 5.418 17.641 12.688 1 98.75 179 ILE B O 1
ATOM 4397 N N . LEU B 1 180 ? 3.881 19.234 12.625 1 98.31 180 LEU B N 1
ATOM 4398 C CA . LEU B 1 180 ? 2.994 18.625 13.609 1 98.31 180 LEU B CA 1
ATOM 4399 C C . LEU B 1 180 ? 2.441 17.297 13.109 1 98.31 180 LEU B C 1
ATOM 4401 O O . LEU B 1 180 ? 2.074 16.438 13.906 1 98.31 180 LEU B O 1
ATOM 4405 N N . HIS B 1 181 ? 2.41 17.094 11.812 1 98 181 HIS B N 1
ATOM 4406 C CA . HIS B 1 181 ? 1.831 15.891 11.234 1 98 181 HIS B CA 1
ATOM 4407 C C . HIS B 1 181 ? 2.916 14.938 10.742 1 98 181 HIS B C 1
ATOM 4409 O O . HIS B 1 181 ? 2.615 13.867 10.203 1 98 181 HIS B O 1
ATOM 4415 N N . ALA B 1 182 ? 4.172 15.227 10.938 1 98.69 182 ALA B N 1
ATOM 4416 C CA . ALA B 1 182 ? 5.281 14.539 10.281 1 98.69 182 ALA B CA 1
ATOM 4417 C C . ALA B 1 182 ? 5.438 13.117 10.82 1 98.69 182 ALA B C 1
ATOM 4419 O O . ALA B 1 182 ? 5.906 12.227 10.109 1 98.69 182 ALA B O 1
ATOM 4420 N N . GLU B 1 183 ? 5.047 12.945 12.062 1 98.44 183 GLU B N 1
ATOM 4421 C CA . GLU B 1 183 ? 5.293 11.656 12.695 1 98.44 183 GLU B CA 1
ATOM 4422 C C . GLU B 1 183 ? 4.387 11.461 13.906 1 98.44 183 GLU B C 1
ATOM 4424 O O . GLU B 1 183 ? 3.984 12.43 14.555 1 98.44 183 GLU B O 1
ATOM 4429 N N . HIS B 1 184 ? 4.02 10.242 14.117 1 97.62 184 HIS B N 1
ATOM 4430 C CA . HIS B 1 184 ? 3.191 9.945 15.281 1 97.62 184 HIS B CA 1
ATOM 4431 C C . HIS B 1 184 ? 3.262 8.461 15.641 1 97.62 184 HIS B C 1
ATOM 4433 O O . HIS B 1 184 ? 2.229 7.801 15.758 1 97.62 184 HIS B O 1
ATOM 4439 N N . SER B 1 185 ? 4.465 7.969 15.719 1 97.12 185 SER B N 1
ATOM 4440 C CA . SER B 1 185 ? 4.742 6.594 16.109 1 97.12 185 SER B CA 1
ATOM 4441 C C . SER B 1 185 ? 4.086 5.602 15.164 1 97.12 185 SER B C 1
ATOM 4443 O O . SER B 1 185 ? 4.074 5.809 13.953 1 97.12 185 SER B O 1
ATOM 4445 N N . LEU B 1 186 ? 3.631 4.438 15.719 1 97.56 186 LEU B N 1
ATOM 4446 C CA . LEU B 1 186 ? 3.189 3.35 14.852 1 97.56 186 LEU B CA 1
ATOM 4447 C C . LEU B 1 186 ? 1.7 3.469 14.547 1 97.56 186 LEU B C 1
ATOM 4449 O O . LEU B 1 186 ? 0.943 2.516 14.742 1 97.56 186 LEU B O 1
ATOM 4453 N N . ASN B 1 187 ? 1.327 4.688 14.062 1 97.25 187 ASN B N 1
ATOM 4454 C CA . ASN B 1 187 ? -0.014 4.805 13.5 1 97.25 187 ASN B CA 1
ATOM 4455 C C . ASN B 1 187 ? -0.216 3.84 12.336 1 97.25 187 ASN B C 1
ATOM 4457 O O . ASN B 1 187 ? 0.736 3.207 11.875 1 97.25 187 ASN B O 1
ATOM 4461 N N . ALA B 1 188 ? -1.406 3.73 11.836 1 98 188 ALA B N 1
ATOM 4462 C CA . ALA B 1 188 ? -1.769 2.688 10.875 1 98 188 ALA B CA 1
ATOM 4463 C C . ALA B 1 188 ? -0.949 2.811 9.594 1 98 188 ALA B C 1
ATOM 4465 O O . ALA B 1 188 ? -0.472 1.809 9.055 1 98 188 ALA B O 1
ATOM 4466 N N . SER B 1 189 ? -0.819 4.008 9.016 1 98.75 189 SER B N 1
ATOM 4467 C CA . SER B 1 189 ? -0.082 4.164 7.77 1 98.75 189 SER B CA 1
ATOM 4468 C C . SER B 1 189 ? 1.409 3.916 7.973 1 98.75 189 SER B C 1
ATOM 4470 O O . SER B 1 189 ? 2.076 3.365 7.094 1 98.75 189 SER B O 1
ATOM 4472 N N . THR B 1 190 ? 1.964 4.312 9.125 1 98.81 190 THR B N 1
ATOM 4473 C CA . THR B 1 190 ? 3.357 4.008 9.43 1 98.81 190 THR B CA 1
ATOM 4474 C C . THR B 1 190 ? 3.561 2.5 9.562 1 98.81 190 THR B C 1
ATOM 4476 O O . THR B 1 190 ? 4.559 1.957 9.094 1 98.81 190 THR B O 1
ATOM 4479 N N . PHE B 1 191 ? 2.637 1.868 10.25 1 98.81 191 PHE B N 1
ATOM 4480 C CA . PHE B 1 191 ? 2.732 0.421 10.398 1 98.81 191 PHE B CA 1
ATOM 4481 C C . PHE B 1 191 ? 2.656 -0.275 9.047 1 98.81 191 PHE B C 1
ATOM 4483 O O . PHE B 1 191 ? 3.418 -1.206 8.781 1 98.81 191 PHE B O 1
ATOM 4490 N N . SER B 1 192 ? 1.733 0.145 8.227 1 98.81 192 SER B N 1
ATOM 4491 C CA . SER B 1 192 ? 1.663 -0.38 6.863 1 98.81 192 SER B CA 1
ATOM 4492 C C . SER B 1 192 ? 2.982 -0.184 6.125 1 98.81 192 SER B C 1
ATOM 4494 O O . SER B 1 192 ? 3.438 -1.077 5.406 1 98.81 192 SER B O 1
ATOM 4496 N N . ALA B 1 193 ? 3.578 1 6.258 1 98.81 193 ALA B N 1
ATOM 4497 C CA . ALA B 1 193 ? 4.879 1.272 5.648 1 98.81 193 ALA B CA 1
ATOM 4498 C C . ALA B 1 193 ? 5.926 0.275 6.129 1 98.81 193 ALA B C 1
ATOM 4500 O O . ALA B 1 193 ? 6.711 -0.241 5.332 1 98.81 193 ALA B O 1
ATOM 4501 N N . ARG B 1 194 ? 5.938 0.009 7.41 1 98.69 194 ARG B N 1
ATOM 4502 C CA . ARG B 1 194 ? 6.922 -0.91 7.973 1 98.69 194 ARG B CA 1
ATOM 4503 C C . ARG B 1 194 ? 6.688 -2.334 7.48 1 98.69 194 ARG B C 1
ATOM 4505 O O . ARG B 1 194 ? 7.637 -3.049 7.152 1 98.69 194 ARG B O 1
ATOM 4512 N N . VAL B 1 195 ? 5.426 -2.773 7.449 1 98.75 195 VAL B N 1
ATOM 4513 C CA . VAL B 1 195 ? 5.098 -4.102 6.945 1 98.75 195 VAL B CA 1
ATOM 4514 C C . VAL B 1 195 ? 5.574 -4.238 5.5 1 98.75 195 VAL B C 1
ATOM 4516 O O . VAL B 1 195 ? 6.234 -5.219 5.148 1 98.75 195 VAL B O 1
ATOM 4519 N N . THR B 1 196 ? 5.285 -3.277 4.656 1 98.75 196 THR B N 1
ATOM 4520 C CA . THR B 1 196 ? 5.699 -3.293 3.256 1 98.75 196 THR B CA 1
ATOM 4521 C C . THR B 1 196 ? 7.219 -3.246 3.139 1 98.75 196 THR B C 1
ATOM 4523 O O . THR B 1 196 ? 7.812 -4.012 2.375 1 98.75 196 THR B O 1
ATOM 4526 N N . ALA B 1 197 ? 7.816 -2.408 3.93 1 98.56 197 ALA B N 1
ATOM 4527 C CA . ALA B 1 197 ? 9.266 -2.244 3.91 1 98.56 197 ALA B CA 1
ATOM 4528 C C . ALA B 1 197 ? 9.977 -3.533 4.324 1 98.56 197 ALA B C 1
ATOM 4530 O O . ALA B 1 197 ? 11.078 -3.822 3.859 1 98.56 197 ALA B O 1
ATOM 4531 N N . SER B 1 198 ? 9.328 -4.301 5.16 1 98.25 198 SER B N 1
ATOM 4532 C CA . SER B 1 198 ? 9.945 -5.504 5.707 1 98.25 198 SER B CA 1
ATOM 4533 C C . SER B 1 198 ? 10.211 -6.539 4.621 1 98.25 198 SER B C 1
ATOM 4535 O O . SER B 1 198 ? 10.984 -7.477 4.82 1 98.25 198 SER B O 1
ATOM 4537 N N . THR B 1 199 ? 9.578 -6.379 3.482 1 97.25 199 THR B N 1
ATOM 4538 C CA . THR B 1 199 ? 9.812 -7.293 2.369 1 97.25 199 THR B CA 1
ATOM 4539 C C . THR B 1 199 ? 10.977 -6.809 1.511 1 97.25 199 THR B C 1
ATOM 4541 O O . THR B 1 199 ? 11.328 -7.445 0.517 1 97.25 199 THR B O 1
ATOM 4544 N N . LEU B 1 200 ? 11.516 -5.668 1.83 1 96.75 200 LEU B N 1
ATOM 4545 C CA . LEU B 1 200 ? 12.641 -5.012 1.176 1 96.75 200 LEU B CA 1
ATOM 4546 C C . LEU B 1 200 ? 12.25 -4.523 -0.216 1 96.75 200 LEU B C 1
ATOM 4548 O O . LEU B 1 200 ? 13.086 -4.496 -1.123 1 96.75 200 LEU B O 1
ATOM 4552 N N . THR B 1 201 ? 10.977 -4.266 -0.413 1 97 201 THR B N 1
ATOM 4553 C CA . THR B 1 201 ? 10.555 -3.584 -1.63 1 97 201 THR B CA 1
ATOM 4554 C C . THR B 1 201 ? 11.102 -2.164 -1.675 1 97 201 THR B C 1
ATOM 4556 O O . THR B 1 201 ? 11.719 -1.699 -0.712 1 97 201 THR B O 1
ATOM 4559 N N . ASP B 1 202 ? 11.016 -1.493 -2.801 1 96.94 202 ASP B N 1
ATOM 4560 C CA . ASP B 1 202 ? 11.57 -0.154 -2.98 1 96.94 202 ASP B CA 1
ATOM 4561 C C . ASP B 1 202 ? 10.773 0.879 -2.188 1 96.94 202 ASP B C 1
ATOM 4563 O O . ASP B 1 202 ? 9.602 0.65 -1.856 1 96.94 202 ASP B O 1
ATOM 4567 N N . PRO B 1 203 ? 11.352 2.033 -1.846 1 98.44 203 PRO B N 1
ATOM 4568 C CA . PRO B 1 203 ? 10.719 3.025 -0.976 1 98.44 203 PRO B CA 1
ATOM 4569 C C . PRO B 1 203 ? 9.484 3.668 -1.615 1 98.44 203 PRO B C 1
ATOM 4571 O O . PRO B 1 203 ? 8.617 4.188 -0.908 1 98.44 203 PRO B O 1
ATOM 4574 N N . TYR B 1 204 ? 9.375 3.727 -2.92 1 98.75 204 TYR B N 1
ATOM 4575 C CA . TYR B 1 204 ? 8.219 4.293 -3.596 1 98.75 204 TYR B CA 1
ATOM 4576 C C . TYR B 1 204 ? 6.977 3.441 -3.359 1 98.75 204 TYR B C 1
ATOM 4578 O O . TYR B 1 204 ? 5.895 3.969 -3.094 1 98.75 204 TYR B O 1
ATOM 4586 N N . ALA B 1 205 ? 7.195 2.094 -3.408 1 98.69 205 ALA B N 1
ATOM 4587 C CA . ALA B 1 205 ? 6.113 1.168 -3.08 1 98.69 205 ALA B CA 1
ATOM 4588 C C . ALA B 1 205 ? 5.715 1.289 -1.613 1 98.69 205 ALA B C 1
ATOM 4590 O O . ALA B 1 205 ? 4.531 1.192 -1.275 1 98.69 205 ALA B O 1
ATOM 4591 N N . VAL B 1 206 ? 6.695 1.516 -0.752 1 98.88 206 VAL B N 1
ATOM 4592 C CA . VAL B 1 206 ? 6.461 1.668 0.68 1 98.88 206 VAL B CA 1
ATOM 4593 C C . VAL B 1 206 ? 5.586 2.895 0.933 1 98.88 206 VAL B C 1
ATOM 4595 O O . VAL B 1 206 ? 4.578 2.809 1.637 1 98.88 206 VAL B O 1
ATOM 4598 N N . VAL B 1 207 ? 5.926 3.996 0.317 1 98.94 207 VAL B N 1
ATOM 4599 C CA . VAL B 1 207 ? 5.188 5.238 0.511 1 98.94 207 VAL B CA 1
ATOM 4600 C C . VAL B 1 207 ? 3.789 5.109 -0.091 1 98.94 207 VAL B C 1
ATOM 4602 O O . VAL B 1 207 ? 2.807 5.57 0.494 1 98.94 207 VAL B O 1
ATOM 4605 N N . ALA B 1 208 ? 3.676 4.461 -1.261 1 98.94 208 ALA B N 1
ATOM 4606 C CA . ALA B 1 208 ? 2.365 4.246 -1.868 1 98.94 208 ALA B CA 1
ATOM 4607 C C . ALA B 1 208 ? 1.459 3.436 -0.945 1 98.94 208 ALA B C 1
ATOM 4609 O O . ALA B 1 208 ? 0.266 3.723 -0.829 1 98.94 208 ALA B O 1
ATOM 4610 N N . SER B 1 209 ? 2.033 2.404 -0.307 1 98.88 209 SER B N 1
ATOM 4611 C CA . SER B 1 209 ? 1.263 1.604 0.641 1 98.88 209 SER B CA 1
ATOM 4612 C C . SER B 1 209 ? 0.782 2.451 1.815 1 98.88 209 SER B C 1
ATOM 4614 O O . SER B 1 209 ? -0.377 2.354 2.223 1 98.88 209 SER B O 1
ATOM 4616 N N . ALA B 1 210 ? 1.642 3.287 2.322 1 98.94 210 ALA B N 1
ATOM 4617 C CA . ALA B 1 210 ? 1.303 4.168 3.436 1 98.94 210 ALA B CA 1
ATOM 4618 C C . ALA B 1 210 ? 0.212 5.16 3.037 1 98.94 210 ALA B C 1
ATOM 4620 O O . ALA B 1 210 ? -0.715 5.414 3.809 1 98.94 210 ALA B O 1
ATOM 4621 N N . VAL B 1 211 ? 0.296 5.691 1.834 1 98.88 211 VAL B N 1
ATOM 4622 C CA . VAL B 1 211 ? -0.687 6.645 1.325 1 98.88 211 VAL B CA 1
ATOM 4623 C C . VAL B 1 211 ? -2.062 5.984 1.267 1 98.88 211 VAL B C 1
ATOM 4625 O O . VAL B 1 211 ? -3.057 6.562 1.71 1 98.88 211 VAL B O 1
ATOM 4628 N N . GLY B 1 212 ? -2.096 4.754 0.738 1 98.62 212 GLY B N 1
ATOM 4629 C CA . GLY B 1 212 ? -3.359 4.039 0.665 1 98.62 212 GLY B CA 1
ATOM 4630 C C . GLY B 1 212 ? -3.984 3.793 2.025 1 98.62 212 GLY B C 1
ATOM 4631 O O . GLY B 1 212 ? -5.207 3.854 2.172 1 98.62 212 GLY B O 1
ATOM 4632 N N . THR B 1 213 ? -3.176 3.559 2.998 1 98.75 213 THR B N 1
ATOM 4633 C CA . THR B 1 213 ? -3.643 3.299 4.355 1 98.75 213 THR B CA 1
ATOM 4634 C C . THR B 1 213 ? -4.141 4.582 5.012 1 98.75 213 THR B C 1
ATOM 4636 O O . THR B 1 213 ? -5.164 4.574 5.703 1 98.75 213 THR B O 1
ATOM 4639 N N . LEU B 1 214 ? -3.461 5.645 4.75 1 98.38 214 LEU B N 1
ATOM 4640 C CA . LEU B 1 214 ? -3.822 6.949 5.297 1 98.38 214 LEU B CA 1
ATOM 4641 C C . LEU B 1 214 ? -5.172 7.41 4.758 1 98.38 214 LEU B C 1
ATOM 4643 O O . LEU B 1 214 ? -5.91 8.117 5.449 1 98.38 214 LEU B O 1
ATOM 4647 N N . ALA B 1 215 ? -5.551 6.957 3.604 1 96.75 215 ALA B N 1
ATOM 4648 C CA . ALA B 1 215 ? -6.738 7.422 2.895 1 96.75 215 ALA B CA 1
ATOM 4649 C C . ALA B 1 215 ? -8.008 6.953 3.592 1 96.75 215 ALA B C 1
ATOM 4651 O O . ALA B 1 215 ? -9.102 7.477 3.332 1 96.75 215 ALA B O 1
ATOM 4652 N N . GLY B 1 216 ? -7.91 5.984 4.488 1 95.56 216 GLY B N 1
ATOM 4653 C CA . GLY B 1 216 ? -9.086 5.441 5.145 1 95.56 216 GLY B CA 1
ATOM 4654 C C . GLY B 1 216 ? -9.727 6.418 6.117 1 95.56 216 GLY B C 1
ATOM 4655 O O . GLY B 1 216 ? -9.031 7.172 6.797 1 95.56 216 GLY B O 1
ATOM 4656 N N . PRO B 1 217 ? -10.992 6.383 6.23 1 92.5 217 PRO B N 1
ATOM 4657 C CA . PRO B 1 217 ? -11.719 7.332 7.082 1 92.5 217 PRO B CA 1
ATOM 4658 C C . PRO B 1 217 ? -11.367 7.188 8.562 1 92.5 217 PRO B C 1
ATOM 4660 O O . PRO B 1 217 ? -11.508 8.141 9.328 1 92.5 217 PRO B O 1
ATOM 4663 N N . LEU B 1 218 ? -10.82 6.062 9.016 1 92.5 218 LEU B N 1
ATOM 4664 C CA . LEU B 1 218 ? -10.484 5.859 10.422 1 92.5 218 LEU B CA 1
ATOM 4665 C C . LEU B 1 218 ? -9.078 6.359 10.719 1 92.5 218 LEU B C 1
ATOM 4667 O O . LEU B 1 218 ? -8.617 6.297 11.867 1 92.5 218 LEU B O 1
ATOM 4671 N N . HIS B 1 219 ? -8.422 6.875 9.711 1 92.94 219 HIS B N 1
ATOM 4672 C CA . HIS B 1 219 ? -7.035 7.297 9.875 1 92.94 219 HIS B CA 1
ATOM 4673 C C . HIS B 1 219 ? -6.836 8.727 9.398 1 92.94 219 HIS B C 1
ATOM 4675 O O . HIS B 1 219 ? -7.176 9.68 10.109 1 92.94 219 HIS B O 1
ATOM 4681 N N . GLY B 1 220 ? -6.762 9.016 8.125 1 86.69 220 GLY B N 1
ATOM 4682 C CA . GLY B 1 220 ? -6.441 10.344 7.633 1 86.69 220 GLY B CA 1
ATOM 4683 C C . GLY B 1 220 ? -7.668 11.133 7.211 1 86.69 220 GLY B C 1
ATOM 4684 O O . GLY B 1 220 ? -7.57 12.328 6.922 1 86.69 220 GLY B O 1
ATOM 4685 N N . GLY B 1 221 ? -8.805 10.586 7.273 1 83.31 221 GLY B N 1
ATOM 4686 C CA . GLY B 1 221 ? -10 11.25 6.77 1 83.31 221 GLY B CA 1
ATOM 4687 C C . GLY B 1 221 ? -10.695 12.102 7.816 1 83.31 221 GLY B C 1
ATOM 4688 O O . GLY B 1 221 ? -11.609 12.867 7.492 1 83.31 221 GLY B O 1
ATOM 4689 N N . ALA B 1 222 ? -10.195 12.164 8.961 1 87 222 ALA B N 1
ATOM 4690 C CA . ALA B 1 222 ? -10.883 12.812 10.078 1 87 222 ALA B CA 1
ATOM 4691 C C . ALA B 1 222 ? -10.898 14.328 9.898 1 87 222 ALA B C 1
ATOM 4693 O O . ALA B 1 222 ? -11.875 14.992 10.273 1 87 222 ALA B O 1
ATOM 4694 N N . ASN B 1 223 ? -9.875 14.891 9.375 1 89.88 223 ASN B N 1
ATOM 4695 C CA . ASN B 1 223 ? -9.805 16.344 9.242 1 89.88 223 ASN B CA 1
ATOM 4696 C C . ASN B 1 223 ? -10.836 16.859 8.25 1 89.88 223 ASN B C 1
ATOM 4698 O O . ASN B 1 223 ? -11.484 17.875 8.492 1 89.88 223 ASN B O 1
ATOM 4702 N N . GLU B 1 224 ? -11.07 16.156 7.156 1 91.62 224 GLU B N 1
ATOM 4703 C CA . GLU B 1 224 ? -12.141 16.5 6.23 1 91.62 224 GLU B CA 1
ATOM 4704 C C . GLU B 1 224 ? -13.508 16.375 6.895 1 91.62 224 GLU B C 1
ATOM 4706 O O . GLU B 1 224 ? -14.367 17.234 6.727 1 91.62 224 GLU B O 1
ATOM 4711 N N . ASP B 1 225 ? -13.648 15.406 7.688 1 92.38 225 ASP B N 1
ATOM 4712 C CA . ASP B 1 225 ? -14.922 15.109 8.328 1 92.38 225 ASP B CA 1
ATOM 4713 C C . ASP B 1 225 ? -15.25 16.125 9.414 1 92.38 225 ASP B C 1
ATOM 4715 O O . ASP B 1 225 ? -16.422 16.422 9.672 1 92.38 225 ASP B O 1
ATOM 4719 N N . VAL B 1 226 ? -14.25 16.703 10.023 1 95 226 VAL B N 1
ATOM 4720 C CA . VAL B 1 226 ? -14.445 17.734 11.039 1 95 226 VAL B CA 1
ATOM 4721 C C . VAL B 1 226 ? -15.117 18.969 10.414 1 95 226 VAL B C 1
ATOM 4723 O O . VAL B 1 226 ? -16.078 19.5 10.969 1 95 226 VAL B O 1
ATOM 4726 N N . ILE B 1 227 ? -14.609 19.359 9.266 1 94.62 227 ILE B N 1
ATOM 4727 C CA . ILE B 1 227 ? -15.164 20.531 8.594 1 94.62 227 ILE B CA 1
ATOM 4728 C C . ILE B 1 227 ? -16.625 20.25 8.203 1 94.62 227 ILE B C 1
ATOM 4730 O O . ILE B 1 227 ? -17.484 21.109 8.391 1 94.62 227 ILE B O 1
ATOM 4734 N N . ALA B 1 228 ? -16.859 19.062 7.695 1 94.19 228 ALA B N 1
ATOM 4735 C CA . ALA B 1 228 ? -18.219 18.672 7.348 1 94.19 228 ALA B CA 1
ATOM 4736 C C . ALA B 1 228 ? -19.125 18.703 8.578 1 94.19 228 ALA B C 1
ATOM 4738 O O . ALA B 1 228 ? -20.266 19.156 8.5 1 94.19 228 ALA B O 1
ATOM 4739 N N . MET B 1 229 ? -18.656 18.234 9.656 1 95.94 229 MET B N 1
ATOM 4740 C CA . MET B 1 229 ? -19.391 18.203 10.914 1 95.94 229 MET B CA 1
ATOM 4741 C C . MET B 1 229 ? -19.688 19.625 11.398 1 95.94 229 MET B C 1
ATOM 4743 O O . MET B 1 229 ? -20.812 19.938 11.797 1 95.94 229 MET B O 1
ATOM 4747 N N . LEU B 1 230 ? -18.734 20.531 11.32 1 96.56 230 LEU B N 1
ATOM 4748 C CA . LEU B 1 230 ? -18.906 21.906 11.75 1 96.56 230 LEU B CA 1
ATOM 4749 C C . LEU B 1 230 ? -19.922 22.641 10.859 1 96.56 230 LEU B C 1
ATOM 4751 O O . LEU B 1 230 ? -20.719 23.422 11.344 1 96.56 230 LEU B O 1
ATOM 4755 N N . GLU B 1 231 ? -19.828 22.297 9.586 1 95.94 231 GLU B N 1
ATOM 4756 C CA . GLU B 1 231 ? -20.781 22.875 8.648 1 95.94 231 GLU B CA 1
ATOM 4757 C C . GLU B 1 231 ? -22.203 22.375 8.938 1 95.94 231 GLU B C 1
ATOM 4759 O O . GLU B 1 231 ? -23.172 23.125 8.828 1 95.94 231 GLU B O 1
ATOM 4764 N N . GLU B 1 232 ? -22.266 21.141 9.281 1 96.62 232 GLU B N 1
ATOM 4765 C CA . GLU B 1 232 ? -23.562 20.562 9.656 1 96.62 232 GLU B CA 1
ATOM 4766 C C . GLU B 1 232 ? -24.125 21.234 10.898 1 96.62 232 GLU B C 1
ATOM 4768 O O . GLU B 1 232 ? -25.328 21.5 10.969 1 96.62 232 GLU B O 1
ATOM 4773 N N . ILE B 1 233 ? -23.328 21.5 11.836 1 97.44 233 ILE B N 1
ATOM 4774 C CA . ILE B 1 233 ? -23.75 22.172 13.062 1 97.44 233 ILE B CA 1
ATOM 4775 C C . ILE B 1 233 ? -24.203 23.594 12.75 1 97.44 233 ILE B C 1
ATOM 4777 O O . ILE B 1 233 ? -25.266 24.031 13.211 1 97.44 233 ILE B O 1
ATOM 4781 N N . GLY B 1 234 ? -23.375 24.328 12.047 1 95.88 234 GLY B N 1
ATOM 4782 C CA . GLY B 1 234 ? -23.734 25.625 11.5 1 95.88 234 GLY B CA 1
ATOM 4783 C C . GLY B 1 234 ? -23.406 26.766 12.438 1 95.88 234 GLY B C 1
ATOM 4784 O O . GLY B 1 234 ? -22.641 27.672 12.086 1 95.88 234 GLY B O 1
ATOM 4785 N N . ARG B 1 235 ? -24.094 26.797 13.664 1 96.38 235 ARG B N 1
ATOM 4786 C CA . ARG B 1 235 ? -23.938 27.906 14.602 1 96.38 235 ARG B CA 1
ATOM 4787 C C . ARG B 1 235 ? -23.594 27.391 16 1 96.38 235 ARG B C 1
ATOM 4789 O O . ARG B 1 235 ? -23.969 26.281 16.359 1 96.38 235 ARG B O 1
ATOM 4796 N N . PRO B 1 236 ? -22.906 28.25 16.766 1 96.81 236 PRO B N 1
ATOM 4797 C CA . PRO B 1 236 ? -22.5 27.844 18.109 1 96.81 236 PRO B CA 1
ATOM 4798 C C . PRO B 1 236 ? -23.672 27.422 18.984 1 96.81 236 PRO B C 1
ATOM 4800 O O . PRO B 1 236 ? -23.531 26.531 19.828 1 96.81 236 PRO B O 1
ATOM 4803 N N . ASP B 1 237 ? -24.828 28.047 18.734 1 97 237 ASP B N 1
ATOM 4804 C CA . ASP B 1 237 ? -25.969 27.766 19.594 1 97 237 ASP B CA 1
ATOM 4805 C C . ASP B 1 237 ? -26.609 26.422 19.234 1 97 237 ASP B C 1
ATOM 4807 O O . ASP B 1 237 ? -27.453 25.906 19.984 1 97 237 ASP B O 1
ATOM 4811 N N . GLU B 1 238 ? -26.141 25.766 18.188 1 97.81 238 GLU B N 1
ATOM 4812 C CA . GLU B 1 238 ? -26.656 24.469 17.75 1 97.81 238 GLU B CA 1
ATOM 4813 C C . GLU B 1 238 ? -25.781 23.344 18.266 1 97.81 238 GLU B C 1
ATOM 4815 O O . GLU B 1 238 ? -26.141 22.172 18.125 1 97.81 238 GLU B O 1
ATOM 4820 N N . VAL B 1 239 ? -24.703 23.594 18.875 1 98.06 239 VAL B N 1
ATOM 4821 C CA . VAL B 1 239 ? -23.688 22.625 19.281 1 98.06 239 VAL B CA 1
ATOM 4822 C C . VAL B 1 239 ? -24.266 21.641 20.297 1 98.06 239 VAL B C 1
ATOM 4824 O O . VAL B 1 239 ? -24.094 20.438 20.156 1 98.06 239 VAL B O 1
ATOM 4827 N N . SER B 1 240 ? -25.016 22.188 21.203 1 97.56 240 SER B N 1
ATOM 4828 C CA . SER B 1 240 ? -25.547 21.344 22.281 1 97.56 240 SER B CA 1
ATOM 4829 C C . SER B 1 240 ? -26.516 20.297 21.734 1 97.56 240 SER B C 1
ATOM 4831 O O . SER B 1 240 ? -26.438 19.125 22.109 1 97.56 240 SER B O 1
ATOM 4833 N N . SER B 1 241 ? -27.359 20.75 20.922 1 97.75 241 SER B N 1
ATOM 4834 C CA . SER B 1 241 ? -28.328 19.844 20.328 1 97.75 241 SER B CA 1
ATOM 4835 C C . SER B 1 241 ? -27.641 18.766 19.484 1 97.75 241 SER B C 1
ATOM 4837 O O . SER B 1 241 ? -27.969 17.578 19.578 1 97.75 241 SER B O 1
ATOM 4839 N N . PHE B 1 242 ? -26.719 19.219 18.719 1 97.75 242 PHE B N 1
ATOM 4840 C CA . PHE B 1 242 ? -25.984 18.297 17.875 1 97.75 242 PHE B CA 1
ATOM 4841 C C . PHE B 1 242 ? -25.25 17.25 18.719 1 97.75 242 PHE B C 1
ATOM 4843 O O . PHE B 1 242 ? -25.328 16.062 18.438 1 97.75 242 PHE B O 1
ATOM 4850 N N . LEU B 1 243 ? -24.531 17.703 19.719 1 97.56 243 LEU B N 1
ATOM 4851 C CA . LEU B 1 243 ? -23.703 16.828 20.547 1 97.56 243 LEU B CA 1
ATOM 4852 C C . LEU B 1 243 ? -24.562 15.828 21.312 1 97.56 243 LEU B C 1
ATOM 4854 O O . LEU B 1 243 ? -24.219 14.648 21.406 1 97.56 243 LEU B O 1
ATOM 4858 N N . ASN B 1 244 ? -25.688 16.297 21.844 1 97.25 244 ASN B N 1
ATOM 4859 C CA . ASN B 1 244 ? -26.594 15.398 22.562 1 97.25 244 ASN B CA 1
ATOM 4860 C C . ASN B 1 244 ? -27.141 14.305 21.641 1 97.25 244 ASN B C 1
ATOM 4862 O O . ASN B 1 244 ? -27.219 13.141 22.031 1 97.25 244 ASN B O 1
ATOM 4866 N N . ASP B 1 245 ? -27.469 14.758 20.5 1 97.56 245 ASP B N 1
ATOM 4867 C CA . ASP B 1 245 ? -27.984 13.805 19.516 1 97.56 245 ASP B CA 1
ATOM 4868 C C . ASP B 1 245 ? -26.906 12.789 19.125 1 97.56 245 ASP B C 1
ATOM 4870 O O . ASP B 1 245 ? -27.188 11.594 19.031 1 97.56 245 ASP B O 1
ATOM 4874 N N . ALA B 1 246 ? -25.688 13.289 18.875 1 96.25 246 ALA B N 1
ATOM 4875 C CA . ALA B 1 246 ? -24.578 12.422 18.5 1 96.25 246 ALA B CA 1
ATOM 4876 C C . ALA B 1 246 ? -24.25 11.406 19.594 1 96.25 246 ALA B C 1
ATOM 4878 O O . ALA B 1 246 ? -24.047 10.227 19.312 1 96.25 246 ALA B O 1
ATOM 4879 N N . ILE B 1 247 ? -24.25 11.859 20.797 1 95.25 247 ILE B N 1
ATOM 4880 C CA . ILE B 1 247 ? -23.953 10.992 21.938 1 95.25 247 ILE B CA 1
ATOM 4881 C C . ILE B 1 247 ? -25.062 9.953 22.094 1 95.25 247 ILE B C 1
ATOM 4883 O O . ILE B 1 247 ? -24.781 8.773 22.312 1 95.25 247 ILE B O 1
ATOM 4887 N N . ALA B 1 248 ? -26.312 10.359 21.938 1 96 248 ALA B N 1
ATOM 4888 C CA . ALA B 1 248 ? -27.453 9.461 22.078 1 96 248 ALA B CA 1
ATOM 4889 C C . ALA B 1 248 ? -27.406 8.359 21.016 1 96 248 ALA B C 1
ATOM 4891 O O . ALA B 1 248 ? -27.797 7.223 21.281 1 96 248 ALA B O 1
ATOM 4892 N N . LYS B 1 249 ? -27 8.695 19.906 1 95.75 249 LYS B N 1
ATOM 4893 C CA . LYS B 1 249 ? -26.984 7.766 18.781 1 95.75 249 LYS B CA 1
ATOM 4894 C C . LYS B 1 249 ? -25.641 7.051 18.688 1 95.75 249 LYS B C 1
ATOM 4896 O O . LYS B 1 249 ? -25.391 6.309 17.734 1 95.75 249 LYS B O 1
ATOM 4901 N N . LYS B 1 250 ? -24.75 7.383 19.562 1 91.31 250 LYS B N 1
ATOM 4902 C CA . LYS B 1 250 ? -23.422 6.785 19.641 1 91.31 250 LYS B CA 1
ATOM 4903 C C . LYS B 1 250 ? -22.609 7.082 18.375 1 91.31 250 LYS B C 1
ATOM 4905 O O . LYS B 1 250 ? -21.891 6.219 17.875 1 91.31 250 LYS B O 1
ATOM 4910 N N . ARG B 1 251 ? -22.859 8.297 17.828 1 91.81 251 ARG B N 1
ATOM 4911 C CA . ARG B 1 251 ? -22.094 8.773 16.672 1 91.81 251 ARG B CA 1
ATOM 4912 C C . ARG B 1 251 ? -20.75 9.352 17.109 1 91.81 251 ARG B C 1
ATOM 4914 O O . ARG B 1 251 ? -20.656 10.016 18.141 1 91.81 251 ARG B O 1
ATOM 4921 N N . LYS B 1 252 ? -19.844 9.133 16.328 1 88.69 252 LYS B N 1
ATOM 4922 C CA . LYS B 1 252 ? -18.516 9.672 16.625 1 88.69 252 LYS B CA 1
ATOM 4923 C C . LYS B 1 252 ? -18.484 11.188 16.438 1 88.69 252 LYS B C 1
ATOM 4925 O O . LYS B 1 252 ? -19.109 11.719 15.523 1 88.69 252 LYS B O 1
ATOM 4930 N N . ILE B 1 253 ? -17.844 11.836 17.359 1 94 253 ILE B N 1
ATOM 4931 C CA . ILE B 1 253 ? -17.547 13.25 17.203 1 94 253 ILE B CA 1
ATOM 4932 C C . ILE B 1 253 ? -16.219 13.43 16.484 1 94 253 ILE B C 1
ATOM 4934 O O . ILE B 1 253 ? -15.156 13.156 17.062 1 94 253 ILE B O 1
ATOM 4938 N N . MET B 1 254 ? -16.25 13.93 15.266 1 93.94 254 MET B N 1
ATOM 4939 C CA . MET B 1 254 ? -15.07 13.977 14.414 1 93.94 254 MET B CA 1
ATOM 4940 C C . MET B 1 254 ? -14 14.875 15.031 1 93.94 254 MET B C 1
ATOM 4942 O O . MET B 1 254 ? -14.289 15.992 15.461 1 93.94 254 MET B O 1
ATOM 4946 N N . GLY B 1 255 ? -12.828 14.391 15.062 1 94.12 255 GLY B N 1
ATOM 4947 C CA . GLY B 1 255 ? -11.711 15.148 15.602 1 94.12 255 GLY B CA 1
ATOM 4948 C C . GLY B 1 255 ? -11.539 14.977 17.094 1 94.12 255 GLY B C 1
ATOM 4949 O O . GLY B 1 255 ? -10.672 15.609 17.703 1 94.12 255 GLY B O 1
ATOM 4950 N N . PHE B 1 256 ? -12.398 14.133 17.719 1 94.94 256 PHE B N 1
ATOM 4951 C CA . PHE B 1 256 ? -12.281 13.836 19.141 1 94.94 256 PHE B CA 1
ATOM 4952 C C . PHE B 1 256 ? -11.883 12.383 19.375 1 94.94 256 PHE B C 1
ATOM 4954 O O . PHE B 1 256 ? -12.336 11.492 18.641 1 94.94 256 PHE B O 1
ATOM 4961 N N . GLY B 1 257 ? -11.047 12.242 20.422 1 90.25 257 GLY B N 1
ATOM 4962 C CA . GLY B 1 257 ? -10.602 10.906 20.766 1 90.25 257 GLY B CA 1
ATOM 4963 C C . GLY B 1 257 ? -9.273 10.539 20.156 1 90.25 257 GLY B C 1
ATOM 4964 O O . GLY B 1 257 ? -8.938 11.016 19.062 1 90.25 257 GLY B O 1
ATOM 4965 N N . HIS B 1 258 ? -8.516 9.727 20.812 1 87.81 258 HIS B N 1
ATOM 4966 C CA . HIS B 1 258 ? -7.219 9.258 20.344 1 87.81 258 HIS B CA 1
ATOM 4967 C C . HIS B 1 258 ? -6.816 7.965 21.047 1 87.81 258 HIS B C 1
ATOM 4969 O O . HIS B 1 258 ? -7.074 7.797 22.234 1 87.81 258 HIS B O 1
ATOM 4975 N N . ARG B 1 259 ? -6.156 7.141 20.344 1 84.25 259 ARG B N 1
ATOM 4976 C CA . ARG B 1 259 ? -5.727 5.867 20.922 1 84.25 259 ARG B CA 1
ATOM 4977 C C . ARG B 1 259 ? -4.672 6.082 22 1 84.25 259 ARG B C 1
ATOM 4979 O O . ARG B 1 259 ? -4.625 5.34 22.984 1 84.25 259 ARG B O 1
ATOM 4986 N N . GLU B 1 260 ? -3.863 7.098 21.812 1 86.31 260 GLU B N 1
ATOM 4987 C CA . GLU B 1 260 ? -2.701 7.297 22.672 1 86.31 260 GLU B CA 1
ATOM 4988 C C . GLU B 1 260 ? -2.98 8.344 23.75 1 86.31 260 GLU B C 1
ATOM 4990 O O . GLU B 1 260 ? -2.486 8.234 24.875 1 86.31 260 GLU B O 1
ATOM 4995 N N . TYR B 1 261 ? -3.711 9.336 23.391 1 91.12 261 TYR B N 1
ATOM 4996 C CA . TYR B 1 261 ? -3.883 10.469 24.297 1 91.12 261 TYR B CA 1
ATOM 4997 C C . TYR B 1 261 ? -5.148 10.312 25.125 1 91.12 261 TYR B C 1
ATOM 4999 O O . TYR B 1 261 ? -6.203 9.953 24.594 1 91.12 261 TYR B O 1
ATOM 5007 N N . ARG B 1 262 ? -5.047 10.633 26.406 1 91.5 262 ARG B N 1
ATOM 5008 C CA . ARG B 1 262 ? -6.188 10.703 27.312 1 91.5 262 ARG B CA 1
ATOM 5009 C C . ARG B 1 262 ? -6.445 12.133 27.75 1 91.5 262 ARG B C 1
ATOM 5011 O O . ARG B 1 262 ? -7.262 12.375 28.641 1 91.5 262 ARG B O 1
ATOM 5018 N N . VAL B 1 263 ? -5.672 13.016 27.203 1 94 263 VAL B N 1
ATOM 5019 C CA . VAL B 1 263 ? -5.801 14.461 27.328 1 94 263 VAL B CA 1
ATOM 5020 C C . VAL B 1 263 ? -5.801 15.102 25.938 1 94 263 VAL B C 1
ATOM 5022 O O . VAL B 1 263 ? -5.75 14.398 24.922 1 94 263 VAL B O 1
ATOM 5025 N N . LYS B 1 264 ? -5.965 16.438 25.953 1 93.88 264 LYS B N 1
ATOM 5026 C CA . LYS B 1 264 ? -5.93 17.125 24.656 1 93.88 264 LYS B CA 1
ATOM 5027 C C . LYS B 1 264 ? -4.594 16.906 23.953 1 93.88 264 LYS B C 1
ATOM 5029 O O . LYS B 1 264 ? -3.533 17.062 24.562 1 93.88 264 LYS B O 1
ATOM 5034 N N . ASP B 1 265 ? -4.652 16.469 22.703 1 95.56 265 ASP B N 1
ATOM 5035 C CA . ASP B 1 265 ? -3.49 16.312 21.844 1 95.56 265 ASP B CA 1
ATOM 5036 C C . ASP B 1 265 ? -2.66 17.594 21.797 1 95.56 265 ASP B C 1
ATOM 5038 O O . ASP B 1 265 ? -3.174 18.672 21.469 1 95.56 265 ASP B O 1
ATOM 5042 N N . PRO B 1 266 ? -1.416 17.531 22.25 1 95.81 266 PRO B N 1
ATOM 5043 C CA . PRO B 1 266 ? -0.601 18.75 22.25 1 95.81 266 PRO B CA 1
ATOM 5044 C C . PRO B 1 266 ? -0.543 19.422 20.875 1 95.81 266 PRO B C 1
ATOM 5046 O O . PRO B 1 266 ? -0.412 20.641 20.797 1 95.81 266 PRO B O 1
ATOM 5049 N N . ARG B 1 267 ? -0.621 18.703 19.875 1 97.25 267 ARG B N 1
ATOM 5050 C CA . ARG B 1 267 ? -0.622 19.25 18.531 1 97.25 267 ARG B CA 1
ATOM 5051 C C . ARG B 1 267 ? -1.873 20.094 18.281 1 97.25 267 ARG B C 1
ATOM 5053 O O . ARG B 1 267 ? -1.82 21.109 17.594 1 97.25 267 ARG B O 1
ATOM 5060 N N . ALA B 1 268 ? -2.959 19.594 18.812 1 95.94 268 ALA B N 1
ATOM 5061 C CA . ALA B 1 268 ? -4.195 20.359 18.688 1 95.94 268 ALA B CA 1
ATOM 5062 C C . ALA B 1 268 ? -4.07 21.719 19.391 1 95.94 268 ALA B C 1
ATOM 5064 O O . ALA B 1 268 ? -4.574 22.719 18.906 1 95.94 268 ALA B O 1
ATOM 5065 N N . THR B 1 269 ? -3.443 21.734 20.516 1 95.56 269 THR B N 1
ATOM 5066 C CA . THR B 1 269 ? -3.217 22.969 21.25 1 95.56 269 THR B CA 1
ATOM 5067 C C . THR B 1 269 ? -2.385 23.938 20.422 1 95.56 269 THR B C 1
ATOM 5069 O O . THR B 1 269 ? -2.719 25.125 20.328 1 95.56 269 THR B O 1
ATOM 5072 N N . ILE B 1 270 ? -1.357 23.406 19.875 1 96.12 270 ILE B N 1
ATOM 5073 C CA . ILE B 1 270 ? -0.458 24.234 19.078 1 96.12 270 ILE B CA 1
ATOM 5074 C C . ILE B 1 270 ? -1.191 24.734 17.828 1 96.12 270 ILE B C 1
ATOM 5076 O O . ILE B 1 270 ? -1.084 25.922 17.484 1 96.12 270 ILE B O 1
ATOM 5080 N N . LEU B 1 271 ? -1.963 23.891 17.188 1 96.06 271 LEU B N 1
ATOM 5081 C CA . LEU B 1 271 ? -2.686 24.25 15.969 1 96.06 271 LEU B CA 1
ATOM 5082 C C . LEU B 1 271 ? -3.756 25.297 16.266 1 96.06 271 LEU B C 1
ATOM 5084 O O . LEU B 1 271 ? -4.035 26.156 15.422 1 96.06 271 LEU B O 1
ATOM 5088 N N . GLN B 1 272 ? -4.387 25.203 17.422 1 95.62 272 GLN B N 1
ATOM 5089 C CA . GLN B 1 272 ? -5.375 26.188 17.828 1 95.62 272 GLN B CA 1
ATOM 5090 C C . GLN B 1 272 ? -4.758 27.578 17.906 1 95.62 272 GLN B C 1
ATOM 5092 O O . GLN B 1 272 ? -5.348 28.562 17.438 1 95.62 272 GLN B O 1
ATOM 5097 N N . ALA B 1 273 ? -3.605 27.656 18.469 1 95.38 273 ALA B N 1
ATOM 5098 C CA . ALA B 1 273 ? -2.906 28.922 18.562 1 95.38 273 ALA B CA 1
ATOM 5099 C C . ALA B 1 273 ? -2.584 29.484 17.172 1 95.38 273 ALA B C 1
ATOM 5101 O O . ALA B 1 273 ? -2.715 30.688 16.938 1 95.38 273 ALA B O 1
ATOM 5102 N N . PHE B 1 274 ? -2.148 28.625 16.266 1 93.12 274 PHE B N 1
ATOM 5103 C CA . PHE B 1 274 ? -1.837 29.047 14.914 1 93.12 274 PHE B CA 1
ATOM 5104 C C . PHE B 1 274 ? -3.098 29.5 14.18 1 93.12 274 PHE B C 1
ATOM 5106 O O . PHE B 1 274 ? -3.066 30.453 13.406 1 93.12 274 PHE B O 1
ATOM 5113 N N . ALA B 1 275 ? -4.219 28.781 14.43 1 94.06 275 ALA B N 1
ATOM 5114 C CA . ALA B 1 275 ? -5.496 29.188 13.859 1 94.06 275 ALA B CA 1
ATOM 5115 C C . ALA B 1 275 ? -5.863 30.594 14.305 1 94.06 275 ALA B C 1
ATOM 5117 O O . ALA B 1 275 ? -6.25 31.438 13.484 1 94.06 275 ALA B O 1
ATOM 5118 N N . GLU B 1 276 ? -5.695 30.844 15.539 1 95.44 276 GLU B N 1
ATOM 5119 C CA . GLU B 1 276 ? -6.023 32.156 16.094 1 95.44 276 GLU B CA 1
ATOM 5120 C C . GLU B 1 276 ? -5.117 33.25 15.508 1 95.44 276 GLU B C 1
ATOM 5122 O O . GLU B 1 276 ? -5.566 34.344 15.227 1 95.44 276 GLU B O 1
ATOM 5127 N N . GLU B 1 277 ? -3.869 32.906 15.352 1 94.81 277 GLU B N 1
ATOM 5128 C CA . GLU B 1 277 ? -2.949 33.812 14.711 1 94.81 277 GLU B CA 1
ATOM 5129 C C . GLU B 1 277 ? -3.4 34.156 13.289 1 94.81 277 GLU B C 1
ATOM 5131 O O . GLU B 1 277 ? -3.371 35.312 12.883 1 94.81 277 GLU B O 1
ATOM 5136 N N . LEU B 1 278 ? -3.811 33.188 12.539 1 95.12 278 LEU B N 1
ATOM 5137 C CA . LEU B 1 278 ? -4.273 33.375 11.172 1 95.12 278 LEU B CA 1
ATOM 5138 C C . LEU B 1 278 ? -5.547 34.219 11.141 1 95.12 278 LEU B C 1
ATOM 5140 O O . LEU B 1 278 ? -5.703 35.062 10.273 1 95.12 278 LEU B O 1
ATOM 5144 N N . PHE B 1 279 ? -6.41 33.906 12.109 1 94.38 279 PHE B N 1
ATOM 5145 C CA . PHE B 1 279 ? -7.676 34.656 12.164 1 94.38 279 PHE B CA 1
ATOM 5146 C C . PHE B 1 279 ? -7.445 36.094 12.5 1 94.38 279 PHE B C 1
ATOM 5148 O O . PHE B 1 279 ? -8.156 37 12.008 1 94.38 279 PHE B O 1
ATOM 5155 N N . SER B 1 280 ? -6.52 36.344 13.367 1 94.19 280 SER B N 1
ATOM 5156 C CA . SER B 1 280 ? -6.18 37.719 13.719 1 94.19 280 SER B CA 1
ATOM 5157 C C . SER B 1 280 ? -5.66 38.469 12.508 1 94.19 280 SER B C 1
ATOM 5159 O O . SER B 1 280 ? -5.953 39.656 12.344 1 94.19 280 SER B O 1
ATOM 5161 N N . GLU B 1 281 ? -4.938 37.812 11.664 1 93.75 281 GLU B N 1
ATOM 5162 C CA . GLU B 1 281 ? -4.312 38.469 10.508 1 93.75 281 GLU B CA 1
ATOM 5163 C C . GLU B 1 281 ? -5.258 38.5 9.312 1 93.75 281 GLU B C 1
ATOM 5165 O O . GLU B 1 281 ? -5.312 39.469 8.578 1 93.75 281 GLU B O 1
ATOM 5170 N N . PHE B 1 282 ? -6.008 37.406 9.109 1 93.56 282 PHE B N 1
ATOM 5171 C CA . PHE B 1 282 ? -6.734 37.281 7.855 1 93.56 282 PHE B CA 1
ATOM 5172 C C . PHE B 1 282 ? -8.242 37.312 8.094 1 93.56 282 PHE B C 1
ATOM 5174 O O . PHE B 1 282 ? -9.023 37.156 7.156 1 93.56 282 PHE B O 1
ATOM 5181 N N . GLY B 1 283 ? -8.672 37.5 9.289 1 92 283 GLY B N 1
ATOM 5182 C CA . GLY B 1 283 ? -10.086 37.594 9.617 1 92 283 GLY B CA 1
ATOM 5183 C C . GLY B 1 283 ? -10.625 36.344 10.297 1 92 283 GLY B C 1
ATOM 5184 O O . GLY B 1 283 ? -10.156 35.25 10.031 1 92 283 GLY B O 1
ATOM 5185 N N . LYS B 1 284 ? -11.594 36.594 11.039 1 88.25 284 LYS B N 1
ATOM 5186 C CA . LYS B 1 284 ? -12.203 35.531 11.828 1 88.25 284 LYS B CA 1
ATOM 5187 C C . LYS B 1 284 ? -12.93 34.531 10.93 1 88.25 284 LYS B C 1
ATOM 5189 O O . LYS B 1 284 ? -13.281 34.844 9.797 1 88.25 284 LYS B O 1
ATOM 5194 N N . ASP B 1 285 ? -13.023 33.344 11.484 1 88.56 285 ASP B N 1
ATOM 5195 C CA . ASP B 1 285 ? -13.75 32.281 10.82 1 88.56 285 ASP B CA 1
ATOM 5196 C C . ASP B 1 285 ? -14.953 31.828 11.648 1 88.56 285 ASP B C 1
ATOM 5198 O O . ASP B 1 285 ? -14.805 31.406 12.797 1 88.56 285 ASP B O 1
ATOM 5202 N N . GLU B 1 286 ? -16.109 31.906 11.047 1 88.69 286 GLU B N 1
ATOM 5203 C CA . GLU B 1 286 ? -17.328 31.547 11.758 1 88.69 286 GLU B CA 1
ATOM 5204 C C . GLU B 1 286 ? -17.281 30.109 12.242 1 88.69 286 GLU B C 1
ATOM 5206 O O . GLU B 1 286 ? -17.844 29.781 13.289 1 88.69 286 GLU B O 1
ATOM 5211 N N . MET B 1 287 ? -16.609 29.344 11.516 1 92.19 287 MET B N 1
ATOM 5212 C CA . MET B 1 287 ? -16.516 27.922 11.883 1 92.19 287 MET B CA 1
ATOM 5213 C C . MET B 1 287 ? -15.68 27.75 13.141 1 92.19 287 MET B C 1
ATOM 5215 O O . MET B 1 287 ? -15.867 26.781 13.883 1 92.19 287 MET B O 1
ATOM 5219 N N . TYR B 1 288 ? -14.797 28.656 13.367 1 94.62 288 TYR B N 1
ATOM 5220 C CA . TYR B 1 288 ? -13.969 28.578 14.562 1 94.62 288 TYR B CA 1
ATOM 5221 C C . TYR B 1 288 ? -14.805 28.766 15.828 1 94.62 288 TYR B C 1
ATOM 5223 O O . TYR B 1 288 ? -14.539 28.109 16.844 1 94.62 288 TYR B O 1
ATOM 5231 N N . GLU B 1 289 ? -15.789 29.594 15.758 1 95.12 289 GLU B N 1
ATOM 5232 C CA . GLU B 1 289 ? -16.656 29.797 16.906 1 95.12 289 GLU B CA 1
ATOM 5233 C C . GLU B 1 289 ? -17.469 28.547 17.219 1 95.12 289 GLU B C 1
ATOM 5235 O O . GLU B 1 289 ? -17.688 28.203 18.375 1 95.12 289 GLU B O 1
ATOM 5240 N N . VAL B 1 290 ? -17.906 27.938 16.141 1 97.19 290 VAL B N 1
ATOM 5241 C CA . VAL B 1 290 ? -18.625 26.672 16.297 1 97.19 290 VAL B CA 1
ATOM 5242 C C . VAL B 1 290 ? -17.688 25.625 16.906 1 97.19 290 VAL B C 1
ATOM 5244 O O . VAL B 1 290 ? -18.078 24.891 17.812 1 97.19 290 VAL B O 1
ATOM 5247 N N . ALA B 1 291 ? -16.453 25.578 16.391 1 96.94 291 ALA B N 1
ATOM 5248 C CA . ALA B 1 291 ? -15.461 24.625 16.859 1 96.94 291 ALA B CA 1
ATOM 5249 C C . ALA B 1 291 ? -15.164 24.828 18.344 1 96.94 291 ALA B C 1
ATOM 5251 O O . ALA B 1 291 ? -15.055 23.859 19.094 1 96.94 291 ALA B O 1
ATOM 5252 N N . LYS B 1 292 ? -15.047 26.047 18.75 1 96.38 292 LYS B N 1
ATOM 5253 C CA . LYS B 1 292 ? -14.758 26.375 20.156 1 96.38 292 LYS B CA 1
ATOM 5254 C C . LYS B 1 292 ? -15.898 25.938 21.062 1 96.38 292 LYS B C 1
ATOM 5256 O O . LYS B 1 292 ? -15.664 25.359 22.125 1 96.38 292 LYS B O 1
ATOM 5261 N N . ALA B 1 293 ? -17.094 26.219 20.641 1 97.5 293 ALA B N 1
ATOM 5262 C CA . ALA B 1 293 ? -18.266 25.828 21.422 1 97.5 293 ALA B CA 1
ATOM 5263 C C . ALA B 1 293 ? -18.359 24.297 21.531 1 97.5 293 ALA B C 1
ATOM 5265 O O . ALA B 1 293 ? -18.672 23.766 22.609 1 97.5 293 ALA B O 1
ATOM 5266 N N . LEU B 1 294 ? -18.125 23.672 20.422 1 97.88 294 LEU B N 1
ATOM 5267 C CA . LEU B 1 294 ? -18.156 22.219 20.391 1 97.88 294 LEU B CA 1
ATOM 5268 C C . LEU B 1 294 ? -17.094 21.641 21.328 1 97.88 294 LEU B C 1
ATOM 5270 O O . LEU B 1 294 ? -17.359 20.703 22.078 1 97.88 294 LEU B O 1
ATOM 5274 N N . GLU B 1 295 ? -15.859 22.172 21.203 1 97.56 295 GLU B N 1
ATOM 5275 C CA . GLU B 1 295 ? -14.773 21.688 22.047 1 97.56 295 GLU B CA 1
ATOM 5276 C C . GLU B 1 295 ? -15.133 21.812 23.531 1 97.56 295 GLU B C 1
ATOM 5278 O O . GLU B 1 295 ? -14.961 20.875 24.297 1 97.56 295 GLU B O 1
ATOM 5283 N N . GLU B 1 296 ? -15.602 22.938 23.891 1 97.31 296 GLU B N 1
ATOM 5284 C CA . GLU B 1 296 ? -15.93 23.219 25.281 1 97.31 296 GLU B CA 1
ATOM 5285 C C . GLU B 1 296 ? -16.984 22.234 25.797 1 97.31 296 GLU B C 1
ATOM 5287 O O . GLU B 1 296 ? -16.797 21.625 26.859 1 97.31 296 GLU B O 1
ATOM 5292 N N . GLU B 1 297 ? -18 22.062 25.094 1 97.75 297 GLU B N 1
ATOM 5293 C CA . GLU B 1 297 ? -19.094 21.188 25.531 1 97.75 297 GLU B CA 1
ATOM 5294 C C . GLU B 1 297 ? -18.672 19.719 25.484 1 97.75 297 GLU B C 1
ATOM 5296 O O . GLU B 1 297 ? -19.047 18.953 26.375 1 97.75 297 GLU B O 1
ATOM 5301 N N . ALA B 1 298 ? -18.031 19.375 24.422 1 97.31 298 ALA B N 1
ATOM 5302 C CA . ALA B 1 298 ? -17.609 17.984 24.281 1 97.31 298 ALA B CA 1
ATOM 5303 C C . ALA B 1 298 ? -16.656 17.594 25.391 1 97.31 298 ALA B C 1
ATOM 5305 O O . ALA B 1 298 ? -16.719 16.469 25.891 1 97.31 298 ALA B O 1
ATOM 5306 N N . ILE B 1 299 ? -15.75 18.516 25.734 1 96.81 299 ILE B N 1
ATOM 5307 C CA . ILE B 1 299 ? -14.812 18.219 26.812 1 96.81 299 ILE B CA 1
ATOM 5308 C C . ILE B 1 299 ? -15.57 18.047 28.125 1 96.81 299 ILE B C 1
ATOM 5310 O O . ILE B 1 299 ? -15.242 17.172 28.922 1 96.81 299 ILE B O 1
ATOM 5314 N N . SER B 1 300 ? -16.531 18.875 28.344 1 96.56 300 SER B N 1
ATOM 5315 C CA . SER B 1 300 ? -17.344 18.766 29.562 1 96.56 300 SER B CA 1
ATOM 5316 C C . SER B 1 300 ? -18.047 17.422 29.656 1 96.56 300 SER B C 1
ATOM 5318 O O . SER B 1 300 ? -18.125 16.828 30.719 1 96.56 300 SER B O 1
ATOM 5320 N N . LYS B 1 301 ? -18.453 16.828 28.578 1 96.06 301 LYS B N 1
ATOM 5321 C CA . LYS B 1 301 ? -19.266 15.617 28.562 1 96.06 301 LYS B CA 1
ATOM 5322 C C . LYS B 1 301 ? -18.422 14.375 28.359 1 96.06 301 LYS B C 1
ATOM 5324 O O . LYS B 1 301 ? -18.719 13.312 28.922 1 96.06 301 LYS B O 1
ATOM 5329 N N . LEU B 1 302 ? -17.422 14.539 27.578 1 95.94 302 LEU B N 1
ATOM 5330 C CA . LEU B 1 302 ? -16.672 13.359 27.141 1 95.94 302 LEU B CA 1
ATOM 5331 C C . LEU B 1 302 ? -15.289 13.336 27.781 1 95.94 302 LEU B C 1
ATOM 5333 O O . LEU B 1 302 ? -14.633 12.289 27.812 1 95.94 302 LEU B O 1
ATOM 5337 N N . GLY B 1 303 ? -14.828 14.477 28.297 1 94.88 303 GLY B N 1
ATOM 5338 C CA . GLY B 1 303 ? -13.516 14.594 28.906 1 94.88 303 GLY B CA 1
ATOM 5339 C C . GLY B 1 303 ? -13.266 13.562 30 1 94.88 303 GLY B C 1
ATOM 5340 O O . GLY B 1 303 ? -12.203 12.938 30.031 1 94.88 303 GLY B O 1
ATOM 5341 N N . PRO B 1 304 ? -14.18 13.328 30.891 1 94.56 304 PRO B N 1
ATOM 5342 C CA . PRO B 1 304 ? -14.008 12.336 31.953 1 94.56 304 PRO B CA 1
ATOM 5343 C C . PRO B 1 304 ? -13.766 10.93 31.422 1 94.56 304 PRO B C 1
ATOM 5345 O O . PRO B 1 304 ? -13.203 10.086 32.125 1 94.56 304 PRO B O 1
ATOM 5348 N N . LYS B 1 305 ? -14.188 10.703 30.219 1 93.25 305 LYS B N 1
ATOM 5349 C CA . LYS B 1 305 ? -13.961 9.406 29.578 1 93.25 305 LYS B CA 1
ATOM 5350 C C . LYS B 1 305 ? -12.648 9.398 28.797 1 93.25 305 LYS B C 1
ATOM 5352 O O . LYS B 1 305 ? -12.359 8.453 28.062 1 93.25 305 LYS B O 1
ATOM 5357 N N . GLY B 1 306 ? -11.922 10.508 28.875 1 93.25 306 GLY B N 1
ATOM 5358 C CA . GLY B 1 306 ? -10.633 10.594 28.203 1 93.25 306 GLY B CA 1
ATOM 5359 C C . GLY B 1 306 ? -10.75 10.984 26.734 1 93.25 306 GLY B C 1
ATOM 5360 O O . GLY B 1 306 ? -9.852 10.711 25.938 1 93.25 306 GLY B O 1
ATOM 5361 N N . ILE B 1 307 ? -11.82 11.539 26.297 1 94.75 307 ILE B N 1
ATOM 5362 C CA . ILE B 1 307 ? -12.062 11.914 24.906 1 94.75 307 ILE B CA 1
ATOM 5363 C C . ILE B 1 307 ? -11.859 13.414 24.734 1 94.75 307 ILE B C 1
ATOM 5365 O O . ILE B 1 307 ? -12.641 14.211 25.266 1 94.75 307 ILE B O 1
ATOM 5369 N N . PHE B 1 308 ? -10.812 13.789 24.078 1 96 308 PHE B N 1
ATOM 5370 C CA . PHE B 1 308 ? -10.406 15.172 23.875 1 96 308 PHE B CA 1
ATOM 5371 C C . PHE B 1 308 ? -10.094 15.438 22.406 1 96 308 PHE B C 1
ATOM 5373 O O . PHE B 1 308 ? -10.008 14.5 21.609 1 96 308 PHE B O 1
ATOM 5380 N N . PRO B 1 309 ? -9.969 16.688 22.016 1 95.62 309 PRO B N 1
ATOM 5381 C CA . PRO B 1 309 ? -9.617 17 20.625 1 95.62 309 PRO B CA 1
ATOM 5382 C C . PRO B 1 309 ? -8.234 16.484 20.234 1 95.62 309 PRO B C 1
ATOM 5384 O O . PRO B 1 309 ? -7.297 16.562 21.031 1 95.62 309 PRO B O 1
ATOM 5387 N N . ASN B 1 310 ? -8.211 15.891 19.094 1 94.75 310 ASN B N 1
ATOM 5388 C CA . ASN B 1 310 ? -6.93 15.516 18.5 1 94.75 310 ASN B CA 1
ATOM 5389 C C . ASN B 1 310 ? -6.484 16.516 17.438 1 94.75 310 ASN B C 1
ATOM 5391 O O . ASN B 1 310 ? -7.09 17.578 17.281 1 94.75 310 ASN B O 1
ATOM 5395 N N . VAL B 1 311 ? -5.387 16.234 16.797 1 94.56 311 VAL B N 1
ATOM 5396 C CA . VAL B 1 311 ? -4.738 17.156 15.875 1 94.56 311 VAL B CA 1
ATOM 5397 C C . VAL B 1 311 ? -5.684 17.484 14.719 1 94.56 311 VAL B C 1
ATOM 5399 O O . VAL B 1 311 ? -5.688 18.609 14.211 1 94.56 311 VAL B O 1
ATOM 5402 N N . ASP B 1 312 ? -6.555 16.594 14.328 1 94.31 312 ASP B N 1
ATOM 5403 C CA . ASP B 1 312 ? -7.426 16.75 13.164 1 94.31 312 ASP B CA 1
ATOM 5404 C C . ASP B 1 312 ? -8.531 17.766 13.43 1 94.31 312 ASP B C 1
ATOM 5406 O O . ASP B 1 312 ? -9.102 18.328 12.5 1 94.31 312 ASP B O 1
ATOM 5410 N N . PHE B 1 313 ? -8.836 18 14.68 1 94.88 313 PHE B N 1
ATOM 5411 C CA . PHE B 1 313 ? -9.93 18.891 15.047 1 94.88 313 PHE B CA 1
ATOM 5412 C C . PHE B 1 313 ? -9.641 20.312 14.586 1 94.88 313 PHE B C 1
ATOM 5414 O O . PHE B 1 313 ? -10.547 21.031 14.156 1 94.88 313 PHE B O 1
ATOM 5421 N N . TYR B 1 314 ? -8.367 20.703 14.609 1 94.69 314 TYR B N 1
ATOM 5422 C CA . TYR B 1 314 ? -8.062 22.094 14.305 1 94.69 314 TYR B CA 1
ATOM 5423 C C . TYR B 1 314 ? -7.324 22.203 12.977 1 94.69 314 TYR B C 1
ATOM 5425 O O . TYR B 1 314 ? -7.246 23.297 12.391 1 94.69 314 TYR B O 1
ATOM 5433 N N . SER B 1 315 ? -6.684 21.125 12.492 1 95.38 315 SER B N 1
ATOM 5434 C CA . SER B 1 315 ? -5.895 21.219 11.273 1 95.38 315 SER B CA 1
ATOM 5435 C C . SER B 1 315 ? -6.758 21.641 10.086 1 95.38 315 SER B C 1
ATOM 5437 O O . SER B 1 315 ? -6.336 22.453 9.266 1 95.38 315 SER B O 1
ATOM 5439 N N . GLY B 1 316 ? -7.984 21.156 10.039 1 92.88 316 GLY B N 1
ATOM 5440 C CA . GLY B 1 316 ? -8.891 21.516 8.961 1 92.88 316 GLY B CA 1
ATOM 5441 C C . GLY B 1 316 ? -9.211 23 8.93 1 92.88 316 GLY B C 1
ATOM 5442 O O . GLY B 1 316 ? -9.32 23.594 7.859 1 92.88 316 GLY B O 1
ATOM 5443 N N . LEU B 1 317 ? -9.352 23.609 10.102 1 93.62 317 LEU B N 1
ATOM 5444 C CA . LEU B 1 317 ? -9.648 25.031 10.203 1 93.62 317 LEU B CA 1
ATOM 5445 C C . LEU B 1 317 ? -8.477 25.859 9.703 1 93.62 317 LEU B C 1
ATOM 5447 O O . LEU B 1 317 ? -8.672 26.875 9.031 1 93.62 317 LEU B O 1
ATOM 5451 N N . VAL B 1 318 ? -7.305 25.422 10.062 1 95.69 318 VAL B N 1
ATOM 5452 C CA . VAL B 1 318 ? -6.098 26.109 9.609 1 95.69 318 VAL B CA 1
ATOM 5453 C C . VAL B 1 318 ? -5.988 26.016 8.086 1 95.69 318 VAL B C 1
ATOM 5455 O O . VAL B 1 318 ? -5.793 27.031 7.41 1 95.69 318 VAL B O 1
ATOM 5458 N N . TYR B 1 319 ? -6.148 24.797 7.547 1 96.19 319 TYR B N 1
ATOM 5459 C CA . TYR B 1 319 ? -6.016 24.562 6.109 1 96.19 319 TYR B CA 1
ATOM 5460 C C . TYR B 1 319 ? -7.074 25.344 5.336 1 96.19 319 TYR B C 1
ATOM 5462 O O . TYR B 1 319 ? -6.789 25.906 4.281 1 96.19 319 TYR B O 1
ATOM 5470 N N . ARG B 1 320 ? -8.242 25.375 5.883 1 93.94 320 ARG B N 1
ATOM 5471 C CA . ARG B 1 320 ? -9.312 26.141 5.266 1 93.94 320 ARG B CA 1
ATOM 5472 C C . ARG B 1 320 ? -8.953 27.625 5.188 1 93.94 320 ARG B C 1
ATOM 5474 O O . ARG B 1 320 ? -9.156 28.266 4.152 1 93.94 320 ARG B O 1
ATOM 5481 N N . LYS B 1 321 ? -8.461 28.156 6.266 1 94.44 321 LYS B N 1
ATOM 5482 C CA . LYS B 1 321 ? -8.078 29.578 6.305 1 94.44 321 LYS B CA 1
ATOM 5483 C C . LYS B 1 321 ? -6.949 29.859 5.32 1 94.44 321 LYS B C 1
ATOM 5485 O O . LYS B 1 321 ? -6.863 30.953 4.773 1 94.44 321 LYS B O 1
ATOM 5490 N N . LEU B 1 322 ? -6.145 28.875 5.086 1 95.94 322 LEU B N 1
ATOM 5491 C CA . LEU B 1 322 ? -5.027 29.016 4.156 1 95.94 322 LEU B CA 1
ATOM 5492 C C . LEU B 1 322 ? -5.504 28.891 2.715 1 95.94 322 LEU B C 1
ATOM 5494 O O . LEU B 1 322 ? -4.719 29.047 1.779 1 95.94 322 LEU B O 1
ATOM 5498 N N . GLY B 1 323 ? -6.773 28.531 2.537 1 94.19 323 GLY B N 1
ATOM 5499 C CA . GLY B 1 323 ? -7.34 28.422 1.201 1 94.19 323 GLY B CA 1
ATOM 5500 C C . GLY B 1 323 ? -7.105 27.078 0.555 1 94.19 323 GLY B C 1
ATOM 5501 O O . GLY B 1 323 ? -7.219 26.938 -0.665 1 94.19 323 GLY B O 1
ATOM 5502 N N . ILE B 1 324 ? -6.777 26.062 1.322 1 97 324 ILE B N 1
ATOM 5503 C CA . ILE B 1 324 ? -6.562 24.719 0.814 1 97 324 ILE B CA 1
ATOM 5504 C C . ILE B 1 324 ? -7.902 24 0.691 1 97 324 ILE B C 1
ATOM 5506 O O . ILE B 1 324 ? -8.68 23.953 1.646 1 97 324 ILE B O 1
ATOM 5510 N N . PRO B 1 325 ? -8.164 23.438 -0.494 1 96.62 325 PRO B N 1
ATOM 5511 C CA . PRO B 1 325 ? -9.414 22.703 -0.661 1 96.62 325 PRO B CA 1
ATOM 5512 C C . PRO B 1 325 ? -9.562 21.547 0.329 1 96.62 325 PRO B C 1
ATOM 5514 O O . PRO B 1 325 ? -8.578 20.859 0.626 1 96.62 325 PRO B O 1
ATOM 5517 N N . ARG B 1 326 ? -10.773 21.297 0.719 1 95.44 326 ARG B N 1
ATOM 5518 C CA . ARG B 1 326 ? -11.062 20.328 1.769 1 95.44 326 ARG B CA 1
ATOM 5519 C C . ARG B 1 326 ? -10.539 18.953 1.399 1 95.44 326 ARG B C 1
ATOM 5521 O O . ARG B 1 326 ? -9.977 18.25 2.242 1 95.44 326 ARG B O 1
ATOM 5528 N N . ASP B 1 327 ? -10.711 18.547 0.165 1 95.81 327 ASP B N 1
ATOM 5529 C CA . ASP B 1 327 ? -10.328 17.203 -0.226 1 95.81 327 ASP B CA 1
ATOM 5530 C C . ASP B 1 327 ? -8.82 17.094 -0.406 1 95.81 327 ASP B C 1
ATOM 5532 O O . ASP B 1 327 ? -8.305 16.016 -0.735 1 95.81 327 ASP B O 1
ATOM 5536 N N . LEU B 1 328 ? -8.055 18.203 -0.149 1 97.88 328 LEU B N 1
ATOM 5537 C CA . LEU B 1 328 ? -6.598 18.156 -0.148 1 97.88 328 LEU B CA 1
ATOM 5538 C C . LEU B 1 328 ? -6.059 18.062 1.275 1 97.88 328 LEU B C 1
ATOM 5540 O O . LEU B 1 328 ? -4.848 17.938 1.479 1 97.88 328 LEU B O 1
ATOM 5544 N N . PHE B 1 329 ? -6.949 18.094 2.295 1 97.69 329 PHE B N 1
ATOM 5545 C CA . PHE B 1 329 ? -6.488 18.062 3.678 1 97.69 329 PHE B CA 1
ATOM 5546 C C . PHE B 1 329 ? -5.68 16.797 3.945 1 97.69 329 PHE B C 1
ATOM 5548 O O . PHE B 1 329 ? -4.57 16.859 4.48 1 97.69 329 PHE B O 1
ATOM 5555 N N . THR B 1 330 ? -6.199 15.648 3.531 1 97.19 330 THR B N 1
ATOM 5556 C CA . THR B 1 330 ? -5.523 14.383 3.797 1 97.19 330 THR B CA 1
ATOM 5557 C C . THR B 1 330 ? -4.266 14.258 2.943 1 97.19 330 THR B C 1
ATOM 5559 O O . THR B 1 330 ? -3.246 13.734 3.404 1 97.19 330 THR B O 1
ATOM 5562 N N . PRO B 1 331 ? -4.273 14.727 1.65 1 98.44 331 PRO B N 1
ATOM 5563 C CA . PRO B 1 331 ? -3.025 14.773 0.887 1 98.44 331 PRO B CA 1
ATOM 5564 C C . PRO B 1 331 ? -1.955 15.625 1.56 1 98.44 331 PRO B C 1
ATOM 5566 O O . PRO B 1 331 ? -0.772 15.273 1.531 1 98.44 331 PRO B O 1
ATOM 5569 N N . VAL B 1 332 ? -2.367 16.75 2.133 1 98.44 332 VAL B N 1
ATOM 5570 C CA . VAL B 1 332 ? -1.427 17.578 2.871 1 98.44 332 VAL B CA 1
ATOM 5571 C C . VAL B 1 332 ? -0.862 16.812 4.055 1 98.44 332 VAL B C 1
ATOM 5573 O O . VAL B 1 332 ? 0.338 16.875 4.336 1 98.44 332 VAL B O 1
ATOM 5576 N N . PHE B 1 333 ? -1.746 16.078 4.734 1 97.94 333 PHE B N 1
ATOM 5577 C CA . PHE B 1 333 ? -1.315 15.18 5.797 1 97.94 333 PHE B CA 1
ATOM 5578 C C . PHE B 1 333 ? -0.255 14.211 5.289 1 97.94 333 PHE B C 1
ATOM 5580 O O . PHE B 1 333 ? 0.764 14 5.949 1 97.94 333 PHE B O 1
ATOM 5587 N N . ALA B 1 334 ? -0.45 13.664 4.121 1 98.69 334 ALA B N 1
ATOM 5588 C CA . ALA B 1 334 ? 0.495 12.727 3.523 1 98.69 334 ALA B CA 1
ATOM 5589 C C . ALA B 1 334 ? 1.827 13.406 3.221 1 98.69 334 ALA B C 1
ATOM 5591 O O . ALA B 1 334 ? 2.893 12.836 3.455 1 98.69 334 ALA B O 1
ATOM 5592 N N . ILE B 1 335 ? 1.761 14.625 2.666 1 98.81 335 ILE B N 1
ATOM 5593 C CA . ILE B 1 335 ? 2.971 15.383 2.373 1 98.81 335 ILE B CA 1
ATOM 5594 C C . ILE B 1 335 ? 3.854 15.445 3.617 1 98.81 335 ILE B C 1
ATOM 5596 O O . ILE B 1 335 ? 5.066 15.242 3.537 1 98.81 335 ILE B O 1
ATOM 5600 N N . SER B 1 336 ? 3.225 15.688 4.699 1 98.62 336 SER B N 1
ATOM 5601 C CA . SER B 1 336 ? 3.939 15.797 5.969 1 98.62 336 SER B CA 1
ATOM 5602 C C . SER B 1 336 ? 4.445 14.438 6.438 1 98.62 336 SER B C 1
ATOM 5604 O O . SER B 1 336 ? 5.617 14.289 6.785 1 98.62 336 SER B O 1
ATOM 5606 N N . ARG B 1 337 ? 3.631 13.461 6.391 1 98.75 337 ARG B N 1
ATOM 5607 C CA . ARG B 1 337 ? 3.859 12.164 7.023 1 98.75 337 ARG B CA 1
ATOM 5608 C C . ARG B 1 337 ? 4.895 11.352 6.25 1 98.75 337 ARG B C 1
ATOM 5610 O O . ARG B 1 337 ? 5.391 10.344 6.746 1 98.75 337 ARG B O 1
ATOM 5617 N N . VAL B 1 338 ? 5.215 11.719 5.012 1 98.88 338 VAL B N 1
ATOM 5618 C CA . VAL B 1 338 ? 6.258 11.055 4.238 1 98.88 338 VAL B CA 1
ATOM 5619 C C . VAL B 1 338 ? 7.57 11.055 5.023 1 98.88 338 VAL B C 1
ATOM 5621 O O . VAL B 1 338 ? 8.328 10.086 4.977 1 98.88 338 VAL B O 1
ATOM 5624 N N . ALA B 1 339 ? 7.824 12.18 5.734 1 98.94 339 ALA B N 1
ATOM 5625 C CA . ALA B 1 339 ? 9.039 12.266 6.543 1 98.94 339 ALA B CA 1
ATOM 5626 C C . ALA B 1 339 ? 9.086 11.141 7.578 1 98.94 339 ALA B C 1
ATOM 5628 O O . ALA B 1 339 ? 10.102 10.461 7.715 1 98.94 339 ALA B O 1
ATOM 5629 N N . GLY B 1 340 ? 7.98 10.961 8.289 1 98.88 340 GLY B N 1
ATOM 5630 C CA . GLY B 1 340 ? 7.898 9.891 9.266 1 98.88 340 GLY B CA 1
ATOM 5631 C C . GLY B 1 340 ? 7.969 8.508 8.641 1 98.88 340 GLY B C 1
ATOM 5632 O O . GLY B 1 340 ? 8.656 7.621 9.156 1 98.88 340 GLY B O 1
ATOM 5633 N N . TRP B 1 341 ? 7.227 8.273 7.539 1 98.94 341 TRP B N 1
ATOM 5634 C CA . TRP B 1 341 ? 7.246 6.988 6.844 1 98.94 341 TRP B CA 1
ATOM 5635 C C . TRP B 1 341 ? 8.672 6.605 6.445 1 98.94 341 TRP B C 1
ATOM 5637 O O . TRP B 1 341 ? 9.086 5.461 6.633 1 98.94 341 TRP B O 1
ATOM 5647 N N . LEU B 1 342 ? 9.406 7.598 5.883 1 98.88 342 LEU B N 1
ATOM 5648 C CA . LEU B 1 342 ? 10.758 7.332 5.41 1 98.88 342 LEU B CA 1
ATOM 5649 C C . LEU B 1 342 ? 11.703 7.078 6.578 1 98.88 342 LEU B C 1
ATOM 5651 O O . LEU B 1 342 ? 12.633 6.281 6.461 1 98.88 342 LEU B O 1
ATOM 5655 N N . ALA B 1 343 ? 11.484 7.766 7.703 1 98.88 343 ALA B N 1
ATOM 5656 C CA . ALA B 1 343 ? 12.258 7.473 8.906 1 98.88 343 ALA B CA 1
ATOM 5657 C C . ALA B 1 343 ? 12.07 6.02 9.344 1 98.88 343 ALA B C 1
ATOM 5659 O O . ALA B 1 343 ? 13.039 5.32 9.633 1 98.88 343 ALA B O 1
ATOM 5660 N N . HIS B 1 344 ? 10.859 5.578 9.367 1 98.75 344 HIS B N 1
ATOM 5661 C CA . HIS B 1 344 ? 10.539 4.215 9.773 1 98.75 344 HIS B CA 1
ATOM 5662 C C . HIS B 1 344 ? 11.039 3.207 8.734 1 98.75 344 HIS B C 1
ATOM 5664 O O . HIS B 1 344 ? 11.43 2.094 9.094 1 98.75 344 HIS B O 1
ATOM 5670 N N . TRP B 1 345 ? 10.969 3.594 7.445 1 98.62 345 TRP B N 1
ATOM 5671 C CA . TRP B 1 345 ? 11.531 2.758 6.391 1 98.62 345 TRP B CA 1
ATOM 5672 C C . TRP B 1 345 ? 13.023 2.51 6.629 1 98.62 345 TRP B C 1
ATOM 5674 O O . TRP B 1 345 ? 13.477 1.362 6.621 1 98.62 345 TRP B O 1
ATOM 5684 N N . ARG B 1 346 ? 13.734 3.541 6.898 1 97.69 346 ARG B N 1
ATOM 5685 C CA . ARG B 1 346 ? 15.172 3.414 7.129 1 97.69 346 ARG B CA 1
ATOM 5686 C C . ARG B 1 346 ? 15.453 2.578 8.375 1 97.69 346 ARG B C 1
ATOM 5688 O O . ARG B 1 346 ? 16.375 1.765 8.391 1 97.69 346 ARG B O 1
ATOM 5695 N N . GLU B 1 347 ? 14.664 2.822 9.383 1 97.38 347 GLU B N 1
ATOM 5696 C CA . GLU B 1 347 ? 14.828 2.029 10.594 1 97.38 347 GLU B CA 1
ATOM 5697 C C . GLU B 1 347 ? 14.555 0.552 10.336 1 97.38 347 GLU B C 1
ATOM 5699 O O . GLU B 1 347 ? 15.242 -0.319 10.867 1 97.38 347 GLU B O 1
ATOM 5704 N N . GLN B 1 348 ? 13.555 0.268 9.555 1 97.56 348 GLN B N 1
ATOM 5705 C CA . GLN B 1 348 ? 13.211 -1.106 9.203 1 97.56 348 GLN B CA 1
ATOM 5706 C C . GLN B 1 348 ? 14.344 -1.778 8.438 1 97.56 348 GLN B C 1
ATOM 5708 O O . GLN B 1 348 ? 14.633 -2.955 8.656 1 97.56 348 GLN B O 1
ATOM 5713 N N . LEU B 1 349 ? 14.992 -1.048 7.52 1 96 349 LEU B N 1
ATOM 5714 C CA . LEU B 1 349 ? 16.109 -1.576 6.738 1 96 349 LEU B CA 1
ATOM 5715 C C . LEU B 1 349 ? 17.266 -1.969 7.645 1 96 349 LEU B C 1
ATOM 5717 O O . LEU B 1 349 ? 17.953 -2.961 7.387 1 96 349 LEU B O 1
ATOM 5721 N N . GLY B 1 350 ? 17.484 -1.254 8.695 1 92.88 350 GLY B N 1
ATOM 5722 C CA . GLY B 1 350 ? 18.625 -1.471 9.586 1 92.88 350 GLY B CA 1
ATOM 5723 C C . GLY B 1 350 ? 18.516 -2.762 10.375 1 92.88 350 GLY B C 1
ATOM 5724 O O . GLY B 1 350 ? 19.531 -3.355 10.734 1 92.88 350 GLY B O 1
ATOM 5725 N N . ALA B 1 351 ? 17.406 -3.211 10.719 1 89.69 351 ALA B N 1
ATOM 5726 C CA . ALA B 1 351 ? 17.109 -4.441 11.453 1 89.69 351 ALA B CA 1
ATOM 5727 C C . ALA B 1 351 ? 15.906 -5.16 10.867 1 89.69 351 ALA B C 1
ATOM 5729 O O . ALA B 1 351 ? 14.922 -5.406 11.57 1 89.69 351 ALA B O 1
ATOM 5730 N N . ASN B 1 352 ? 16.094 -5.684 9.742 1 95 352 ASN B N 1
ATOM 5731 C CA . ASN B 1 352 ? 14.922 -6.125 9 1 95 352 ASN B CA 1
ATOM 5732 C C . ASN B 1 352 ? 14.523 -7.551 9.375 1 95 352 ASN B C 1
ATOM 5734 O O . ASN B 1 352 ? 15.383 -8.43 9.484 1 95 352 ASN B O 1
ATOM 5738 N N . ARG B 1 353 ? 13.352 -7.73 9.664 1 96.12 353 ARG B N 1
ATOM 5739 C CA . ARG B 1 353 ? 12.633 -9 9.75 1 96.12 353 ARG B CA 1
ATOM 5740 C C . ARG B 1 353 ? 11.266 -8.891 9.078 1 96.12 353 ARG B C 1
ATOM 5742 O O . ARG B 1 353 ? 10.461 -8.023 9.422 1 96.12 353 ARG B O 1
ATOM 5749 N N . ILE B 1 354 ? 10.984 -9.734 8.148 1 96.81 354 ILE B N 1
ATOM 5750 C CA . ILE B 1 354 ? 9.727 -9.688 7.402 1 96.81 354 ILE B CA 1
ATOM 5751 C C . ILE B 1 354 ? 8.555 -9.922 8.352 1 96.81 354 ILE B C 1
ATOM 5753 O O . ILE B 1 354 ? 8.633 -10.773 9.242 1 96.81 354 ILE B O 1
ATOM 5757 N N . PHE B 1 355 ? 7.516 -9.062 8.266 1 97.94 355 PHE B N 1
ATOM 5758 C CA . PHE B 1 355 ? 6.309 -9.234 9.07 1 97.94 355 PHE B CA 1
ATOM 5759 C C . PHE B 1 355 ? 5.449 -10.367 8.508 1 97.94 355 PHE B C 1
ATOM 5761 O O . PHE B 1 355 ? 4.969 -10.281 7.379 1 97.94 355 PHE B O 1
ATOM 5768 N N . ARG B 1 356 ? 5.254 -11.406 9.188 1 96.69 356 ARG B N 1
ATOM 5769 C CA . ARG B 1 356 ? 4.367 -12.531 8.898 1 96.69 356 ARG B CA 1
ATOM 5770 C C . ARG B 1 356 ? 3.754 -13.086 10.18 1 96.69 356 ARG B C 1
ATOM 5772 O O . ARG B 1 356 ? 4.188 -14.125 10.688 1 96.69 356 ARG B O 1
ATOM 5779 N N . PRO B 1 357 ? 2.789 -12.398 10.68 1 97.12 357 PRO B N 1
ATOM 5780 C CA . PRO B 1 357 ? 2.145 -12.875 11.906 1 97.12 357 PRO B CA 1
ATOM 5781 C C . PRO B 1 357 ? 1.353 -14.164 11.703 1 97.12 357 PRO B C 1
ATOM 5783 O O . PRO B 1 357 ? 1.305 -14.688 10.594 1 97.12 357 PRO B O 1
ATOM 5786 N N . SER B 1 358 ? 0.897 -14.7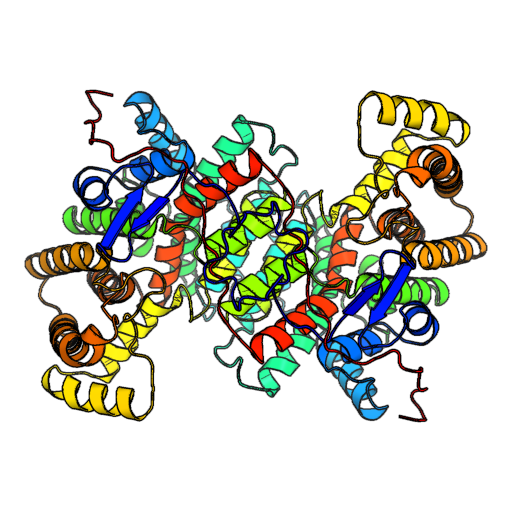03 12.766 1 95.31 358 SER B N 1
ATOM 5787 C CA . SER B 1 358 ? 0.037 -15.883 12.688 1 95.31 358 SER B CA 1
ATOM 5788 C C . SER B 1 358 ? -1.433 -15.5 12.836 1 95.31 358 SER B C 1
ATOM 5790 O O . SER B 1 358 ? -1.762 -14.328 13.016 1 95.31 358 SER B O 1
ATOM 5792 N N . GLN B 1 359 ? -2.238 -16.422 12.594 1 96.5 359 GLN B N 1
ATOM 5793 C CA . GLN B 1 359 ? -3.678 -16.297 12.797 1 96.5 359 GLN B CA 1
ATOM 5794 C C . GLN B 1 359 ? -4.219 -17.453 13.633 1 96.5 359 GLN B C 1
ATOM 5796 O O . GLN B 1 359 ? -3.551 -18.469 13.789 1 96.5 359 GLN B O 1
ATOM 5801 N N . ILE B 1 360 ? -5.324 -17.203 14.242 1 96.5 360 ILE B N 1
ATOM 5802 C CA . ILE B 1 360 ? -6.102 -18.297 14.82 1 96.5 360 ILE B CA 1
ATOM 5803 C C . ILE B 1 360 ? -7.16 -18.766 13.82 1 96.5 360 ILE B C 1
ATOM 5805 O O . ILE B 1 360 ? -8.062 -18 13.469 1 96.5 360 ILE B O 1
ATOM 5809 N N . TYR B 1 361 ? -7.012 -19.984 13.398 1 96.31 361 TYR B N 1
ATOM 5810 C CA . TYR B 1 361 ? -7.953 -20.5 12.398 1 96.31 361 TYR B CA 1
ATOM 5811 C C . TYR B 1 361 ? -9.273 -20.891 13.047 1 96.31 361 TYR B C 1
ATOM 5813 O O . TYR B 1 361 ? -9.305 -21.719 13.961 1 96.31 361 TYR B O 1
ATOM 5821 N N . GLU B 1 362 ? -10.328 -20.312 12.586 1 95.88 362 GLU B N 1
ATOM 5822 C CA . GLU B 1 362 ? -11.672 -20.594 13.086 1 95.88 362 GLU B CA 1
ATOM 5823 C C . GLU B 1 362 ? -12.609 -20.984 11.945 1 95.88 362 GLU B C 1
ATOM 5825 O O . GLU B 1 362 ? -13.828 -20.844 12.062 1 95.88 362 GLU B O 1
ATOM 5830 N N . GLY B 1 363 ? -12.062 -21.375 10.828 1 95.69 363 GLY B N 1
ATOM 5831 C CA . GLY B 1 363 ? -12.867 -21.75 9.68 1 95.69 363 GLY B CA 1
ATOM 5832 C C . GLY B 1 363 ? -13.344 -23.203 9.734 1 95.69 363 GLY B C 1
ATOM 5833 O O . GLY B 1 363 ? -13.352 -23.812 10.797 1 95.69 363 GLY B O 1
ATOM 5834 N N . ALA B 1 364 ? -13.766 -23.672 8.641 1 95.31 364 ALA B N 1
ATOM 5835 C CA . ALA B 1 364 ? -14.305 -25.016 8.508 1 95.31 364 ALA B CA 1
ATOM 5836 C C . ALA B 1 364 ? -13.219 -26.062 8.742 1 95.31 364 ALA B C 1
ATOM 5838 O O . ALA B 1 364 ? -12.062 -25.859 8.375 1 95.31 364 ALA B O 1
ATOM 5839 N N . LYS B 1 365 ? -13.672 -27.156 9.32 1 94.06 365 LYS B N 1
ATOM 5840 C CA . LYS B 1 365 ? -12.797 -28.328 9.312 1 94.06 365 LYS B CA 1
ATOM 5841 C C . LYS B 1 365 ? -12.648 -28.891 7.898 1 94.06 365 LYS B C 1
ATOM 5843 O O . LYS B 1 365 ? -13.25 -28.375 6.953 1 94.06 365 LYS B O 1
ATOM 5848 N N . MET B 1 366 ? -11.781 -29.859 7.824 1 94.44 366 MET B N 1
ATOM 5849 C CA . MET B 1 366 ? -11.578 -30.469 6.512 1 94.44 366 MET B CA 1
ATOM 5850 C C . MET B 1 366 ? -12.898 -30.938 5.922 1 94.44 366 MET B C 1
ATOM 5852 O O . MET B 1 366 ? -13.695 -31.578 6.609 1 94.44 366 MET B O 1
ATOM 5856 N N . ARG B 1 367 ? -13.133 -30.469 4.676 1 94.56 367 ARG B N 1
ATOM 5857 C CA . ARG B 1 367 ? -14.367 -30.766 3.957 1 94.56 367 ARG B CA 1
ATOM 5858 C C . ARG B 1 367 ? -14.094 -31.625 2.73 1 94.56 367 ARG B C 1
ATOM 5860 O O . ARG B 1 367 ? -12.961 -31.703 2.26 1 94.56 367 ARG B O 1
ATOM 5867 N N . ASN B 1 368 ? -15.125 -32.25 2.309 1 90.31 368 ASN B N 1
ATOM 5868 C CA . ASN B 1 368 ? -15.039 -33.031 1.084 1 90.31 368 ASN B CA 1
ATOM 5869 C C . ASN B 1 368 ? -15.531 -32.25 -0.126 1 90.31 368 ASN B C 1
ATOM 5871 O O . ASN B 1 368 ? -16.516 -31.5 -0.033 1 90.31 368 ASN B O 1
ATOM 5875 N N . TRP B 1 369 ? -14.812 -32.469 -1.128 1 92.75 369 TRP B N 1
ATOM 5876 C CA . TRP B 1 369 ? -15.188 -31.812 -2.381 1 92.75 369 TRP B CA 1
ATOM 5877 C C . TRP B 1 369 ? -16.562 -32.281 -2.838 1 92.75 369 TRP B C 1
ATOM 5879 O O . TRP B 1 369 ? -16.875 -33.469 -2.768 1 92.75 369 TRP B O 1
ATOM 5889 N N . LYS B 1 370 ? -17.375 -31.328 -3.256 1 91.19 370 LYS B N 1
ATOM 5890 C CA . LYS B 1 370 ? -18.672 -31.594 -3.873 1 91.19 370 LYS B CA 1
ATOM 5891 C C . LYS B 1 370 ? -18.719 -31.109 -5.312 1 91.19 370 LYS B C 1
ATOM 5893 O O . LYS B 1 370 ? -18.562 -29.906 -5.566 1 91.19 370 LYS B O 1
ATOM 5898 N N . PRO B 1 371 ? -18.953 -32 -6.219 1 92.94 371 PRO B N 1
ATOM 5899 C CA . PRO B 1 371 ? -19.062 -31.562 -7.609 1 92.94 371 PRO B CA 1
ATOM 5900 C C . PRO B 1 371 ? -20.172 -30.531 -7.824 1 92.94 371 PRO B C 1
ATOM 5902 O O . PRO B 1 371 ? -21.125 -30.5 -7.059 1 92.94 371 PRO B O 1
ATOM 5905 N N . LEU B 1 372 ? -19.969 -29.75 -8.844 1 93.44 372 LEU B N 1
ATOM 5906 C CA . LEU B 1 372 ? -20.828 -28.609 -9.125 1 93.44 372 LEU B CA 1
ATOM 5907 C C . LEU B 1 372 ? -22.297 -29.047 -9.195 1 93.44 372 LEU B C 1
ATOM 5909 O O . LEU B 1 372 ? -23.172 -28.375 -8.672 1 93.44 372 LEU B O 1
ATOM 5913 N N . GLU B 1 373 ? -22.594 -30.156 -9.773 1 91.88 373 GLU B N 1
ATOM 5914 C CA . GLU B 1 373 ? -23.953 -30.641 -10.016 1 91.88 373 GLU B CA 1
ATOM 5915 C C . GLU B 1 373 ? -24.625 -31.062 -8.719 1 91.88 373 GLU B C 1
ATOM 5917 O O . GLU B 1 373 ? -25.859 -31.172 -8.656 1 91.88 373 GLU B O 1
ATOM 5922 N N . SER B 1 374 ? -23.859 -31.219 -7.637 1 91.56 374 SER B N 1
ATOM 5923 C CA . SER B 1 374 ? -24.391 -31.703 -6.367 1 91.56 374 SER B CA 1
ATOM 5924 C C . SER B 1 374 ? -24.469 -30.594 -5.332 1 91.56 374 SER B C 1
ATOM 5926 O O . SER B 1 374 ? -24.688 -30.844 -4.148 1 91.56 374 SER B O 1
ATOM 5928 N N . ARG B 1 375 ? -24.219 -29.375 -5.773 1 92.38 375 ARG B N 1
ATOM 5929 C CA . ARG B 1 375 ? -24.141 -28.25 -4.844 1 92.38 375 ARG B CA 1
ATOM 5930 C C . ARG B 1 375 ? -25.422 -27.422 -4.879 1 92.38 375 ARG B C 1
ATOM 5932 O O . ARG B 1 375 ? -26.062 -27.297 -5.926 1 92.38 375 ARG B O 1
#

Organism: Prochlorococcus marinus (strain NATL2A) (NCBI:txid59920)

Radius of gyration: 26.15 Å; Cα contacts (8 Å, |Δi|>4): 1454; chains: 2; bounding box: 58×73×62 Å

InterPro domains:
  IPR002020 Citrate synthase [PF00285] (6-358)
  IPR002020 Citrate synthase [PR00143] (124-137)
  IPR002020 Citrate synthase [PR00143] (173-188)
  IPR002020 Citrate synthase [PR00143] (195-223)
  IPR002020 Citrate synthase [PR00143] (248-268)
  IPR002020 Citrate synthase [PR00143] (308-324)
  IPR002020 Citrate synthase [PR00143] (328-342)
  IPR002020 Citrate synthase [PTHR11739] (3-373)
  IPR011278 2-methylcitrate synthase/citrate synthase type I [TIGR01800] (6-375)
  IPR016142 Citrate synthase-like, large alpha subdomain [G3DSA:1.10.580.10] (20-347)
  IPR016143 Citrate synthase-like, small alpha subdomain [G3DSA:1.10.230.10] (221-322)
  IPR024176 Citrate synthase, bacterial-type [PIRSF001369] (2-375)
  IPR036969 Citrate synthase superfamily [SSF48256] (3-375)

Secondary structure (DSSP, 8-state):
----GGGTT-EEEEESSEEEETTTTEEEETTEEHHHHHHH--HHHHHHHHHHSSPPPHHHHHHHHHHHHHT----HHHHHHHHTS-TTS-HHHHHHHHHHHHHHHH--S-TT-HHHHHHHHHHHHHHHHHHHHHHHHHTTT-PPPPPPTTS-HHHHHHHHHHSSPPPHHHHHHHHHHHHHTS--SS-HHHHHHHHHHTTT--HHHHHHHHHHHHTSTTTTTHHHHHHHHHHHH-SGGGHHHHHHHHHHTT---TTB--SS-SS--HHHHHHHHHHHHHHHHH---HHHHHHHHHHHHHHHHHGGGT--B-HHHHHHHHHHHTT--GGGHHHHHHHHHHHHHHHHHHHHHHT------EEEE-S--------GGG-/----GGGTT-EEEEESSEEEETTTTEEEETTEEHHHHHHH--HHHHHHHHHHSSPPPHHHHHHHHHHHHHT----HHHHHHHHTS-TTS-HHHHHHHHHHHHHHHH--S-TT-HHHHHHHHHHHHHHHHHHHHHHHHHTTT-PPPPPPTTS-HHHHHHHHHHSSPPPHHHHHHHHHHHHHTS--SS-HHHHHHHHHHTTT--HHHHHHHHHHHHTSTTTTTHHHHHHHHHHHH-SGGGHHHHHHHHHHTT---TTB--SS-SS--HHHHHHHHHHHHHHHHH---HHHHHHHHHHHHHHHHHGGGT--B-HHHHHHHHHHHTT--GGGHHHHHHHHHHHHHHHHHHHHHHT------EEEE-S--------GGG-

Sequence (750 aa):
MVLKPGLEGVPVTNSGICEINGTEGRLSYRGYPISELAQKSSFLETAFLLIWGELPTENELEKFEKDVQMHRRVSFRIRDMLKCFPESGHPMDALQASAASLGLFYSRRAIDDPKYIYDAVVRLIAKIPTMVAAFEQIRKGDDPIQPQDDLPYSSNFLYMLTEREPNPLAARVFDRCLILHAEHSLNASTFSARVTASTLTDPYAVVASAVGTLAGPLHGGANEDVIAMLEEIGRPDEVSSFLNDAIAKKRKIMGFGHREYRVKDPRATILQAFAEELFSEFGKDEMYEVAKALEEEAISKLGPKGIFPNVDFYSGLVYRKLGIPRDLFTPVFAISRVAGWLAHWREQLGANRIFRPSQIYEGAKMRNWKPLESRMVLKPGLEGVPVTNSGICEINGTEGRLSYRGYPISELAQKSSFLETAFLLIWGELPTENELEKFEKDVQMHRRVSFRIRDMLKCFPESGHPMDALQASAASLGLFYSRRAIDDPKYIYDAVVRLIAKIPTMVAAFEQIRKGDDPIQPQDDLPYSSNFLYMLTEREPNPLAARVFDRCLILHAEHSLNASTFSARVTASTLTDPYAVVASAVGTLAGPLHGGANEDVIAMLEEIGRPDEVSSFLNDAIAKKRKIMGFGHREYRVKDPRATILQAFAEELFSEFGKDEMYEVAKALEEEAISKLGPKGIFPNVDFYSGLVYRKLGIPRDLFTPVFAISRVAGWLAHWREQLGANRIFRPSQIYEGAKMRNWKPLESR

pLDDT: mean 96.12, std 3.11, range [70.38, 98.94]

Nearest PDB structures (foldseek):
  8bp7-assembly1_A  TM=9.718E-01  e=9.266E-41  Synechococcus elongatus PCC 7942 = FACHB-805
  8bp7-assembly1_C  TM=9.688E-01  e=1.263E-39  Synechococcus elongatus PCC 7942 = FACHB-805
  8bp7-assembly1_E  TM=9.685E-01  e=1.793E-37  Synechococcus elongatus PCC 7942 = FACHB-805
  1ixe-assembly2_C  TM=9.722E-01  e=5.663E-33  Thermus thermophilus
  1iom-assembly1_A-2  TM=9.242E-01  e=4.705E-32  Thermus thermophilus HB8

Solvent-accessible surface area (backbone atoms only — not comparable to full-atom values): 37485 Å² total; per-residue (Å²): 125,82,68,37,72,21,33,56,77,39,34,57,45,77,38,46,46,46,49,74,40,22,81,77,35,43,49,24,51,46,17,32,44,47,70,56,45,47,71,70,51,50,38,69,53,50,32,43,19,48,49,71,61,43,77,55,34,58,65,54,43,51,50,50,51,50,52,24,55,76,32,29,72,73,56,69,44,58,55,54,27,52,67,39,52,57,57,82,29,51,54,48,31,52,44,20,15,50,37,14,42,48,27,33,78,67,57,63,101,41,90,84,35,68,67,53,50,51,51,51,51,35,40,52,68,21,28,48,47,43,52,53,29,28,44,60,28,38,51,70,75,39,76,55,56,73,78,52,80,90,46,55,73,48,36,26,48,54,16,27,68,69,78,42,84,57,55,68,67,59,26,50,51,49,25,32,51,34,45,66,46,18,60,70,57,47,36,45,26,40,43,31,17,39,41,22,35,29,20,62,27,46,70,33,32,20,51,18,23,18,42,26,16,30,56,1,58,77,54,37,32,30,24,48,45,24,53,53,50,50,60,69,47,64,42,49,88,37,33,63,61,50,49,52,50,31,57,73,70,69,46,83,59,61,23,48,41,52,96,62,30,50,36,54,30,50,56,21,58,54,39,44,54,50,37,52,52,47,25,73,74,72,45,78,52,73,62,53,53,29,49,50,45,38,50,55,51,43,37,71,71,34,33,91,78,27,30,25,46,22,48,34,47,32,46,37,58,39,39,45,76,72,67,46,56,62,74,44,49,46,48,51,45,47,54,22,26,49,34,33,38,50,19,46,38,53,54,39,68,76,67,64,49,53,37,38,37,34,64,42,71,69,42,58,64,84,51,78,91,69,58,55,92,78,86,124,81,68,37,70,21,32,56,76,38,35,56,45,77,39,46,45,47,49,74,40,24,82,75,34,43,48,24,54,46,17,32,45,47,68,55,45,49,71,72,50,49,38,70,53,50,33,43,18,46,49,70,60,44,76,54,33,56,66,52,43,52,49,49,52,50,52,24,56,75,34,29,72,73,56,70,44,57,54,53,26,54,67,37,53,57,57,82,30,50,55,49,31,51,44,21,15,51,37,14,42,48,27,32,78,66,57,62,101,41,89,86,35,68,68,54,50,51,50,50,52,36,39,51,69,22,28,48,49,43,51,55,30,27,46,59,29,37,51,72,74,40,76,55,56,72,77,51,79,88,45,54,74,47,35,26,49,56,15,29,69,69,76,42,83,57,55,70,66,58,25,51,51,49,26,32,52,34,46,64,45,17,58,70,56,45,37,45,25,40,41,29,17,39,40,22,36,29,18,61,27,46,69,34,30,20,50,18,24,18,42,26,16,31,57,1,59,76,54,39,34,31,24,49,44,22,53,54,51,49,59,69,49,64,42,49,87,35,33,63,62,50,50,53,51,30,60,72,69,70,46,84,58,63,22,47,42,52,95,62,31,51,36,54,29,50,54,21,56,53,38,44,53,49,37,51,53,47,24,73,73,74,45,77,52,74,63,52,53,29,49,51,44,38,50,55,52,44,35,71,72,32,32,90,77,28,31,25,48,22,48,35,48,31,46,37,58,40,39,47,74,72,68,48,58,62,75,43,47,44,48,52,44,47,53,21,25,48,35,33,39,50,20,46,37,53,55,39,67,76,67,64,47,52,37,38,36,34,62,43,73,69,42,56,64,84,52,78,90,69,58,55,91,76,87